Protein AF-A0A8J2ND81-F1 (afdb_monomer)

pLDDT: mean 79.15, std 20.25, range [25.58, 98.62]

Solvent-accessible surface area (backbone atoms only — not comparable to full-atom values): 27223 Å² total; per-residue (Å²): 136,88,83,72,86,88,85,91,83,78,92,78,91,80,98,69,77,60,74,57,56,55,51,51,52,51,52,51,49,53,51,50,50,53,52,51,50,51,52,52,53,52,50,54,52,50,53,51,52,53,53,53,50,52,52,52,52,53,51,50,52,53,52,51,56,53,50,53,54,50,49,54,52,50,54,54,50,52,53,50,51,54,54,50,54,52,50,52,53,53,52,52,52,52,52,51,53,52,52,53,53,49,54,53,50,53,53,51,51,53,52,52,51,52,54,52,51,54,53,52,54,61,58,59,74,72,63,78,88,80,86,90,86,84,80,89,86,88,83,90,83,84,91,81,87,86,82,86,83,89,86,91,79,92,82,87,84,87,82,85,85,79,86,71,85,73,81,79,77,71,94,50,93,52,47,36,48,83,42,62,36,66,53,52,47,52,48,75,46,44,60,80,52,73,55,91,90,68,51,78,44,65,68,47,71,69,48,50,50,49,54,51,54,51,53,43,48,34,34,51,36,36,47,77,70,43,75,35,93,40,46,57,80,87,51,52,79,38,52,50,27,36,56,41,55,57,57,31,54,65,72,74,54,75,78,92,43,46,67,62,51,45,52,53,50,52,52,49,44,50,51,52,56,76,47,42,90,78,45,52,77,66,32,32,44,24,37,42,54,32,45,50,49,50,52,44,35,38,70,70,73,33,58,86,85,42,54,73,57,49,54,56,50,49,52,52,47,25,44,43,46,19,60,42,32,67,69,25,57,46,51,54,40,73,77,41,95,88,53,78,77,58,65,71,58,47,52,50,32,53,26,50,48,40,40,52,56,50,49,53,52,52,51,40,52,54,30,49,76,71,73,34,69,31,63,60,69,66,64,52,44,73,38,67,42,76,65,37,37,65,52,76,69,40,51,90,88,48,28,65,57,43,48,48,54,51,43,65,75,41,57,89,56,74,64,39,43,53,77,55,52,80,74,65,93,85,60,56,69,69,58,56,53,52,49,52,53,49,51,56,58,49,65,72,45,36,33,76,65,43,49,50,53,50,53,49,37,50,68,45,56,76,119

Mean predicted aligned error: 17.68 Å

Radius of gyration: 41.84 Å; Cα contacts (8 Å, |Δi|>4): 327; chains: 1; bounding box: 57×142×145 Å

Nearest PDB structures (foldseek):
  7vg4-assembly3_F  TM=2.311E-01  e=5.107E+00  Methylorubrum extorquens AM1

Structure (mmCIF, N/CA/C/O backbone):
data_AF-A0A8J2ND81-F1
#
_entry.id   AF-A0A8J2ND81-F1
#
loop_
_atom_site.group_PDB
_atom_site.id
_atom_site.type_symbol
_atom_site.label_atom_id
_atom_site.label_alt_id
_atom_site.label_comp_id
_atom_site.label_asym_id
_atom_site.label_entity_id
_atom_site.label_seq_id
_atom_site.pdbx_PDB_ins_code
_atom_site.Cartn_x
_atom_site.Cartn_y
_atom_site.Cartn_z
_atom_site.occupancy
_atom_site.B_iso_or_equiv
_atom_site.auth_seq_id
_atom_site.auth_comp_id
_atom_site.auth_asym_id
_atom_site.auth_atom_id
_atom_site.pdbx_PDB_model_num
ATOM 1 N N . MET A 1 1 ? 0.158 72.694 -58.079 1.00 39.50 1 MET A N 1
ATOM 2 C CA . MET A 1 1 ? 0.324 73.882 -58.942 1.00 39.50 1 MET A CA 1
ATOM 3 C C . MET A 1 1 ? 0.794 73.431 -60.311 1.00 39.50 1 MET A C 1
ATOM 5 O O . MET A 1 1 ? 1.695 72.613 -60.386 1.00 39.50 1 MET A O 1
ATOM 9 N N . GLN A 1 2 ? 0.182 73.998 -61.349 1.00 37.56 2 GLN A N 1
ATOM 10 C CA . GLN A 1 2 ? 0.753 74.171 -62.685 1.00 37.56 2 GLN A CA 1
ATOM 11 C C . GLN A 1 2 ? 1.096 72.930 -63.534 1.00 37.56 2 GLN A C 1
ATOM 13 O O . GLN A 1 2 ? 2.248 72.653 -63.838 1.00 37.56 2 GLN A O 1
ATOM 18 N N . ARG A 1 3 ? 0.059 72.309 -64.099 1.00 39.72 3 ARG A N 1
ATOM 19 C CA . ARG A 1 3 ? -0.130 72.330 -65.563 1.00 39.72 3 ARG A CA 1
ATOM 20 C C . ARG A 1 3 ? -1.615 72.179 -65.883 1.00 39.72 3 ARG A C 1
ATOM 22 O O . ARG A 1 3 ? -2.144 71.116 -66.172 1.00 39.72 3 ARG A O 1
ATOM 29 N N . LYS A 1 4 ? -2.278 73.32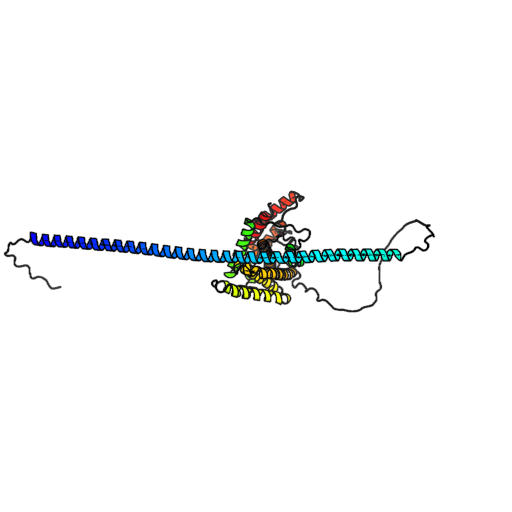4 -65.695 1.00 35.19 4 LYS A N 1
ATOM 30 C CA . LYS A 1 4 ? -3.416 73.790 -66.485 1.00 35.19 4 LYS A CA 1
ATOM 31 C C . LYS A 1 4 ? -3.268 73.376 -67.948 1.00 35.19 4 LYS A C 1
ATOM 33 O O . LYS A 1 4 ? -2.147 73.422 -68.436 1.00 35.19 4 LYS A O 1
ATOM 38 N N . ARG A 1 5 ? -4.438 73.156 -68.558 1.00 46.94 5 ARG A N 1
ATOM 39 C CA . ARG A 1 5 ? -4.888 73.700 -69.849 1.00 46.94 5 ARG A CA 1
ATOM 40 C C . ARG A 1 5 ? -3.868 73.616 -70.968 1.00 46.94 5 ARG A C 1
ATOM 42 O O . ARG A 1 5 ? -2.819 74.233 -70.890 1.00 46.94 5 ARG A O 1
ATOM 49 N N . ASP A 1 6 ? -4.244 72.885 -71.996 1.00 40.62 6 ASP A N 1
ATOM 50 C CA . ASP A 1 6 ? -4.331 73.397 -73.361 1.00 40.62 6 ASP A CA 1
ATOM 51 C C . ASP A 1 6 ? -4.568 72.159 -74.215 1.00 40.62 6 ASP A C 1
ATOM 53 O O . ASP A 1 6 ? -3.612 71.458 -74.520 1.00 40.62 6 ASP A O 1
ATOM 57 N N . LEU A 1 7 ? -5.839 71.826 -74.473 1.00 39.59 7 LEU A N 1
ATOM 58 C CA . LEU A 1 7 ? -6.294 71.191 -75.720 1.00 39.59 7 LEU A CA 1
ATOM 59 C C . LEU A 1 7 ? -7.822 70.977 -75.715 1.00 39.59 7 LEU A C 1
ATOM 61 O O . LEU A 1 7 ? -8.316 69.893 -75.997 1.00 39.59 7 LEU A O 1
ATOM 65 N N . ASP A 1 8 ? -8.570 72.032 -75.395 1.00 38.53 8 ASP A N 1
ATOM 66 C CA . ASP A 1 8 ? -9.927 72.203 -75.920 1.00 38.53 8 ASP A CA 1
ATOM 67 C C . ASP A 1 8 ? -9.818 73.305 -76.970 1.00 38.53 8 ASP A C 1
ATOM 69 O O . ASP A 1 8 ? -9.798 74.478 -76.617 1.00 38.53 8 ASP A O 1
ATOM 73 N N . ASP A 1 9 ? -9.607 72.915 -78.226 1.00 44.12 9 ASP A N 1
ATOM 74 C CA . ASP A 1 9 ? -10.042 73.658 -79.414 1.00 44.12 9 ASP A CA 1
ATOM 75 C C . ASP A 1 9 ? -9.657 72.856 -80.660 1.00 44.12 9 ASP A C 1
ATOM 77 O O . ASP A 1 9 ? -8.518 72.871 -81.117 1.00 44.12 9 ASP A O 1
ATOM 81 N N . HIS A 1 10 ? -10.616 72.068 -81.146 1.00 41.59 10 HIS A N 1
ATOM 82 C CA . HIS A 1 10 ? -11.055 72.033 -82.544 1.00 41.59 10 HIS A CA 1
ATOM 83 C C . HIS A 1 10 ? -11.959 70.814 -82.760 1.00 41.59 10 HIS A C 1
ATOM 85 O O . HIS A 1 10 ? -11.547 69.750 -83.215 1.00 41.59 10 HIS A O 1
ATOM 91 N N . LEU A 1 11 ? -13.244 71.011 -82.463 1.00 41.53 11 LEU A N 1
ATOM 92 C CA . LEU A 1 11 ? -14.315 70.370 -83.213 1.00 41.53 11 LEU A CA 1
ATOM 93 C C . LEU A 1 11 ? -14.317 70.997 -84.610 1.00 41.53 11 LEU A C 1
ATOM 95 O O . LEU A 1 11 ? -14.642 72.175 -84.745 1.00 41.53 11 LEU A O 1
ATOM 99 N N . ASN A 1 12 ? -13.951 70.226 -85.630 1.00 39.41 12 ASN A N 1
ATOM 100 C CA . ASN A 1 12 ? -14.746 70.185 -86.851 1.00 39.41 12 ASN A CA 1
ATOM 101 C C . ASN A 1 12 ? -14.374 68.998 -87.742 1.00 39.41 12 ASN A C 1
ATOM 103 O O . ASN A 1 12 ? -13.215 68.785 -88.080 1.00 39.41 12 ASN A O 1
ATOM 107 N N . ASP A 1 13 ? -15.442 68.333 -88.174 1.00 42.69 13 ASP A N 1
ATOM 108 C CA . ASP A 1 13 ? -15.569 67.590 -89.423 1.00 42.69 13 ASP A CA 1
ATOM 109 C C . ASP A 1 13 ? -14.967 66.177 -89.504 1.00 42.69 13 ASP A C 1
ATOM 111 O O . ASP A 1 13 ? -13.835 65.968 -89.927 1.00 42.69 13 ASP A O 1
ATOM 115 N N . ALA A 1 14 ? -15.794 65.180 -89.162 1.00 40.91 14 ALA A N 1
ATOM 116 C CA . ALA A 1 14 ? -16.027 63.998 -90.003 1.00 40.91 14 ALA A CA 1
ATOM 117 C C . ALA A 1 14 ? -17.093 63.087 -89.370 1.00 40.91 14 ALA A C 1
ATOM 119 O O . ALA A 1 14 ? -16.873 62.419 -88.361 1.00 40.91 14 ALA A O 1
ATOM 120 N N . SER A 1 15 ? -18.258 63.021 -90.005 1.00 51.94 15 SER A N 1
ATOM 121 C CA . SER A 1 15 ? -19.299 62.029 -89.750 1.00 51.94 15 SER A CA 1
ATOM 122 C C . SER A 1 15 ? -18.910 60.657 -90.321 1.00 51.94 15 SER A C 1
ATOM 124 O O . SER A 1 15 ? -19.048 60.459 -91.525 1.00 51.94 15 SER A O 1
ATOM 126 N N . VAL A 1 16 ? -18.480 59.694 -89.496 1.00 53.22 16 VAL A N 1
ATOM 127 C CA . VAL A 1 16 ? -18.350 58.252 -89.842 1.00 53.22 16 VAL A CA 1
ATOM 128 C C . VAL A 1 16 ? -18.535 57.427 -88.535 1.00 53.22 16 VAL A C 1
ATOM 130 O O . VAL A 1 16 ? -18.177 57.918 -87.467 1.00 53.22 16 VAL A O 1
ATOM 133 N N . PRO A 1 17 ? -19.186 56.240 -88.527 1.00 49.00 17 PRO A N 1
ATOM 134 C CA . PRO A 1 17 ? -20.120 55.845 -87.466 1.00 49.00 17 PRO A CA 1
ATOM 135 C C . PRO A 1 17 ? -19.444 55.292 -86.200 1.00 49.00 17 PRO A C 1
ATOM 137 O O . PRO A 1 17 ? -19.085 54.115 -86.112 1.00 49.00 17 PRO A O 1
ATOM 140 N N . GLN A 1 18 ? -19.351 56.139 -85.177 1.00 50.72 18 GLN A N 1
ATOM 141 C CA . GLN A 1 18 ? -18.754 55.820 -83.874 1.00 50.72 18 GLN A CA 1
ATOM 142 C C . GLN A 1 18 ? -19.597 54.828 -83.042 1.00 50.72 18 GLN A C 1
ATOM 144 O O . GLN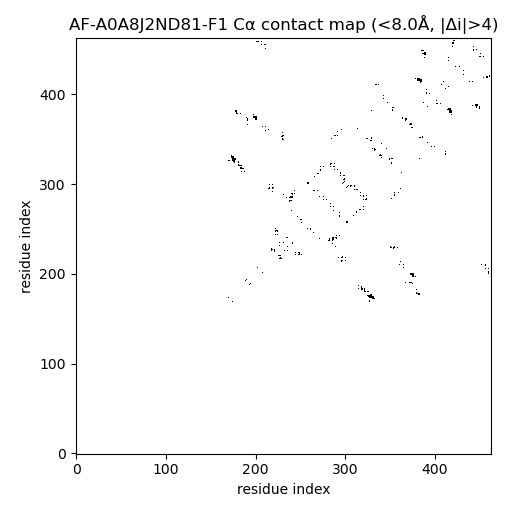 A 1 18 ? -19.062 54.067 -82.240 1.00 50.72 18 GLN A O 1
ATOM 149 N N . ASP A 1 19 ? -20.901 54.726 -83.318 1.00 53.88 19 ASP A N 1
ATOM 150 C CA . ASP A 1 19 ? -21.835 53.874 -82.564 1.00 53.88 19 ASP A CA 1
ATOM 151 C C . ASP A 1 19 ? -21.656 52.360 -82.837 1.00 53.88 19 ASP A C 1
ATOM 153 O O . ASP A 1 19 ? -22.028 51.517 -82.023 1.00 53.88 19 ASP A O 1
ATOM 157 N N . THR A 1 20 ? -21.033 51.975 -83.955 1.00 53.44 20 THR A N 1
ATOM 158 C CA . THR A 1 20 ? -20.734 50.563 -84.278 1.00 53.44 20 THR A CA 1
ATOM 159 C C . THR A 1 20 ? -19.382 50.093 -83.741 1.00 53.44 20 THR A C 1
ATOM 161 O O . THR A 1 20 ? -19.272 48.945 -83.303 1.00 53.44 20 THR A O 1
ATOM 164 N N . ALA A 1 21 ? -18.371 50.967 -83.723 1.00 52.22 21 ALA A N 1
ATOM 165 C CA . ALA A 1 21 ? -17.048 50.643 -83.192 1.00 52.22 21 ALA A CA 1
ATOM 166 C C . ALA A 1 21 ? -17.085 50.488 -81.662 1.00 52.22 21 ALA A C 1
ATOM 168 O O . ALA A 1 21 ? -16.586 49.483 -81.156 1.00 52.22 21 ALA A O 1
ATOM 169 N N . ASP A 1 22 ? -17.781 51.387 -80.953 1.00 56.53 22 ASP A N 1
ATOM 170 C CA . ASP A 1 22 ? -17.933 51.342 -79.490 1.00 56.53 22 ASP A CA 1
ATOM 171 C C . ASP A 1 22 ? -18.815 50.177 -79.009 1.00 56.53 22 ASP A C 1
ATOM 173 O O . ASP A 1 22 ? -18.567 49.567 -77.964 1.00 56.53 22 ASP A O 1
ATOM 177 N N . LYS A 1 23 ? -19.818 49.775 -79.803 1.00 59.34 23 LYS A N 1
ATOM 178 C CA . LYS A 1 23 ? -20.616 48.569 -79.519 1.00 59.34 23 LYS A CA 1
ATOM 179 C C . LYS A 1 23 ? -19.822 47.281 -79.752 1.00 59.34 23 LYS A C 1
ATOM 181 O O . LYS A 1 23 ? -19.988 46.329 -78.984 1.00 59.34 23 LYS A O 1
ATOM 186 N N . MET A 1 24 ? -18.942 47.233 -80.759 1.00 58.50 24 MET A N 1
ATOM 187 C CA . MET A 1 24 ? -18.070 46.075 -81.002 1.00 58.50 24 MET A CA 1
ATOM 188 C C . MET A 1 24 ? -16.989 45.921 -79.921 1.00 58.50 24 MET A C 1
ATOM 190 O O . MET A 1 24 ? -16.771 44.800 -79.453 1.00 58.50 24 MET A O 1
ATOM 194 N N . THR A 1 25 ? -16.370 47.009 -79.453 1.00 69.38 25 THR A N 1
ATOM 195 C CA . THR A 1 25 ? -15.416 46.978 -78.326 1.00 69.38 25 THR A CA 1
ATOM 196 C C . THR A 1 25 ? -16.099 46.637 -77.004 1.00 69.38 25 THR A C 1
ATOM 198 O O . THR A 1 25 ? -15.576 45.814 -76.251 1.00 69.38 25 THR A O 1
ATOM 201 N N . LEU A 1 26 ? -17.308 47.147 -76.739 1.00 71.75 26 LEU A N 1
ATOM 202 C CA . LEU A 1 26 ? -18.078 46.777 -75.545 1.00 71.75 26 LEU A CA 1
ATOM 203 C C . LEU A 1 26 ? -18.501 45.297 -75.553 1.00 71.75 26 LEU A C 1
ATOM 205 O O . LEU A 1 26 ? -18.442 44.624 -74.521 1.00 71.75 26 LEU A O 1
ATOM 209 N N . ALA A 1 27 ? -18.906 44.758 -76.707 1.00 73.88 27 ALA A N 1
ATOM 210 C CA . ALA A 1 27 ? -19.236 43.340 -76.845 1.00 73.88 27 ALA A CA 1
ATOM 211 C C . ALA A 1 27 ? -18.000 42.437 -76.669 1.00 73.88 27 ALA A C 1
ATOM 213 O O . ALA A 1 27 ? -18.094 41.389 -76.023 1.00 73.88 27 ALA A O 1
ATOM 214 N N . ALA A 1 28 ? -16.839 42.847 -77.191 1.00 73.44 28 ALA A N 1
ATOM 215 C CA . ALA A 1 28 ? -15.572 42.145 -76.995 1.00 73.44 28 ALA A CA 1
ATOM 216 C C . ALA A 1 28 ? -15.139 42.146 -75.517 1.00 73.44 28 ALA A C 1
ATOM 218 O O . ALA A 1 28 ? -14.824 41.085 -74.973 1.00 73.44 28 ALA A O 1
ATOM 219 N N . LEU A 1 29 ? -15.238 43.292 -74.834 1.00 70.81 29 LEU A N 1
ATOM 220 C CA . LEU A 1 29 ? -14.960 43.420 -73.399 1.00 70.81 29 LEU A CA 1
ATOM 221 C C . LEU A 1 29 ? -15.899 42.557 -72.547 1.00 70.81 29 LEU A C 1
ATOM 223 O O . LEU A 1 29 ? -15.439 41.855 -71.647 1.00 70.81 29 LEU A O 1
ATOM 227 N N . LYS A 1 30 ? -17.202 42.520 -72.859 1.00 78.50 30 LYS A N 1
ATOM 228 C CA . LYS A 1 30 ? -18.163 41.642 -72.164 1.00 78.50 30 LYS A CA 1
ATOM 229 C C . LYS A 1 30 ? -17.838 40.159 -72.353 1.00 78.50 30 LYS A C 1
ATOM 231 O O . LYS A 1 30 ? -17.928 39.388 -71.398 1.00 78.50 30 LYS A O 1
ATOM 236 N N . ARG A 1 31 ? -17.419 39.746 -73.555 1.00 78.31 31 ARG A N 1
ATOM 237 C CA . ARG A 1 31 ? -16.976 38.364 -73.817 1.00 78.31 31 ARG A CA 1
ATOM 238 C C . ARG A 1 31 ? -15.695 38.025 -73.056 1.00 78.31 31 ARG A C 1
ATOM 240 O O . ARG A 1 31 ? -15.607 36.939 -72.487 1.00 78.31 31 ARG A O 1
ATOM 247 N N . GLN A 1 32 ? -14.738 38.949 -72.996 1.00 76.75 32 GLN A N 1
ATOM 248 C CA . GLN A 1 32 ? -13.493 38.766 -72.251 1.00 76.75 32 GLN A CA 1
ATOM 249 C C . GLN A 1 32 ? -13.739 38.692 -70.737 1.00 76.75 32 GLN A C 1
ATOM 251 O O . GLN A 1 32 ? -13.189 37.813 -70.075 1.00 76.75 32 GLN A O 1
ATOM 256 N N . ALA A 1 33 ? -14.630 39.530 -70.201 1.00 72.12 33 ALA A N 1
ATOM 257 C CA . ALA A 1 33 ? -15.049 39.484 -68.802 1.00 72.12 33 ALA A CA 1
ATOM 258 C C . ALA A 1 33 ? -15.765 38.167 -68.457 1.00 72.12 33 ALA A C 1
ATOM 260 O O . ALA A 1 33 ? -15.432 37.531 -67.459 1.00 72.12 33 ALA A O 1
ATOM 261 N N . ALA A 1 34 ? -16.678 37.694 -69.313 1.00 77.88 34 ALA A N 1
ATOM 262 C CA . ALA A 1 34 ? -17.346 36.405 -69.123 1.00 77.88 34 ALA A CA 1
ATOM 263 C C . ALA A 1 34 ? -16.361 35.220 -69.192 1.00 77.88 34 ALA A C 1
ATOM 265 O O . ALA A 1 34 ? -16.468 34.271 -68.414 1.00 77.88 34 ALA A O 1
ATOM 266 N N . ALA A 1 35 ? -15.369 35.272 -70.088 1.00 77.31 35 ALA A N 1
ATOM 267 C CA . ALA A 1 35 ? -14.312 34.266 -70.165 1.00 77.31 35 ALA A CA 1
ATOM 268 C C . ALA A 1 35 ? -13.407 34.281 -68.918 1.00 77.31 35 ALA A C 1
ATOM 270 O O . ALA A 1 35 ? -13.068 33.217 -68.396 1.00 77.31 35 ALA A O 1
ATOM 271 N N . ALA A 1 36 ? -13.063 35.464 -68.401 1.00 70.75 36 ALA A N 1
ATOM 272 C CA . ALA A 1 36 ? -12.305 35.615 -67.161 1.00 70.75 36 ALA A CA 1
ATOM 273 C C . ALA A 1 36 ? -13.090 35.088 -65.947 1.00 70.75 36 ALA A C 1
ATOM 275 O O . ALA A 1 36 ? -12.547 34.315 -65.161 1.00 70.75 36 ALA A O 1
ATOM 276 N N . GLN A 1 37 ? -14.384 35.403 -65.840 1.00 73.69 37 GLN A N 1
ATOM 277 C CA . GLN A 1 37 ? -15.256 34.877 -64.785 1.00 73.69 37 GLN A CA 1
ATOM 278 C C . GLN A 1 37 ? -15.358 33.348 -64.824 1.00 73.69 37 GLN A C 1
ATOM 280 O O . GLN A 1 37 ? -15.275 32.706 -63.779 1.00 73.69 37 GLN A O 1
ATOM 285 N N . ARG A 1 38 ? -15.459 32.738 -66.014 1.00 80.38 38 ARG A N 1
ATOM 286 C CA . ARG A 1 38 ? -15.438 31.270 -66.151 1.00 80.38 38 ARG A CA 1
ATOM 287 C C . ARG A 1 38 ? -14.115 30.663 -65.684 1.00 80.38 38 ARG A C 1
ATOM 289 O O . ARG A 1 38 ? -14.142 29.638 -65.011 1.00 80.38 38 ARG A O 1
ATOM 296 N N . ARG A 1 39 ? -12.976 31.300 -65.987 1.00 79.00 39 ARG A N 1
ATOM 297 C CA . ARG A 1 39 ? -11.650 30.853 -65.517 1.00 79.00 39 ARG A CA 1
ATOM 298 C C . ARG A 1 39 ? -11.529 30.932 -63.995 1.00 79.00 39 ARG A C 1
ATOM 300 O O . ARG A 1 39 ? -11.079 29.972 -63.373 1.00 79.00 39 ARG A O 1
ATOM 307 N N . VAL A 1 40 ? -11.992 32.027 -63.393 1.00 76.25 40 VAL A N 1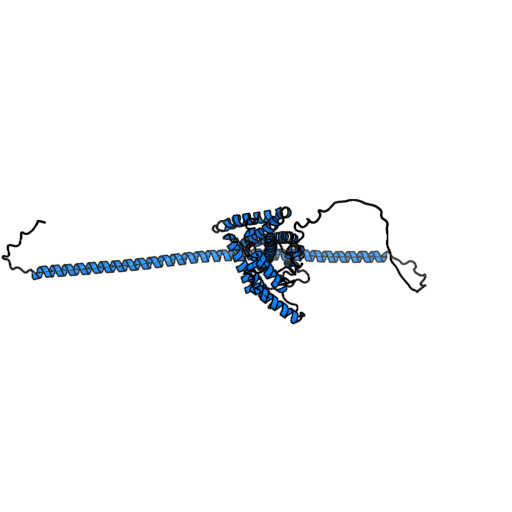
ATOM 308 C CA . VAL A 1 40 ? -12.018 32.184 -61.930 1.00 76.25 40 VAL A CA 1
ATOM 309 C C . VAL A 1 40 ? -12.928 31.131 -61.291 1.00 76.25 40 VAL A C 1
ATOM 311 O O . VAL A 1 40 ? -12.499 30.447 -60.367 1.00 76.25 40 VAL A O 1
ATOM 314 N N . ALA A 1 41 ? -14.131 30.909 -61.828 1.00 77.12 41 ALA A N 1
ATOM 315 C CA . ALA A 1 41 ? -15.043 29.877 -61.332 1.00 77.12 41 ALA A CA 1
ATOM 316 C C . ALA A 1 41 ? -14.448 28.460 -61.442 1.00 77.12 41 ALA A C 1
ATOM 318 O O . ALA A 1 41 ? -14.563 27.670 -60.505 1.00 77.12 41 ALA A O 1
ATOM 319 N N . SER A 1 42 ? -13.756 28.141 -62.545 1.00 81.38 42 SER A N 1
ATOM 320 C CA . SER A 1 42 ? -13.058 26.857 -62.685 1.00 81.38 42 SER A CA 1
ATOM 321 C C . SER A 1 42 ? -11.902 26.703 -61.699 1.00 81.38 42 SER A C 1
ATOM 323 O O . SER A 1 42 ? -11.728 25.622 -61.144 1.00 81.38 42 SER A O 1
ATOM 325 N N . HIS A 1 43 ? -11.155 27.778 -61.426 1.00 83.00 43 HIS A N 1
ATOM 326 C CA . HIS A 1 43 ? -10.060 27.751 -60.460 1.00 83.00 43 HIS A CA 1
ATOM 327 C C . HIS A 1 43 ? -10.587 27.539 -59.037 1.00 83.00 43 HIS A C 1
ATOM 329 O O . HIS A 1 43 ? -10.076 26.683 -58.326 1.00 83.00 43 HIS A O 1
ATOM 335 N N . VAL A 1 44 ? -11.653 28.244 -58.642 1.00 83.81 44 VAL A N 1
ATOM 336 C CA . VAL A 1 44 ? -12.301 28.059 -57.331 1.00 83.81 44 VAL A CA 1
ATOM 337 C C . VAL A 1 44 ? -12.799 26.621 -57.161 1.00 83.81 44 VAL A C 1
ATOM 339 O O . VAL A 1 44 ? -12.564 26.011 -56.119 1.00 83.81 44 VAL A O 1
ATOM 342 N N . LYS A 1 45 ? -13.421 26.043 -58.199 1.00 85.44 45 LYS A N 1
ATOM 343 C CA . LYS A 1 45 ? -13.875 24.645 -58.174 1.00 85.44 45 LYS A CA 1
ATOM 344 C C . LYS A 1 45 ? -12.707 23.661 -58.046 1.00 85.44 45 LYS A C 1
ATOM 346 O O . LYS A 1 45 ? -12.806 22.710 -57.279 1.00 85.44 45 LYS A O 1
ATOM 351 N N . LEU A 1 46 ? -11.600 23.907 -58.750 1.00 82.38 46 LEU A N 1
ATOM 352 C CA . LEU A 1 46 ? -10.392 23.085 -58.655 1.00 82.38 46 LEU A CA 1
ATOM 353 C C . LEU A 1 46 ? -9.778 23.157 -57.250 1.00 82.38 46 LEU A C 1
ATOM 355 O O . LEU A 1 46 ? -9.437 22.129 -56.681 1.00 82.38 46 LEU A O 1
ATOM 359 N N . THR A 1 47 ? -9.696 24.351 -56.654 1.00 84.50 47 THR A N 1
ATOM 360 C CA . THR A 1 47 ? -9.179 24.527 -55.288 1.00 84.50 47 THR A CA 1
ATOM 361 C C . THR A 1 47 ? -10.047 23.812 -54.248 1.00 84.50 47 THR A C 1
ATOM 363 O O . THR A 1 47 ? -9.507 23.207 -53.322 1.00 84.50 47 THR A O 1
ATOM 366 N N . ALA A 1 48 ? -11.375 23.834 -54.408 1.00 83.81 48 ALA A N 1
ATOM 367 C CA . ALA A 1 48 ? -12.293 23.097 -53.539 1.00 83.81 48 ALA A CA 1
ATOM 368 C C . ALA A 1 48 ? -12.076 21.575 -53.637 1.00 83.81 48 ALA A C 1
ATOM 370 O O . ALA A 1 48 ? -11.893 20.922 -52.612 1.00 83.81 48 ALA A O 1
ATOM 371 N N . LEU A 1 49 ? -11.980 21.038 -54.859 1.00 83.56 49 LEU A N 1
ATOM 372 C CA . LEU A 1 49 ? -11.683 19.621 -55.110 1.00 83.56 49 LEU A CA 1
ATOM 373 C C . LEU A 1 49 ? -10.330 19.192 -54.525 1.00 83.56 49 LEU A C 1
ATOM 375 O O . LEU A 1 49 ? -10.241 18.143 -53.895 1.00 83.56 49 LEU A O 1
ATOM 379 N N . THR A 1 50 ? -9.284 20.011 -54.665 1.00 86.81 50 THR A N 1
ATOM 380 C CA . THR A 1 50 ? -7.970 19.725 -54.065 1.00 86.81 50 THR A CA 1
ATOM 381 C C . THR A 1 50 ? -8.041 19.681 -52.538 1.00 86.81 50 THR A C 1
ATOM 383 O O . THR A 1 50 ? -7.402 18.836 -51.912 1.00 86.81 50 THR A O 1
ATOM 386 N N . LYS A 1 51 ? -8.835 20.561 -51.914 1.00 86.69 51 LYS A N 1
ATOM 387 C CA . LYS A 1 51 ? -9.024 20.557 -50.458 1.00 86.69 51 LYS A CA 1
ATOM 388 C C . LYS A 1 51 ? -9.751 19.294 -49.991 1.00 86.69 51 LYS A C 1
ATOM 390 O O . LYS A 1 51 ? -9.309 18.680 -49.025 1.00 86.69 51 LYS A O 1
ATOM 395 N N . GLU A 1 52 ? -10.817 18.892 -50.680 1.00 85.44 52 GLU A N 1
ATOM 396 C CA . GLU A 1 52 ? -11.545 17.649 -50.384 1.00 85.44 52 GLU A CA 1
ATOM 397 C C . GLU A 1 52 ? -10.656 16.412 -50.564 1.00 85.44 52 GLU A C 1
ATOM 399 O O . GLU A 1 52 ? -10.628 15.544 -49.692 1.00 85.44 52 GLU A O 1
ATOM 404 N N . PHE A 1 53 ? -9.859 16.369 -51.635 1.00 85.50 53 PHE A N 1
ATOM 405 C CA . PHE A 1 53 ? -8.904 15.289 -51.880 1.00 85.50 53 PHE A CA 1
ATOM 406 C C . PHE A 1 53 ? -7.855 15.178 -50.764 1.00 85.50 53 PHE A C 1
ATOM 408 O O . PHE A 1 53 ? -7.584 14.082 -50.279 1.00 85.50 53 PHE A O 1
ATOM 415 N N . ASN A 1 54 ? -7.307 16.303 -50.298 1.00 84.56 54 ASN A N 1
ATOM 416 C CA . ASN A 1 54 ? -6.338 16.303 -49.199 1.00 84.56 54 ASN A CA 1
ATOM 417 C C . ASN A 1 54 ? -6.952 15.802 -47.883 1.00 84.56 54 ASN A C 1
ATOM 419 O O . ASN A 1 54 ? -6.312 15.037 -47.167 1.00 84.56 54 ASN A O 1
ATOM 423 N N . VAL A 1 55 ? -8.200 16.176 -47.579 1.00 86.06 55 VAL A N 1
ATOM 424 C CA . VAL A 1 55 ? -8.915 15.657 -46.399 1.00 86.06 55 VAL A CA 1
ATOM 425 C C . VAL A 1 55 ? -9.134 14.147 -46.517 1.00 86.06 55 VAL A C 1
ATOM 427 O O . VAL A 1 55 ? -8.878 13.418 -45.560 1.00 86.06 55 VAL A O 1
ATOM 430 N N . ALA A 1 56 ? -9.547 13.658 -47.689 1.00 77.12 56 ALA A N 1
ATOM 431 C CA . ALA A 1 56 ? -9.710 12.226 -47.931 1.00 77.12 56 ALA A CA 1
ATOM 432 C C . ALA A 1 56 ? -8.385 11.460 -47.764 1.00 77.12 56 ALA A C 1
ATOM 434 O O . ALA A 1 56 ? -8.360 10.407 -47.130 1.00 77.12 56 ALA A O 1
ATOM 435 N N . MET A 1 57 ? -7.272 12.010 -48.259 1.00 85.25 57 MET A N 1
ATOM 436 C CA . MET A 1 57 ? -5.942 11.416 -48.100 1.00 85.25 57 MET A CA 1
ATOM 437 C C . MET A 1 57 ? -5.508 11.316 -46.632 1.00 85.25 57 MET A C 1
ATOM 439 O O . MET A 1 57 ? -4.965 10.288 -46.230 1.00 85.25 57 MET A O 1
ATOM 443 N N . GLU A 1 58 ? -5.770 12.335 -45.811 1.00 87.19 58 GLU A N 1
ATOM 444 C CA . GLU A 1 58 ? -5.461 12.282 -44.374 1.00 87.19 58 GLU A CA 1
ATOM 445 C C . GLU A 1 58 ? -6.342 11.273 -43.621 1.00 87.19 58 GLU A C 1
ATOM 447 O O . GLU A 1 58 ? -5.853 10.550 -42.749 1.00 87.19 58 GLU A O 1
ATOM 452 N N . LEU A 1 59 ? -7.617 11.134 -44.002 1.00 78.56 59 LEU A N 1
ATOM 453 C CA . LEU A 1 59 ? -8.495 10.098 -43.448 1.00 78.56 59 LEU A CA 1
ATOM 454 C C . LEU A 1 59 ? -8.002 8.686 -43.790 1.00 78.56 59 LEU A C 1
ATOM 456 O O . LEU A 1 59 ? -7.989 7.819 -42.916 1.00 78.56 59 LEU A O 1
ATOM 460 N N . VAL A 1 60 ? -7.541 8.460 -45.025 1.00 76.44 60 VAL A N 1
ATOM 461 C CA . VAL A 1 60 ? -6.961 7.174 -45.446 1.00 76.44 60 VAL A CA 1
ATOM 462 C C . VAL A 1 60 ? -5.682 6.867 -44.668 1.00 76.44 60 VAL A C 1
ATOM 464 O O . VAL A 1 60 ? -5.532 5.754 -44.166 1.00 76.44 60 VAL A O 1
ATOM 467 N N . LYS A 1 61 ? -4.786 7.847 -44.488 1.00 82.81 61 LYS A N 1
ATOM 468 C CA . LYS A 1 61 ? -3.576 7.672 -43.664 1.00 82.81 61 LYS A CA 1
ATOM 469 C C . LYS A 1 61 ? -3.919 7.316 -42.217 1.00 82.81 61 LYS A C 1
ATOM 471 O O . LYS A 1 61 ? -3.329 6.392 -41.661 1.00 82.81 61 LYS A O 1
ATOM 476 N N . SER A 1 62 ? -4.895 8.007 -41.622 1.00 83.00 62 SER A N 1
ATOM 477 C CA . SER A 1 62 ? -5.357 7.728 -40.258 1.00 83.00 62 SER A CA 1
ATOM 478 C C . SER A 1 62 ? -5.959 6.325 -40.126 1.00 83.00 62 SER A C 1
ATOM 480 O O . SER A 1 62 ? -5.669 5.618 -39.161 1.00 83.00 62 SER A O 1
ATOM 482 N N . ALA A 1 63 ? -6.763 5.894 -41.102 1.00 70.50 63 ALA A N 1
ATOM 483 C CA . ALA A 1 63 ? -7.336 4.551 -41.126 1.00 70.50 63 ALA A CA 1
ATOM 484 C C . ALA A 1 63 ? -6.252 3.469 -41.252 1.00 70.50 63 ALA A C 1
ATOM 486 O O . ALA A 1 63 ? -6.296 2.480 -40.523 1.00 70.50 63 ALA A O 1
ATOM 487 N N . ASN A 1 64 ? -5.247 3.687 -42.105 1.00 73.75 64 ASN A N 1
ATOM 488 C CA . ASN A 1 64 ? -4.138 2.751 -42.277 1.00 73.75 64 ASN A CA 1
ATOM 489 C C . ASN A 1 64 ? -3.295 2.615 -40.999 1.00 73.75 64 ASN A C 1
ATOM 491 O O . ASN A 1 64 ? -2.983 1.505 -40.583 1.00 73.75 64 ASN A O 1
ATOM 495 N N . ALA A 1 65 ? -3.002 3.727 -40.316 1.00 85.00 65 ALA A N 1
ATOM 496 C CA . ALA A 1 65 ? -2.290 3.699 -39.036 1.00 85.00 65 ALA A CA 1
ATOM 497 C C . ALA A 1 65 ? -3.059 2.918 -37.951 1.00 85.00 65 ALA A C 1
ATOM 499 O O . ALA A 1 65 ? -2.464 2.171 -37.178 1.00 85.00 65 ALA A O 1
ATOM 500 N N . LYS A 1 66 ? -4.394 3.047 -37.910 1.00 76.25 66 LYS A N 1
ATOM 501 C CA . LYS A 1 66 ? -5.241 2.267 -36.990 1.00 76.25 66 LYS A CA 1
ATOM 502 C C . LYS A 1 66 ? -5.252 0.774 -37.325 1.00 76.25 66 LYS A C 1
ATOM 504 O O . LYS A 1 66 ? -5.308 -0.037 -36.405 1.00 76.25 66 LYS A O 1
ATOM 509 N N . ALA A 1 67 ? -5.208 0.418 -38.609 1.00 72.38 67 ALA A N 1
ATOM 510 C CA . ALA A 1 67 ? -5.163 -0.973 -39.053 1.00 72.38 67 ALA A CA 1
ATOM 511 C C . ALA A 1 67 ? -3.838 -1.654 -38.673 1.00 72.38 67 ALA A C 1
ATOM 513 O O . ALA A 1 67 ? -3.868 -2.759 -38.137 1.00 72.38 67 ALA A O 1
ATOM 514 N N . GLU A 1 68 ? -2.700 -0.977 -38.856 1.00 83.81 68 GLU A N 1
ATOM 515 C CA . GLU A 1 68 ? -1.392 -1.503 -38.434 1.00 83.81 68 GLU A CA 1
ATOM 516 C C . GLU A 1 68 ? -1.312 -1.690 -36.911 1.00 83.81 68 GLU A C 1
ATOM 518 O O . GLU A 1 68 ? -0.906 -2.750 -36.442 1.00 83.81 68 GLU A O 1
ATOM 523 N N . LEU A 1 69 ? -1.821 -0.733 -36.123 1.00 83.44 69 LEU A N 1
ATOM 524 C CA . LEU A 1 69 ? -1.893 -0.877 -34.663 1.00 83.44 69 LEU A CA 1
ATOM 525 C C . LEU A 1 69 ? -2.777 -2.063 -34.231 1.00 83.44 69 LEU A C 1
ATOM 527 O O . LEU A 1 69 ? -2.493 -2.736 -33.240 1.00 83.44 69 LEU A O 1
ATOM 531 N N . ALA A 1 70 ? -3.880 -2.311 -34.942 1.00 67.56 70 ALA A N 1
ATOM 532 C CA . ALA A 1 70 ? -4.742 -3.457 -34.666 1.00 67.56 70 ALA A CA 1
ATOM 533 C C . ALA A 1 70 ? -4.041 -4.781 -35.000 1.00 67.56 70 ALA A C 1
ATOM 535 O O . ALA A 1 70 ? -4.146 -5.733 -34.228 1.00 67.56 70 ALA A O 1
ATOM 536 N N . LYS A 1 71 ? -3.290 -4.824 -36.106 1.00 79.94 71 LYS A N 1
ATOM 537 C CA . LYS A 1 71 ? -2.494 -5.986 -36.509 1.00 79.94 71 LYS A CA 1
ATOM 538 C C . LYS A 1 71 ? -1.425 -6.327 -35.467 1.00 79.94 71 LYS A C 1
ATOM 540 O O . LYS A 1 71 ? -1.365 -7.473 -35.033 1.00 79.94 71 LYS A O 1
ATOM 545 N N . GLU A 1 72 ? -0.669 -5.336 -34.998 1.00 85.56 72 GLU A N 1
ATOM 546 C CA . GLU A 1 72 ? 0.358 -5.516 -33.961 1.00 85.56 72 GLU A CA 1
ATOM 547 C C . GLU A 1 72 ? -0.242 -6.054 -32.647 1.00 85.56 72 GLU A C 1
ATOM 549 O O . GLU A 1 72 ? 0.291 -6.980 -32.032 1.00 85.56 72 GLU A O 1
ATOM 554 N N . LYS A 1 73 ? -1.420 -5.553 -32.246 1.00 77.25 73 LYS A N 1
ATOM 555 C CA . LYS A 1 73 ? -2.154 -6.081 -31.082 1.00 77.25 73 LYS A CA 1
ATOM 556 C C . LYS A 1 73 ? -2.610 -7.528 -31.270 1.00 77.25 73 LYS A C 1
ATOM 558 O O . LYS A 1 73 ? -2.555 -8.301 -30.317 1.00 77.25 73 LYS A O 1
ATOM 563 N N . CYS A 1 74 ? -3.067 -7.901 -32.465 1.00 64.94 74 CYS A N 1
ATOM 564 C CA . CYS A 1 74 ? -3.450 -9.281 -32.766 1.00 64.94 74 CYS A CA 1
ATOM 565 C C . CYS A 1 74 ? -2.246 -10.230 -32.723 1.00 64.94 74 CYS A C 1
ATOM 567 O O . CYS A 1 74 ? -2.359 -11.308 -32.148 1.00 64.94 74 CYS A O 1
ATOM 569 N N . GLU A 1 75 ? -1.095 -9.830 -33.267 1.00 80.50 75 GLU A N 1
ATOM 570 C CA . GLU A 1 75 ? 0.145 -10.616 -33.194 1.00 80.50 75 GLU A CA 1
ATOM 571 C C . GLU A 1 75 ? 0.626 -10.771 -31.740 1.00 80.50 75 GLU A C 1
ATOM 573 O O . GLU A 1 75 ? 0.971 -11.872 -31.314 1.00 80.50 75 GLU A O 1
ATOM 578 N N . SER A 1 76 ? 0.545 -9.705 -30.934 1.00 78.00 76 SER A N 1
ATOM 579 C CA . SER A 1 76 ? 0.845 -9.755 -29.496 1.00 78.00 76 SER A CA 1
ATOM 580 C C . SER A 1 76 ? -0.066 -10.730 -28.735 1.00 78.00 76 SER A C 1
ATOM 582 O O . SER A 1 76 ? 0.416 -11.520 -27.922 1.00 78.00 76 SER A O 1
ATOM 584 N N . LEU A 1 77 ? -1.372 -10.723 -29.031 1.00 70.44 77 LEU A N 1
ATOM 585 C CA . LEU A 1 77 ? -2.336 -11.655 -28.436 1.00 70.44 77 LEU A CA 1
ATOM 586 C C . LEU A 1 77 ? -2.068 -13.108 -28.847 1.00 70.44 77 LEU A C 1
ATOM 588 O O . LEU A 1 77 ? -2.133 -13.992 -27.997 1.00 70.44 77 LEU A O 1
ATOM 592 N N . MET A 1 78 ? -1.744 -13.357 -30.119 1.00 68.44 78 MET A N 1
ATOM 593 C CA . MET A 1 78 ? -1.417 -14.699 -30.615 1.00 68.44 78 MET A CA 1
ATOM 594 C C . MET A 1 78 ? -0.173 -15.272 -29.924 1.00 68.44 78 MET A C 1
ATOM 596 O O . MET A 1 78 ? -0.215 -16.404 -29.449 1.00 68.44 78 MET A O 1
ATOM 600 N N . ASN A 1 79 ? 0.881 -14.467 -29.766 1.00 73.06 79 ASN A N 1
ATOM 601 C CA . ASN A 1 79 ? 2.083 -14.876 -29.033 1.00 73.06 79 ASN A CA 1
ATOM 602 C C . ASN A 1 79 ? 1.778 -15.170 -27.552 1.00 73.06 79 ASN A C 1
ATOM 604 O O . ASN A 1 79 ? 2.287 -16.136 -26.991 1.00 73.06 79 ASN A O 1
ATOM 608 N N . GLY A 1 80 ? 0.894 -14.386 -26.921 1.00 68.62 80 GLY A N 1
ATOM 609 C CA . GLY A 1 80 ? 0.448 -14.644 -25.548 1.00 68.62 80 GLY A CA 1
ATOM 610 C C . GLY A 1 80 ? -0.313 -15.968 -25.389 1.00 68.62 80 GLY A C 1
ATOM 611 O O . GLY A 1 80 ? -0.184 -16.630 -24.360 1.00 68.62 80 GLY A O 1
ATOM 612 N N . ILE A 1 81 ? -1.076 -16.382 -26.406 1.00 69.62 81 ILE A N 1
ATOM 613 C CA . ILE A 1 81 ? -1.788 -17.670 -26.415 1.00 69.62 81 ILE A CA 1
ATOM 614 C C . ILE A 1 81 ? -0.802 -18.843 -26.538 1.00 69.62 81 ILE A C 1
ATOM 616 O O . ILE A 1 81 ? -0.972 -19.848 -25.846 1.00 69.62 81 ILE A O 1
ATOM 620 N N . GLU A 1 82 ? 0.239 -18.726 -27.368 1.00 69.19 82 GLU A N 1
ATOM 621 C CA . GLU A 1 82 ? 1.290 -19.751 -27.490 1.00 69.19 82 GLU A CA 1
ATOM 622 C C . GLU A 1 82 ? 2.129 -19.885 -26.206 1.00 69.19 82 GLU A C 1
ATOM 624 O O . GLU A 1 82 ? 2.398 -21.004 -25.751 1.00 69.19 82 GLU A O 1
ATOM 629 N N . ASP A 1 83 ? 2.457 -18.761 -25.559 1.00 69.38 83 ASP A N 1
ATOM 630 C CA . ASP A 1 83 ? 3.140 -18.735 -24.259 1.00 69.38 83 ASP A CA 1
ATOM 631 C C . ASP A 1 83 ? 2.271 -19.415 -23.172 1.00 69.38 83 ASP A C 1
ATOM 633 O O . ASP A 1 83 ? 2.765 -20.229 -22.384 1.00 69.38 83 ASP A O 1
ATOM 637 N N . TYR A 1 84 ? 0.953 -19.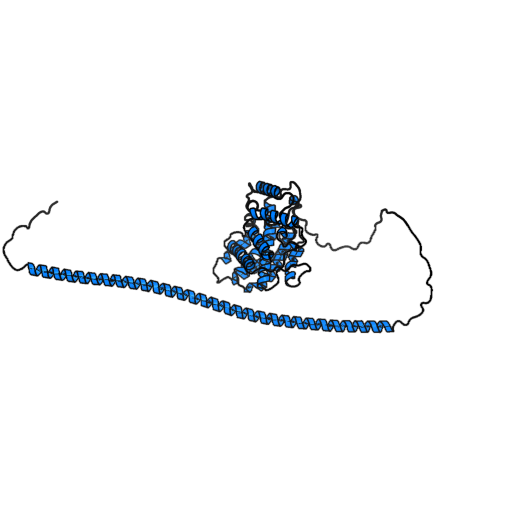172 -23.173 1.00 60.78 84 TYR A N 1
ATOM 638 C CA . TYR A 1 84 ? 0.010 -19.814 -22.247 1.00 60.78 84 TYR A CA 1
ATOM 639 C C . TYR A 1 84 ? -0.124 -21.327 -22.490 1.00 60.78 84 TYR A C 1
ATOM 641 O O . TYR A 1 84 ? -0.137 -22.117 -21.542 1.00 60.78 84 TYR A O 1
ATOM 649 N N . ALA A 1 85 ? -0.169 -21.759 -23.754 1.00 69.12 85 ALA A N 1
ATOM 650 C CA . ALA A 1 85 ? -0.201 -23.176 -24.117 1.00 69.12 85 ALA A CA 1
ATOM 651 C C . ALA A 1 85 ? 1.079 -23.913 -23.678 1.00 69.12 85 ALA A C 1
ATOM 653 O O . ALA A 1 85 ? 1.008 -25.039 -23.177 1.00 69.12 85 ALA A O 1
ATOM 654 N N . THR A 1 86 ? 2.236 -23.257 -23.797 1.00 77.06 86 THR A N 1
ATOM 655 C CA . THR A 1 86 ? 3.527 -23.784 -23.331 1.00 77.06 86 THR A CA 1
ATOM 656 C C . THR A 1 86 ? 3.563 -23.895 -21.804 1.00 77.06 86 THR A C 1
ATOM 658 O O . THR A 1 86 ? 3.977 -24.924 -21.264 1.00 77.06 86 THR A O 1
ATOM 661 N N . GLY A 1 87 ? 3.042 -22.889 -21.093 1.00 64.12 87 GLY A N 1
ATOM 662 C CA . GLY A 1 87 ? 2.894 -22.921 -19.636 1.00 64.12 87 GLY A CA 1
ATOM 663 C C . GLY A 1 87 ? 1.999 -24.065 -19.145 1.00 64.12 87 GLY A C 1
ATOM 664 O O . GLY A 1 87 ? 2.354 -24.761 -18.195 1.00 64.12 87 GLY A O 1
ATOM 665 N N . LEU A 1 88 ? 0.878 -24.324 -19.828 1.00 66.12 88 LEU A N 1
ATOM 666 C CA . LEU A 1 88 ? -0.015 -25.447 -19.513 1.00 66.12 88 LEU A CA 1
ATOM 667 C C . LEU A 1 88 ? 0.642 -26.818 -19.733 1.00 66.12 88 LEU A C 1
ATOM 669 O O . LEU A 1 88 ? 0.384 -27.746 -18.963 1.00 66.12 88 LEU A O 1
ATOM 673 N N . ALA A 1 89 ? 1.486 -26.961 -20.759 1.00 75.19 89 ALA A N 1
ATOM 674 C CA . ALA A 1 89 ? 2.236 -28.193 -20.997 1.00 75.19 89 ALA A CA 1
ATOM 675 C C . ALA A 1 89 ? 3.237 -28.469 -19.862 1.00 75.19 89 ALA A C 1
ATOM 677 O O . ALA A 1 89 ? 3.256 -29.577 -19.323 1.00 75.19 89 ALA A O 1
ATOM 678 N N . TYR A 1 90 ? 3.979 -27.443 -19.432 1.00 74.44 90 TYR A N 1
ATOM 679 C CA . TYR A 1 90 ? 4.895 -27.530 -18.291 1.00 74.44 90 TYR A CA 1
ATOM 680 C C . TYR A 1 90 ? 4.164 -27.893 -16.989 1.00 74.44 90 TYR A C 1
ATOM 682 O O . TYR A 1 90 ? 4.588 -28.783 -16.251 1.00 74.44 90 TYR A O 1
ATOM 690 N N . TRP A 1 91 ? 3.014 -27.262 -16.732 1.00 67.31 91 TRP A N 1
ATOM 691 C CA . TRP A 1 91 ? 2.201 -27.548 -15.548 1.00 67.31 91 TRP A CA 1
ATOM 692 C C . TRP A 1 91 ? 1.686 -28.991 -15.530 1.00 67.31 91 TRP A C 1
ATOM 694 O O . TRP A 1 91 ? 1.714 -29.653 -14.493 1.00 67.31 91 TRP A O 1
ATOM 704 N N . ARG A 1 92 ? 1.256 -29.511 -16.686 1.00 75.75 92 ARG A N 1
ATOM 705 C CA . ARG A 1 92 ? 0.817 -30.905 -16.823 1.00 75.75 92 ARG A CA 1
ATOM 706 C C . ARG A 1 92 ? 1.947 -31.884 -16.500 1.00 75.75 92 ARG A C 1
ATOM 708 O O . ARG A 1 92 ? 1.713 -32.868 -15.802 1.00 75.75 92 ARG A O 1
ATOM 715 N N . GLU A 1 93 ? 3.159 -31.614 -16.976 1.00 81.31 93 GLU A N 1
ATOM 716 C CA . GLU A 1 93 ? 4.330 -32.452 -16.704 1.00 81.31 93 GLU A CA 1
ATOM 717 C C . GLU A 1 93 ? 4.720 -32.424 -15.218 1.00 81.31 93 GLU A C 1
ATOM 719 O O . GLU A 1 93 ? 4.956 -33.473 -14.617 1.00 81.31 93 GLU A O 1
ATOM 724 N N . MET A 1 94 ? 4.655 -31.252 -14.581 1.00 73.44 94 MET A N 1
ATOM 725 C CA . MET A 1 94 ? 4.885 -31.105 -13.142 1.00 73.44 94 MET A CA 1
ATOM 726 C C . MET A 1 94 ? 3.849 -31.867 -12.296 1.00 73.44 94 MET A C 1
ATOM 728 O O . MET A 1 94 ? 4.213 -32.530 -11.325 1.00 73.44 94 MET A O 1
ATOM 732 N N . VAL A 1 95 ? 2.566 -31.836 -12.676 1.00 74.56 95 VAL A N 1
ATOM 733 C CA . VAL A 1 95 ? 1.505 -32.608 -12.001 1.00 74.56 95 VAL A CA 1
ATOM 734 C C . VAL A 1 95 ? 1.736 -34.113 -12.142 1.00 74.56 95 VAL A C 1
ATOM 736 O O . VAL A 1 95 ? 1.589 -34.848 -11.164 1.00 74.56 95 VAL A O 1
ATOM 739 N N . HIS A 1 96 ? 2.152 -34.585 -13.321 1.00 84.50 96 HIS A N 1
ATOM 740 C CA . HIS A 1 96 ? 2.519 -35.990 -13.510 1.00 84.50 96 HIS A CA 1
ATOM 741 C C . HIS A 1 96 ? 3.717 -36.401 -12.643 1.00 84.50 96 HIS A C 1
ATOM 743 O O . HIS A 1 96 ? 3.700 -37.481 -12.048 1.00 84.50 96 HIS A O 1
ATOM 749 N N . GLU A 1 97 ? 4.731 -35.542 -12.528 1.00 85.69 97 GLU A N 1
ATOM 750 C CA . GLU A 1 97 ? 5.906 -35.787 -11.689 1.00 85.69 97 GLU A CA 1
ATOM 751 C C . GLU A 1 97 ? 5.540 -35.902 -10.204 1.00 85.69 97 GLU A C 1
ATOM 753 O O . GLU A 1 97 ? 5.972 -36.835 -9.521 1.00 85.69 97 GLU A O 1
ATOM 758 N N . LEU A 1 98 ? 4.704 -34.986 -9.709 1.00 78.00 98 LEU A N 1
ATOM 759 C CA . LEU A 1 98 ? 4.199 -35.022 -8.336 1.00 78.00 98 LEU A CA 1
ATOM 760 C C . LEU A 1 98 ? 3.356 -36.275 -8.079 1.00 78.00 98 LEU A C 1
ATOM 762 O O . LEU A 1 98 ? 3.547 -36.930 -7.054 1.00 78.00 98 LEU A O 1
ATOM 766 N N . GLY A 1 99 ? 2.505 -36.666 -9.032 1.00 81.88 99 GLY A N 1
ATOM 767 C CA . GLY A 1 99 ? 1.733 -37.907 -8.961 1.00 81.88 99 GLY A CA 1
ATOM 768 C C . GLY A 1 99 ? 2.622 -39.144 -8.814 1.00 81.88 99 GLY A C 1
ATOM 769 O O . GLY A 1 99 ? 2.387 -39.967 -7.931 1.00 81.88 99 GLY A O 1
ATOM 770 N N . ARG A 1 100 ? 3.707 -39.253 -9.598 1.00 89.06 100 ARG A N 1
ATOM 771 C CA . ARG A 1 100 ? 4.655 -40.371 -9.444 1.00 89.06 100 ARG A CA 1
ATOM 772 C C . ARG A 1 100 ? 5.327 -40.385 -8.075 1.00 89.06 100 ARG A C 1
ATOM 774 O O . ARG A 1 100 ? 5.508 -41.459 -7.505 1.00 89.06 100 ARG A O 1
ATOM 781 N N . LYS A 1 101 ? 5.741 -39.220 -7.566 1.00 82.94 101 LYS A N 1
ATOM 782 C CA . LYS A 1 101 ? 6.393 -39.116 -6.251 1.00 82.94 101 LYS A CA 1
ATOM 783 C C . LYS A 1 101 ? 5.449 -39.527 -5.126 1.00 82.94 101 LYS A C 1
ATOM 785 O O . LYS A 1 101 ? 5.886 -40.213 -4.206 1.00 82.94 101 LYS A O 1
ATOM 790 N N . LEU A 1 102 ? 4.169 -39.171 -5.232 1.00 78.69 102 LEU A N 1
ATOM 791 C CA . LEU A 1 102 ? 3.146 -39.586 -4.277 1.00 78.69 102 LEU A CA 1
ATOM 792 C C . LEU A 1 102 ? 2.958 -41.109 -4.288 1.00 78.69 102 LEU A C 1
ATOM 794 O O . LEU A 1 102 ? 3.080 -41.735 -3.240 1.00 78.69 102 LEU A O 1
ATOM 798 N N . SER A 1 103 ? 2.803 -41.727 -5.464 1.00 84.31 103 SER A N 1
ATOM 799 C CA . SER A 1 103 ? 2.688 -43.191 -5.566 1.00 84.31 103 SER A CA 1
ATOM 800 C C . SER A 1 103 ? 3.929 -43.927 -5.040 1.00 84.31 103 SER A C 1
ATOM 802 O O . SER A 1 103 ? 3.818 -44.992 -4.438 1.00 84.31 103 SER A O 1
ATOM 804 N N . GLN A 1 104 ? 5.128 -43.362 -5.223 1.00 83.12 104 GLN A N 1
ATOM 805 C CA . GLN A 1 104 ? 6.358 -43.913 -4.641 1.00 83.12 104 GLN A CA 1
ATOM 806 C C . GLN A 1 104 ? 6.383 -43.809 -3.110 1.00 83.12 104 GLN A C 1
ATOM 808 O O . GLN A 1 104 ? 6.898 -44.709 -2.447 1.00 83.12 104 GLN A O 1
ATOM 813 N N . ALA A 1 105 ? 5.856 -42.722 -2.545 1.00 73.25 105 ALA A N 1
ATOM 814 C CA . ALA A 1 105 ? 5.758 -42.548 -1.100 1.00 73.25 105 ALA A CA 1
ATOM 815 C C . ALA A 1 105 ? 4.732 -43.513 -0.483 1.00 73.25 105 ALA A C 1
ATOM 817 O O . ALA A 1 105 ? 5.020 -44.127 0.543 1.00 73.25 105 ALA A O 1
ATOM 818 N N . GLU A 1 106 ? 3.587 -43.712 -1.139 1.00 82.94 106 GLU A N 1
ATOM 819 C CA . GLU A 1 106 ? 2.569 -44.685 -0.726 1.00 82.94 106 GLU A CA 1
ATOM 820 C C . GLU A 1 106 ? 3.121 -46.116 -0.741 1.00 82.94 106 GLU A C 1
ATOM 822 O O . GLU A 1 106 ? 2.979 -46.837 0.246 1.00 82.94 106 GLU A O 1
ATOM 827 N N . ALA A 1 107 ? 3.839 -46.507 -1.801 1.00 85.81 107 ALA A N 1
ATOM 828 C CA . ALA A 1 107 ? 4.481 -47.821 -1.882 1.00 85.81 107 ALA A CA 1
ATOM 829 C C . ALA A 1 107 ? 5.488 -48.047 -0.738 1.00 85.81 107 ALA A C 1
ATOM 831 O O . ALA A 1 107 ? 5.452 -49.082 -0.075 1.00 85.81 107 ALA A O 1
ATOM 832 N N . LYS A 1 108 ? 6.330 -47.046 -0.443 1.00 84.25 108 LYS A N 1
ATOM 833 C CA . LYS A 1 108 ? 7.275 -47.102 0.686 1.00 84.25 108 LYS A CA 1
ATOM 834 C C . LYS A 1 108 ? 6.577 -47.183 2.042 1.00 84.25 108 LYS A C 1
ATOM 836 O O . LYS A 1 108 ? 7.077 -47.846 2.945 1.00 84.25 108 LYS A O 1
ATOM 841 N N . SER A 1 109 ? 5.434 -46.517 2.198 1.00 78.81 109 SER A N 1
ATOM 842 C CA . SER A 1 109 ? 4.641 -46.598 3.426 1.00 78.81 109 SER A CA 1
ATOM 843 C C . SER A 1 109 ? 4.095 -48.009 3.648 1.00 78.81 109 SER A C 1
ATOM 845 O O . SER A 1 109 ? 4.126 -48.495 4.775 1.00 78.81 109 SER A O 1
ATOM 847 N N . VAL A 1 110 ? 3.627 -48.676 2.588 1.00 85.81 110 VAL A N 1
ATOM 848 C CA . VAL A 1 110 ? 3.137 -50.063 2.658 1.00 85.81 110 VAL A CA 1
ATOM 849 C C . VAL A 1 110 ? 4.268 -51.033 3.005 1.00 85.81 110 VAL A C 1
ATOM 851 O O . VAL A 1 110 ? 4.088 -51.886 3.870 1.00 85.81 110 VAL A O 1
ATOM 854 N N . GLU A 1 111 ? 5.449 -50.876 2.398 1.00 84.56 111 GLU A N 1
ATOM 855 C CA . GLU A 1 111 ? 6.634 -51.671 2.756 1.00 84.56 111 GLU A CA 1
ATOM 856 C C . GLU A 1 111 ? 7.029 -51.475 4.226 1.00 84.56 111 GLU A C 1
ATOM 858 O O . GLU A 1 111 ? 7.317 -52.442 4.928 1.00 84.56 111 GLU A O 1
ATOM 863 N N . MET A 1 112 ? 6.994 -50.236 4.726 1.00 78.38 112 MET A N 1
ATOM 864 C CA . MET A 1 112 ? 7.336 -49.939 6.118 1.00 78.38 112 MET A CA 1
ATOM 865 C C . MET A 1 112 ? 6.339 -50.554 7.112 1.00 78.38 112 MET A C 1
ATOM 867 O O . MET A 1 112 ? 6.750 -51.021 8.173 1.00 78.38 112 MET A O 1
ATOM 871 N N . GLU A 1 113 ? 5.046 -50.589 6.780 1.00 81.62 113 GLU A N 1
ATOM 872 C CA . GLU A 1 113 ? 4.037 -51.275 7.599 1.00 81.62 113 GLU A CA 1
ATOM 873 C C . GLU A 1 113 ? 4.198 -52.803 7.568 1.00 81.62 113 GLU A C 1
ATOM 875 O O . GLU A 1 113 ? 4.044 -53.449 8.605 1.00 81.62 113 GLU A O 1
ATOM 880 N N . ALA A 1 114 ? 4.599 -53.389 6.435 1.00 81.75 114 ALA A N 1
ATOM 881 C CA . ALA A 1 114 ? 4.925 -54.816 6.362 1.00 81.75 114 ALA A CA 1
ATOM 882 C C . ALA A 1 114 ? 6.129 -55.175 7.255 1.00 81.75 114 ALA A C 1
ATOM 884 O O . ALA A 1 114 ? 6.069 -56.143 8.012 1.00 81.75 114 ALA A O 1
ATOM 885 N N . VAL A 1 115 ? 7.180 -54.347 7.249 1.00 81.75 115 VAL A N 1
ATOM 886 C CA . VAL A 1 115 ? 8.351 -54.525 8.128 1.00 81.75 115 VAL A CA 1
ATOM 887 C C . VAL A 1 115 ? 7.966 -54.402 9.606 1.00 81.75 115 VAL A C 1
ATOM 889 O O . VAL A 1 115 ? 8.434 -55.180 10.435 1.00 81.75 115 VAL A O 1
ATOM 892 N N . LYS A 1 116 ? 7.085 -53.457 9.965 1.00 79.75 116 LYS A N 1
ATOM 893 C CA . LYS A 1 116 ? 6.572 -53.346 11.342 1.00 79.75 116 LYS A CA 1
ATOM 894 C C . LYS A 1 116 ? 5.791 -54.590 11.773 1.00 79.75 116 LYS A C 1
ATOM 896 O O . LYS A 1 116 ? 5.925 -55.007 12.923 1.00 79.75 116 LYS A O 1
ATOM 901 N N . ALA A 1 117 ? 4.993 -55.174 10.879 1.00 78.06 117 ALA A N 1
ATOM 902 C CA . ALA A 1 117 ? 4.245 -56.395 11.166 1.00 78.06 117 ALA A CA 1
ATOM 903 C C . ALA A 1 117 ? 5.182 -57.587 11.433 1.00 78.06 117 ALA A C 1
ATOM 905 O O . ALA A 1 117 ? 5.001 -58.288 12.426 1.00 78.06 117 ALA A O 1
ATOM 906 N N . GLU A 1 118 ? 6.234 -57.747 10.627 1.00 78.38 118 GLU A N 1
ATOM 907 C CA . GLU A 1 118 ? 7.231 -58.817 10.782 1.00 78.38 118 GLU A CA 1
ATOM 908 C C . GLU A 1 118 ? 8.071 -58.660 12.066 1.00 78.38 118 GLU A C 1
ATOM 910 O O . GLU A 1 118 ? 8.387 -59.639 12.746 1.00 78.38 118 GLU A O 1
ATOM 915 N N . ILE A 1 119 ? 8.392 -57.422 12.464 1.00 75.62 119 ILE A N 1
ATOM 916 C CA . ILE A 1 119 ? 9.052 -57.150 13.753 1.00 75.62 119 ILE A CA 1
ATOM 917 C C . ILE A 1 119 ? 8.140 -57.545 14.921 1.00 75.62 119 ILE A C 1
ATOM 919 O O . ILE A 1 119 ? 8.606 -58.178 15.870 1.00 75.62 119 ILE A O 1
ATOM 923 N N . ASN A 1 120 ? 6.849 -57.212 14.864 1.00 71.56 120 ASN A N 1
ATOM 924 C CA . ASN A 1 120 ? 5.900 -57.576 15.918 1.00 71.56 120 ASN A CA 1
ATOM 925 C C . ASN A 1 120 ? 5.705 -59.096 16.038 1.00 71.56 120 ASN A C 1
ATOM 927 O O . ASN A 1 120 ? 5.614 -59.599 17.157 1.00 71.56 120 ASN A O 1
ATOM 931 N N . GLU A 1 121 ? 5.691 -59.828 14.923 1.00 72.00 121 GLU A N 1
ATOM 932 C CA . GLU A 1 121 ? 5.562 -61.292 14.908 1.00 72.00 121 GLU A CA 1
ATOM 933 C C . GLU A 1 121 ? 6.799 -61.977 15.516 1.00 72.00 121 GLU A C 1
ATOM 935 O O . GLU A 1 121 ? 6.673 -62.802 16.421 1.00 72.00 121 GLU A O 1
ATOM 940 N N . ASN A 1 122 ? 8.005 -61.520 15.161 1.00 65.44 122 ASN A N 1
ATOM 941 C CA . ASN A 1 122 ? 9.256 -62.017 15.751 1.00 65.44 122 ASN A CA 1
ATOM 942 C C . ASN A 1 122 ? 9.415 -61.661 17.244 1.00 65.44 122 ASN A C 1
ATOM 944 O O . ASN A 1 122 ? 10.060 -62.386 18.008 1.00 65.44 122 ASN A O 1
ATOM 948 N N . THR A 1 123 ? 8.815 -60.553 17.690 1.00 56.47 123 THR A N 1
ATOM 949 C CA . THR A 1 123 ? 8.825 -60.157 19.110 1.00 56.47 123 THR A CA 1
ATOM 950 C C . THR A 1 123 ? 7.850 -61.006 19.938 1.00 56.47 123 THR A C 1
ATOM 952 O O . THR A 1 123 ? 8.112 -61.269 21.113 1.00 56.47 123 THR A O 1
ATOM 955 N N . ALA A 1 124 ? 6.762 -61.496 19.332 1.00 54.94 124 ALA A N 1
ATOM 956 C CA . ALA A 1 124 ? 5.790 -62.372 19.985 1.00 54.94 124 ALA A CA 1
ATOM 957 C C . ALA A 1 124 ? 6.307 -63.812 20.185 1.00 54.94 124 ALA A C 1
ATOM 959 O O . ALA A 1 124 ? 5.948 -64.448 21.174 1.00 54.94 124 ALA A O 1
ATOM 960 N N . GLU A 1 125 ? 7.200 -64.314 19.324 1.00 54.00 125 GLU A N 1
ATOM 961 C CA . GLU A 1 125 ? 7.775 -65.665 19.470 1.00 54.00 125 GLU A CA 1
ATOM 962 C C . GLU A 1 125 ? 8.892 -65.771 20.529 1.00 54.00 125 GLU A C 1
ATOM 964 O O . GLU A 1 125 ? 9.253 -66.874 20.939 1.00 54.00 125 GLU A O 1
ATOM 969 N N . THR A 1 126 ? 9.419 -64.648 21.037 1.00 50.88 126 THR A N 1
ATOM 970 C CA . THR A 1 126 ? 10.530 -64.649 22.016 1.00 50.88 126 THR A CA 1
ATOM 971 C C . THR A 1 126 ? 10.065 -64.622 23.485 1.00 50.88 126 THR A C 1
ATOM 973 O O . THR A 1 126 ? 10.879 -64.763 24.398 1.00 50.88 126 THR A O 1
ATOM 976 N N . LEU A 1 127 ? 8.762 -64.502 23.759 1.00 45.44 127 LEU A N 1
ATOM 977 C CA . LEU A 1 127 ? 8.214 -64.473 25.123 1.00 45.44 127 LEU A CA 1
ATOM 978 C C . LEU A 1 127 ? 7.317 -65.689 25.390 1.00 45.44 127 LEU A C 1
ATOM 980 O O . LEU A 1 127 ? 6.092 -65.618 25.321 1.00 45.44 127 LEU A O 1
ATOM 984 N N . MET A 1 128 ? 7.946 -66.812 25.749 1.00 40.41 128 MET A N 1
ATOM 985 C CA . MET A 1 128 ? 7.272 -67.866 26.515 1.00 40.41 128 MET A CA 1
ATOM 986 C C . MET A 1 128 ? 7.073 -67.401 27.973 1.00 40.41 128 MET A C 1
ATOM 988 O O . MET A 1 128 ? 7.958 -66.736 28.517 1.00 40.41 128 MET A O 1
ATOM 992 N N . PRO A 1 129 ? 5.946 -67.743 28.623 1.00 45.66 129 PRO A N 1
ATOM 993 C CA . PRO A 1 129 ? 5.591 -67.231 29.939 1.00 45.66 129 PRO A CA 1
ATOM 994 C C . PRO A 1 129 ? 6.150 -68.123 31.051 1.00 45.66 129 PRO A C 1
ATOM 996 O O . PRO A 1 129 ? 5.874 -69.322 31.084 1.00 45.66 129 PRO A O 1
ATOM 999 N N . THR A 1 130 ? 6.872 -67.526 31.997 1.00 39.75 130 THR A N 1
ATOM 1000 C CA . THR A 1 130 ? 7.148 -68.149 33.295 1.00 39.75 130 THR A CA 1
ATOM 1001 C C . THR A 1 130 ? 6.435 -67.346 34.377 1.00 39.75 130 THR A C 1
ATOM 1003 O O . THR A 1 130 ? 6.766 -66.189 34.622 1.00 39.75 130 THR A O 1
ATOM 1006 N N . ASP A 1 131 ? 5.433 -68.000 34.959 1.00 36.66 131 ASP A N 1
ATOM 1007 C CA . ASP A 1 131 ? 4.910 -67.874 36.319 1.00 36.66 131 ASP A CA 1
ATOM 1008 C C . ASP A 1 131 ? 4.507 -66.480 36.826 1.00 36.66 131 ASP A C 1
ATOM 1010 O O . ASP A 1 131 ? 5.306 -65.705 37.349 1.00 36.66 131 ASP A O 1
ATOM 1014 N N . LEU A 1 132 ? 3.194 -66.222 36.778 1.00 33.44 132 LEU A N 1
ATOM 1015 C CA . LEU A 1 132 ? 2.532 -65.192 37.576 1.00 33.44 132 LEU A CA 1
ATOM 1016 C C . LEU A 1 132 ? 1.317 -65.792 38.308 1.00 33.44 132 LEU A C 1
ATOM 1018 O O . LEU A 1 132 ? 0.165 -65.547 37.962 1.00 33.44 132 LEU A O 1
ATOM 1022 N N . GLU A 1 133 ? 1.592 -66.580 39.342 1.00 39.56 133 GLU A N 1
ATOM 1023 C CA . GLU A 1 133 ? 0.694 -66.745 40.485 1.00 39.56 133 GLU A CA 1
ATOM 1024 C C . GLU A 1 133 ? 1.451 -66.255 41.717 1.00 39.56 133 GLU A C 1
ATOM 1026 O O . GLU A 1 133 ? 2.286 -66.977 42.242 1.00 39.56 133 GLU A O 1
ATOM 1031 N N . GLU A 1 134 ? 1.185 -65.024 42.159 1.00 35.31 134 GLU A N 1
ATOM 1032 C CA . GLU A 1 134 ? 1.005 -64.730 43.584 1.00 35.31 134 GLU A CA 1
ATOM 1033 C C . GLU A 1 134 ? 0.541 -63.279 43.811 1.00 35.31 134 GLU A C 1
ATOM 1035 O O . GLU A 1 134 ? 1.200 -62.308 43.449 1.00 35.31 134 GLU A O 1
ATOM 1040 N N . LEU A 1 135 ? -0.597 -63.189 44.508 1.00 33.97 135 LEU A N 1
ATOM 1041 C CA . LEU A 1 135 ? -0.972 -62.137 45.458 1.00 33.97 135 LEU A CA 1
ATOM 1042 C C . LEU A 1 135 ? -1.593 -60.839 44.912 1.00 33.97 135 LEU A C 1
ATOM 1044 O O . LEU A 1 135 ? -1.022 -59.752 44.921 1.00 33.97 135 LEU A O 1
ATOM 1048 N N . GLN A 1 136 ? -2.898 -60.950 44.642 1.00 34.97 136 GLN A N 1
ATOM 1049 C CA . GLN A 1 136 ? -3.866 -59.979 45.159 1.00 34.97 136 GLN A CA 1
ATOM 1050 C C . GLN A 1 136 ? -3.873 -59.995 46.697 1.00 34.97 136 GLN A C 1
ATOM 1052 O O . GLN A 1 136 ? -3.848 -61.075 47.281 1.00 34.97 136 GLN A O 1
ATOM 1057 N N . MET A 1 137 ? -4.006 -58.806 47.302 1.00 32.09 137 MET A N 1
ATOM 1058 C CA . MET A 1 137 ? -4.562 -58.459 48.631 1.00 32.09 137 MET A CA 1
ATOM 1059 C C . MET A 1 137 ? -3.711 -57.338 49.232 1.00 32.09 137 MET A C 1
ATOM 1061 O O . MET A 1 137 ? -2.572 -57.557 49.611 1.00 32.09 137 MET A O 1
ATOM 1065 N N . GLN A 1 138 ? -4.153 -56.082 49.197 1.00 31.41 138 GLN A N 1
ATOM 1066 C CA . GLN A 1 138 ? -4.795 -55.325 50.298 1.00 31.41 138 GLN A CA 1
ATOM 1067 C C . GLN A 1 138 ? -4.196 -53.906 50.158 1.00 31.41 138 GLN A C 1
ATOM 1069 O O . GLN A 1 138 ? -3.059 -53.780 49.729 1.00 31.41 138 GLN A O 1
ATOM 1074 N N . ASN A 1 139 ? -4.797 -52.763 50.450 1.00 29.47 139 ASN A N 1
ATOM 1075 C CA . ASN A 1 139 ? -6.012 -52.378 51.134 1.00 29.47 139 ASN A CA 1
ATOM 1076 C C . ASN A 1 139 ? -6.318 -50.937 50.689 1.00 29.47 139 ASN A C 1
ATOM 1078 O O . ASN A 1 139 ? -5.420 -50.137 50.437 1.00 29.47 139 ASN A O 1
ATOM 1082 N N . SER A 1 140 ? -7.603 -50.617 50.663 1.00 29.45 140 SER A N 1
ATOM 1083 C CA . SER A 1 140 ? -8.152 -49.263 50.694 1.00 29.45 140 SER A CA 1
ATOM 1084 C C . SER A 1 140 ? -7.964 -48.664 52.093 1.00 29.45 140 SER A C 1
ATOM 1086 O O . SER A 1 140 ? -8.221 -49.400 53.041 1.00 29.45 140 SER A O 1
ATOM 1088 N N . THR A 1 141 ? -7.571 -47.389 52.246 1.00 31.86 141 THR A N 1
ATOM 1089 C CA . THR A 1 141 ? -8.326 -46.312 52.955 1.00 31.86 141 THR A CA 1
ATOM 1090 C C . THR A 1 141 ? -7.508 -45.027 53.218 1.00 31.86 141 THR A C 1
ATOM 1092 O O . THR A 1 141 ? -6.366 -45.078 53.655 1.00 31.86 141 THR A O 1
ATOM 1095 N N . ASP A 1 142 ? -8.204 -43.904 52.984 1.00 29.88 142 ASP A N 1
ATOM 1096 C CA . ASP A 1 142 ? -8.291 -42.650 53.759 1.00 29.88 142 ASP A CA 1
ATOM 1097 C C . ASP A 1 142 ? -7.223 -41.524 53.736 1.00 29.88 142 ASP A C 1
ATOM 1099 O O . ASP A 1 142 ? -6.066 -41.701 54.090 1.00 29.88 142 ASP A O 1
ATOM 1103 N N . HIS A 1 143 ? -7.736 -40.336 53.331 1.00 30.00 143 HIS A N 1
ATOM 1104 C CA . HIS A 1 143 ? -7.695 -38.978 53.942 1.00 30.00 143 HIS A CA 1
ATOM 1105 C C . HIS A 1 143 ? -6.419 -38.531 54.710 1.00 30.00 143 HIS A C 1
ATOM 1107 O O . HIS A 1 143 ? -5.896 -39.274 55.519 1.00 30.00 143 HIS A O 1
ATOM 1113 N N . GLN A 1 144 ? -5.891 -37.296 54.665 1.00 29.41 144 GLN A N 1
ATOM 1114 C CA . GLN A 1 144 ? -6.441 -35.944 54.466 1.00 29.41 144 GLN A CA 1
ATOM 1115 C C . GLN A 1 144 ? -5.278 -34.905 54.613 1.00 29.41 144 GLN A C 1
ATOM 1117 O O . GLN A 1 144 ? -4.307 -35.188 55.305 1.00 29.41 144 GLN A O 1
ATOM 1122 N N . ILE A 1 145 ? -5.480 -33.675 54.106 1.00 29.38 145 ILE A N 1
ATOM 1123 C CA . ILE A 1 145 ? -5.084 -32.365 54.704 1.00 29.38 145 ILE A CA 1
ATOM 1124 C C . ILE A 1 145 ? -3.639 -31.787 54.555 1.00 29.38 145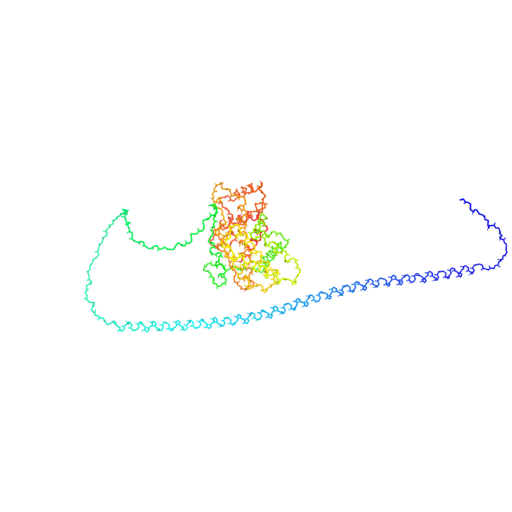 ILE A C 1
ATOM 1126 O O . ILE A 1 145 ? -2.665 -32.287 55.099 1.00 29.38 145 ILE A O 1
ATOM 1130 N N . ASN A 1 146 ? -3.642 -30.601 53.917 1.00 26.61 146 ASN A N 1
ATOM 1131 C CA . ASN A 1 146 ? -2.908 -29.325 54.089 1.00 26.61 146 ASN A CA 1
ATOM 1132 C C . ASN A 1 146 ? -1.395 -29.087 53.878 1.00 26.61 146 ASN A C 1
ATOM 1134 O O . ASN A 1 146 ? -0.521 -29.740 54.426 1.00 26.61 146 ASN A O 1
ATOM 1138 N N . GLU A 1 147 ? -1.213 -27.907 53.256 1.00 27.52 147 GLU A N 1
ATOM 1139 C CA . GLU A 1 147 ? -0.284 -26.802 53.562 1.00 27.52 147 GLU A CA 1
ATOM 1140 C C . GLU A 1 147 ? 1.108 -26.737 52.898 1.00 27.52 147 GLU A C 1
ATOM 1142 O O . GLU A 1 147 ? 2.029 -27.500 53.158 1.00 27.52 147 GLU A O 1
ATOM 1147 N N . HIS A 1 148 ? 1.246 -25.700 52.059 1.00 32.62 148 HIS A N 1
ATOM 1148 C CA . HIS A 1 148 ? 2.477 -24.950 51.750 1.00 32.62 148 HIS A CA 1
ATOM 1149 C C . HIS A 1 148 ? 3.098 -24.379 53.050 1.00 32.62 148 HIS A C 1
ATOM 1151 O O . HIS A 1 148 ? 2.305 -24.098 53.949 1.00 32.62 148 HIS A O 1
ATOM 1157 N N . PRO A 1 149 ? 4.420 -24.070 53.167 1.00 38.50 149 PRO A N 1
ATOM 1158 C CA . PRO A 1 149 ? 5.142 -23.208 52.210 1.00 38.50 149 PRO A CA 1
ATOM 1159 C C . PRO A 1 149 ? 6.683 -23.409 52.049 1.00 38.50 149 PRO A C 1
ATOM 1161 O O . PRO A 1 149 ? 7.356 -24.000 52.879 1.00 38.50 149 PRO A O 1
ATOM 1164 N N . GLN A 1 150 ? 7.218 -22.796 50.980 1.00 29.78 150 GLN A N 1
ATOM 1165 C CA . GLN A 1 150 ? 8.532 -22.126 50.819 1.00 29.78 150 GLN A CA 1
ATOM 1166 C C . GLN A 1 150 ? 9.886 -22.800 51.183 1.00 29.78 150 GLN A C 1
ATOM 1168 O O . GLN A 1 150 ? 10.138 -23.201 52.310 1.00 29.78 150 GLN A O 1
ATOM 1173 N N . SER A 1 151 ? 10.836 -22.603 50.245 1.00 27.23 151 SER A N 1
ATOM 1174 C CA . SER A 1 151 ? 12.212 -22.081 50.451 1.00 27.23 151 SER A CA 1
ATOM 1175 C C . SER A 1 151 ? 13.432 -23.026 50.335 1.00 27.23 151 SER A C 1
ATOM 1177 O O . SER A 1 151 ? 13.719 -23.814 51.224 1.00 27.23 151 SER A O 1
ATOM 1179 N N . MET A 1 152 ? 14.244 -22.708 49.311 1.00 25.58 152 MET A N 1
ATOM 1180 C CA . MET A 1 152 ? 15.723 -22.686 49.242 1.00 25.58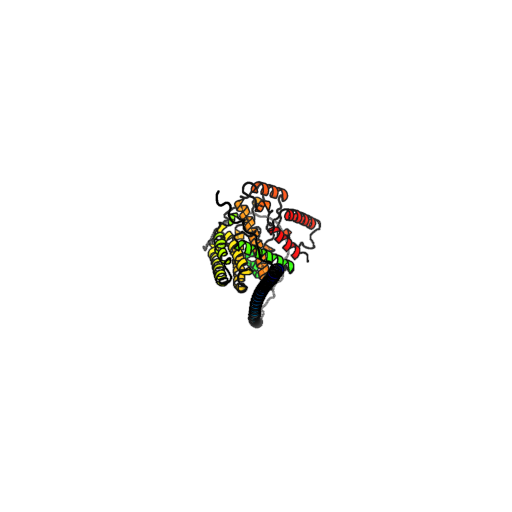 152 MET A CA 1
ATOM 1181 C C . MET A 1 152 ? 16.549 -23.985 49.209 1.00 25.58 152 MET A C 1
ATOM 1183 O O . MET A 1 152 ? 16.686 -24.679 50.207 1.00 25.58 152 MET A O 1
ATOM 1187 N N . ALA A 1 153 ? 17.221 -24.192 48.065 1.00 28.53 153 ALA A N 1
ATOM 1188 C CA . ALA A 1 153 ? 18.689 -24.279 47.883 1.00 28.53 153 ALA A CA 1
ATOM 1189 C C . ALA A 1 153 ? 18.951 -24.811 46.451 1.00 28.53 153 ALA A C 1
ATOM 1191 O O . ALA A 1 153 ? 18.549 -25.919 46.117 1.00 28.53 153 ALA A O 1
ATOM 1192 N N . GLU A 1 154 ? 19.374 -24.002 45.475 1.00 26.14 154 GLU A N 1
ATOM 1193 C CA . GLU A 1 154 ? 20.785 -23.690 45.170 1.00 26.14 154 GLU A CA 1
ATOM 1194 C C . GLU A 1 154 ? 21.736 -24.902 45.275 1.00 26.14 154 GLU A C 1
ATOM 1196 O O . GLU A 1 154 ? 22.127 -25.295 46.370 1.00 26.14 154 GLU A O 1
ATOM 1201 N N . THR A 1 155 ? 22.224 -25.434 44.143 1.00 26.34 155 THR A N 1
ATOM 1202 C CA . THR A 1 155 ? 23.576 -25.134 43.597 1.00 26.34 155 THR A CA 1
ATOM 1203 C C . THR A 1 155 ? 24.050 -26.204 42.593 1.00 26.34 155 THR A C 1
ATOM 1205 O O . THR A 1 155 ? 24.141 -27.375 42.937 1.00 26.34 155 THR A O 1
ATOM 1208 N N . ALA A 1 156 ? 24.462 -25.724 41.407 1.00 27.25 156 ALA A N 1
ATOM 1209 C CA . ALA A 1 156 ? 25.422 -26.282 40.434 1.00 27.25 156 ALA A CA 1
ATOM 1210 C C . ALA A 1 156 ? 25.109 -27.647 39.775 1.00 27.25 156 ALA A C 1
ATOM 1212 O O . ALA A 1 156 ? 24.879 -28.647 40.432 1.00 27.25 156 ALA A O 1
ATOM 1213 N N . THR A 1 157 ? 25.170 -27.775 38.449 1.00 30.88 157 THR A N 1
ATOM 1214 C CA . THR A 1 157 ? 26.360 -27.471 37.641 1.00 30.88 157 THR A CA 1
ATOM 1215 C C . THR A 1 157 ? 26.040 -26.919 36.252 1.00 30.88 157 THR A C 1
ATOM 1217 O O . THR A 1 157 ? 25.157 -27.376 35.534 1.00 30.88 157 THR A O 1
ATOM 1220 N N . ALA A 1 158 ? 26.833 -25.916 35.885 1.00 26.70 158 ALA A N 1
ATOM 1221 C CA . ALA A 1 158 ? 26.872 -25.271 34.589 1.00 26.70 158 ALA A CA 1
ATOM 1222 C C . ALA A 1 158 ? 27.558 -26.139 33.520 1.00 26.70 158 ALA A C 1
ATOM 1224 O O . ALA A 1 158 ? 28.600 -26.746 33.769 1.00 26.70 158 ALA A O 1
ATOM 1225 N N . SER A 1 159 ? 27.061 -26.051 32.287 1.00 31.12 159 SER A N 1
ATOM 1226 C CA . SER A 1 159 ? 27.931 -25.875 31.125 1.00 31.12 159 SER A CA 1
ATOM 1227 C C . SER A 1 159 ? 27.286 -24.884 30.159 1.00 31.12 159 SER A C 1
ATOM 1229 O O . SER A 1 159 ? 26.231 -25.128 29.582 1.00 31.12 159 SER A O 1
ATOM 1231 N N . ALA A 1 160 ? 27.943 -23.730 30.097 1.00 28.73 160 ALA A N 1
ATOM 1232 C CA . ALA A 1 160 ? 27.843 -22.638 29.139 1.00 28.73 160 ALA A CA 1
ATOM 1233 C C . ALA A 1 160 ? 27.986 -23.123 27.683 1.00 28.73 160 ALA A C 1
ATOM 1235 O O . ALA A 1 160 ? 28.544 -24.188 27.449 1.00 28.73 160 ALA A O 1
ATOM 1236 N N . SER A 1 161 ? 27.680 -22.387 26.620 1.00 30.30 161 SER A N 1
ATOM 1237 C CA . SER A 1 161 ? 26.909 -21.175 26.328 1.00 30.30 161 SER A CA 1
ATOM 1238 C C . SER A 1 161 ? 27.118 -20.972 24.825 1.00 30.30 161 SER A C 1
ATOM 1240 O O . SER A 1 161 ? 28.255 -21.025 24.359 1.00 30.30 161 SER A O 1
ATOM 1242 N N . ALA A 1 162 ? 26.070 -20.645 24.083 1.00 27.33 162 ALA A N 1
ATOM 1243 C CA . ALA A 1 162 ? 26.192 -19.770 22.923 1.00 27.33 162 ALA A CA 1
ATOM 1244 C C . ALA A 1 162 ? 24.995 -18.810 22.990 1.00 27.33 162 ALA A C 1
ATOM 1246 O O . ALA A 1 162 ? 23.857 -19.280 22.922 1.00 27.33 162 ALA A O 1
ATOM 1247 N N . PRO A 1 163 ? 25.202 -17.500 23.215 1.00 33.88 163 PRO A N 1
ATOM 1248 C CA . PRO A 1 163 ? 24.107 -16.548 23.263 1.00 33.88 163 PRO A CA 1
ATOM 1249 C C . PRO A 1 163 ? 23.622 -16.306 21.835 1.00 33.88 163 PRO A C 1
ATOM 1251 O O . PRO A 1 163 ? 24.353 -15.756 21.011 1.00 33.88 163 PRO A O 1
ATOM 1254 N N . GLY A 1 164 ? 22.390 -16.722 21.548 1.00 31.47 164 GLY A N 1
ATOM 1255 C CA . GLY A 1 164 ? 21.657 -16.197 20.402 1.00 31.47 164 GLY A CA 1
ATOM 1256 C C . GLY A 1 164 ? 21.492 -14.678 20.555 1.00 31.47 164 GLY A C 1
ATOM 1257 O O . GLY A 1 164 ? 21.401 -14.191 21.688 1.00 31.47 164 GLY A O 1
ATOM 1258 N N . PRO A 1 165 ? 21.495 -13.912 19.454 1.00 31.78 165 PRO A N 1
ATOM 1259 C CA . PRO A 1 165 ? 21.324 -12.470 19.522 1.00 31.78 165 PRO A CA 1
ATOM 1260 C C . PRO A 1 165 ? 19.956 -12.155 20.135 1.00 31.78 165 PRO A C 1
ATOM 1262 O O . PRO A 1 165 ? 18.932 -12.704 19.728 1.00 31.78 165 PRO A O 1
ATOM 1265 N N . ALA A 1 166 ? 19.961 -11.295 21.152 1.00 31.86 166 ALA A N 1
ATOM 1266 C CA . ALA A 1 166 ? 18.754 -10.793 21.789 1.00 31.86 166 ALA A CA 1
ATOM 1267 C C . ALA A 1 166 ? 17.844 -10.106 20.748 1.00 31.86 166 ALA A C 1
ATOM 1269 O O . ALA A 1 166 ? 18.362 -9.439 19.848 1.00 31.86 166 ALA A O 1
ATOM 1270 N N . PRO A 1 167 ? 16.509 -10.235 20.862 1.00 39.06 167 PRO A N 1
ATOM 1271 C CA . PRO A 1 167 ? 15.585 -9.496 20.013 1.00 39.06 167 PRO A CA 1
ATOM 1272 C C . PRO A 1 167 ? 15.820 -7.997 20.221 1.00 39.06 167 PRO A C 1
ATOM 1274 O O . PRO A 1 167 ? 15.851 -7.519 21.357 1.00 39.06 167 PRO A O 1
ATOM 1277 N N . GLY A 1 168 ? 16.056 -7.289 19.115 1.00 35.50 168 GLY A N 1
ATOM 1278 C CA . GLY A 1 168 ? 16.362 -5.863 19.094 1.00 35.50 168 GLY A CA 1
ATOM 1279 C C . GLY A 1 168 ? 15.358 -5.072 19.924 1.00 35.50 168 GLY A C 1
ATOM 1280 O O . GLY A 1 168 ? 14.150 -5.177 19.730 1.00 35.50 168 GLY A O 1
ATOM 1281 N N . ALA A 1 169 ? 15.883 -4.317 20.883 1.00 36.75 169 ALA A N 1
ATOM 1282 C CA . ALA A 1 169 ? 15.116 -3.418 21.720 1.00 36.75 169 ALA A CA 1
ATOM 1283 C C . ALA A 1 169 ? 14.402 -2.373 20.850 1.00 36.75 169 ALA A C 1
ATOM 1285 O O . ALA A 1 169 ? 15.038 -1.690 20.050 1.00 36.75 169 ALA A O 1
ATOM 1286 N N . ASN A 1 170 ? 13.088 -2.258 21.031 1.00 46.72 170 ASN A N 1
ATOM 1287 C CA . ASN A 1 170 ? 12.238 -1.245 20.417 1.00 46.72 170 ASN A CA 1
ATOM 1288 C C . ASN A 1 170 ? 12.839 0.157 20.621 1.00 46.72 170 ASN A C 1
ATOM 1290 O O . ASN A 1 170 ? 13.016 0.597 21.758 1.00 46.72 170 ASN A O 1
ATOM 1294 N N . SER A 1 171 ? 13.111 0.877 19.533 1.00 55.94 171 SER A N 1
ATOM 1295 C CA . SER A 1 171 ? 13.703 2.224 19.579 1.00 55.94 171 SER A CA 1
ATOM 1296 C C . SER A 1 171 ? 12.717 3.317 20.031 1.00 55.94 171 SER A C 1
ATOM 1298 O O . SER A 1 171 ? 13.117 4.462 20.222 1.00 55.94 171 SER A O 1
ATOM 1300 N N . ASN A 1 172 ? 11.438 2.989 20.249 1.00 66.69 172 ASN A N 1
ATOM 1301 C CA . ASN A 1 172 ? 10.456 3.877 20.868 1.00 66.69 172 ASN A CA 1
ATOM 1302 C C . ASN A 1 172 ? 9.568 3.070 21.838 1.00 66.69 172 ASN A C 1
ATOM 1304 O O . ASN A 1 172 ? 8.868 2.161 21.384 1.00 66.69 172 ASN A O 1
ATOM 1308 N N . PRO A 1 173 ? 9.581 3.367 23.153 1.00 66.94 173 PRO A N 1
ATOM 1309 C CA . PRO A 1 173 ? 8.825 2.605 24.149 1.00 66.94 173 PRO A CA 1
ATOM 1310 C C . PRO A 1 173 ? 7.301 2.704 23.977 1.00 66.94 173 PRO A C 1
ATOM 1312 O O . PRO A 1 173 ? 6.590 1.861 24.516 1.00 66.94 173 PRO A O 1
ATOM 1315 N N . ASP A 1 174 ? 6.804 3.684 23.216 1.00 84.19 174 ASP A N 1
ATOM 1316 C CA . ASP A 1 174 ? 5.369 3.928 23.039 1.00 84.19 174 ASP A CA 1
ATOM 1317 C C . ASP A 1 174 ? 4.749 3.178 21.847 1.00 84.19 174 ASP A C 1
ATOM 1319 O O . ASP A 1 174 ? 3.535 3.259 21.646 1.00 84.19 174 ASP A O 1
ATOM 1323 N N . LEU A 1 175 ? 5.542 2.457 21.046 1.00 89.31 175 LEU A N 1
ATOM 1324 C CA . LEU A 1 175 ? 5.067 1.732 19.864 1.00 89.31 175 LEU A CA 1
ATOM 1325 C C . LEU A 1 175 ? 4.829 0.247 20.151 1.00 89.31 175 LEU A C 1
ATOM 1327 O O . LEU A 1 175 ? 5.644 -0.423 20.782 1.00 89.31 175 LEU A O 1
ATOM 1331 N N . ILE A 1 176 ? 3.721 -0.282 19.628 1.00 91.44 176 ILE A N 1
ATOM 1332 C CA . ILE A 1 176 ? 3.349 -1.699 19.728 1.00 91.44 176 ILE A CA 1
ATOM 1333 C C . ILE A 1 176 ? 2.907 -2.262 18.378 1.00 91.44 176 ILE A C 1
ATOM 1335 O O . ILE A 1 176 ? 2.372 -1.549 17.527 1.00 91.44 176 ILE A O 1
ATOM 1339 N N . CYS A 1 177 ? 3.087 -3.568 18.194 1.00 92.62 177 CYS A N 1
ATOM 1340 C CA . CYS A 1 177 ? 2.464 -4.334 17.118 1.00 92.62 177 CYS A CA 1
ATOM 1341 C C . CYS A 1 177 ? 1.246 -5.074 17.705 1.00 92.62 177 CYS A C 1
ATOM 1343 O O . CYS A 1 177 ? 1.451 -6.003 18.483 1.00 92.62 177 CYS A O 1
ATOM 1345 N N . PRO A 1 178 ? -0.009 -4.677 17.398 1.00 90.81 178 PRO A N 1
ATOM 1346 C CA . PRO A 1 178 ? -1.206 -5.311 17.977 1.00 90.81 178 PRO A CA 1
ATOM 1347 C C . PRO A 1 178 ? -1.465 -6.728 17.455 1.00 90.81 178 PRO A C 1
ATOM 1349 O O . PRO A 1 178 ? -2.325 -7.433 17.974 1.00 90.81 178 PRO A O 1
ATOM 1352 N N . ILE A 1 179 ? -0.758 -7.105 16.394 1.00 92.88 179 ILE A N 1
ATOM 1353 C CA . ILE A 1 179 ? -0.912 -8.360 15.666 1.00 92.88 179 ILE A CA 1
ATOM 1354 C C . ILE A 1 179 ? 0.375 -9.168 15.747 1.00 92.88 179 ILE A C 1
ATOM 1356 O O . ILE A 1 179 ? 1.437 -8.615 16.039 1.00 92.88 179 ILE A O 1
ATOM 1360 N N . ASN A 1 180 ? 0.295 -10.460 15.436 1.00 92.88 180 ASN A N 1
ATOM 1361 C CA . ASN A 1 180 ? 1.483 -11.275 15.238 1.00 92.88 180 ASN A CA 1
ATOM 1362 C C . ASN A 1 180 ? 2.092 -10.970 13.853 1.00 92.88 180 ASN A C 1
ATOM 1364 O O . ASN A 1 180 ? 1.500 -11.332 12.835 1.00 92.88 180 ASN A O 1
ATOM 1368 N N . PRO A 1 181 ? 3.261 -10.310 13.772 1.00 92.81 181 PRO A N 1
ATOM 1369 C CA . PRO A 1 181 ? 3.850 -9.950 12.487 1.00 92.81 181 PRO A CA 1
ATOM 1370 C C . PRO A 1 181 ? 4.335 -11.175 11.700 1.00 92.81 181 PRO A C 1
ATOM 1372 O O . PRO A 1 181 ? 4.451 -11.093 10.479 1.00 92.81 181 PRO A O 1
ATOM 1375 N N . ASP A 1 182 ? 4.593 -12.310 12.356 1.00 92.94 182 ASP A N 1
ATOM 1376 C CA . ASP A 1 182 ? 5.045 -13.544 11.695 1.00 92.94 182 ASP A CA 1
ATOM 1377 C C . ASP A 1 182 ? 3.955 -14.132 10.785 1.00 92.94 182 ASP A C 1
ATOM 1379 O O . ASP A 1 182 ? 4.254 -14.753 9.763 1.00 92.94 182 ASP A O 1
ATOM 1383 N N . ASP A 1 183 ? 2.684 -13.872 11.096 1.00 91.50 183 ASP A N 1
ATOM 1384 C CA . ASP A 1 183 ? 1.557 -14.306 10.269 1.00 91.50 183 ASP A CA 1
ATOM 1385 C C . ASP A 1 183 ? 1.533 -13.559 8.921 1.00 91.50 183 ASP A C 1
ATOM 1387 O O . ASP A 1 183 ? 1.124 -14.127 7.910 1.00 91.50 183 ASP A O 1
ATOM 1391 N N . ILE A 1 184 ? 2.064 -12.326 8.867 1.00 92.12 184 ILE A N 1
ATOM 1392 C CA . ILE A 1 184 ? 2.233 -11.563 7.617 1.00 92.12 184 ILE A CA 1
ATOM 1393 C C . ILE A 1 184 ? 3.259 -12.249 6.710 1.00 92.12 184 ILE A C 1
ATOM 1395 O O . ILE A 1 184 ? 3.025 -12.380 5.510 1.00 92.12 184 ILE A O 1
ATOM 1399 N N . GLN A 1 185 ? 4.389 -12.687 7.276 1.00 90.06 185 GLN A N 1
ATOM 1400 C CA . GLN A 1 185 ? 5.471 -13.337 6.527 1.00 90.06 185 GLN A CA 1
ATOM 1401 C C . GLN A 1 185 ? 5.029 -14.677 5.931 1.00 90.06 185 GLN A C 1
ATOM 1403 O O . GLN A 1 185 ? 5.475 -15.057 4.852 1.00 90.06 185 GLN A O 1
ATOM 1408 N N . ASN A 1 186 ? 4.150 -15.394 6.628 1.00 86.75 186 ASN A N 1
ATOM 1409 C CA . ASN A 1 186 ? 3.676 -16.711 6.215 1.00 86.75 186 ASN A CA 1
ATOM 1410 C C . ASN A 1 186 ? 2.434 -16.655 5.314 1.00 86.75 186 ASN A C 1
ATOM 1412 O O . ASN A 1 186 ? 1.956 -17.700 4.873 1.00 86.75 186 ASN A O 1
ATOM 1416 N N . ARG A 1 187 ? 1.909 -15.464 4.999 1.00 86.50 187 ARG A N 1
ATOM 1417 C CA . ARG A 1 187 ? 0.649 -15.305 4.259 1.00 86.50 187 ARG A CA 1
ATOM 1418 C C . ARG A 1 187 ? 0.666 -15.984 2.892 1.00 86.50 187 ARG A C 1
ATOM 1420 O O . ARG A 1 187 ? -0.329 -16.604 2.517 1.00 86.50 187 ARG A O 1
ATOM 1427 N N . TRP A 1 188 ? 1.772 -15.895 2.154 1.00 84.12 188 TRP A N 1
ATOM 1428 C CA . TRP A 1 188 ? 1.906 -16.525 0.836 1.00 84.12 188 TRP A CA 1
ATOM 1429 C C . TRP A 1 188 ? 1.647 -18.042 0.859 1.00 84.12 188 TRP A C 1
ATOM 1431 O O . TRP A 1 188 ? 1.212 -18.599 -0.151 1.00 84.12 188 TRP A O 1
ATOM 1441 N N . LEU A 1 189 ? 1.857 -18.715 2.002 1.00 83.38 189 LEU A N 1
ATOM 1442 C CA . LEU A 1 189 ? 1.573 -20.143 2.152 1.00 83.38 189 LEU A CA 1
ATOM 1443 C C . LEU A 1 189 ? 0.083 -20.451 2.018 1.00 83.38 189 LEU A C 1
ATOM 1445 O O . LEU A 1 189 ? -0.244 -21.518 1.510 1.00 83.38 189 LEU A O 1
ATOM 1449 N N . ASN A 1 190 ? -0.816 -19.531 2.385 1.00 80.81 190 ASN A N 1
ATOM 1450 C CA . ASN A 1 190 ? -2.265 -19.764 2.345 1.00 80.81 190 ASN A CA 1
ATOM 1451 C C . ASN A 1 190 ? -2.771 -20.116 0.939 1.00 80.81 190 ASN A C 1
ATOM 1453 O O . ASN A 1 190 ? -3.734 -20.868 0.790 1.00 80.81 190 ASN A O 1
ATOM 1457 N N . ALA A 1 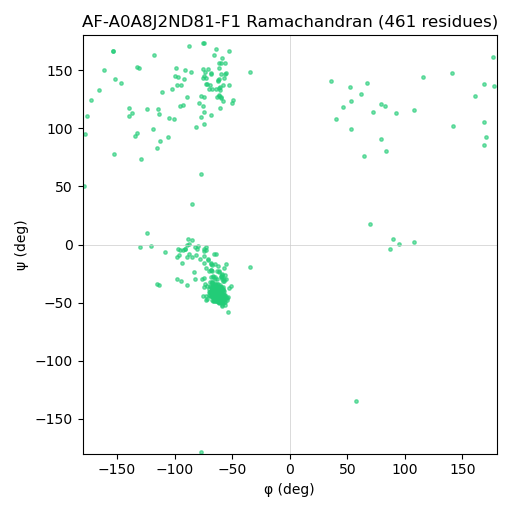191 ? -2.104 -19.611 -0.103 1.00 76.06 191 ALA A N 1
ATOM 1458 C CA . ALA A 1 191 ? -2.440 -19.926 -1.488 1.00 76.06 191 ALA A CA 1
ATOM 1459 C C . ALA A 1 191 ? -2.154 -21.396 -1.864 1.00 76.06 191 ALA A C 1
ATOM 1461 O O . ALA A 1 191 ? -2.757 -21.910 -2.804 1.00 76.06 191 ALA A O 1
ATOM 1462 N N . TYR A 1 192 ? -1.262 -22.073 -1.133 1.00 76.00 192 TYR A N 1
ATOM 1463 C CA . TYR A 1 192 ? -0.817 -23.447 -1.406 1.00 76.00 192 TYR A CA 1
ATOM 1464 C C . TYR A 1 192 ? -1.259 -24.447 -0.331 1.00 76.00 192 TYR A C 1
ATOM 1466 O O . TYR A 1 192 ? -1.551 -25.601 -0.637 1.00 76.00 192 TYR A O 1
ATOM 1474 N N . VAL A 1 193 ? -1.307 -24.006 0.925 1.00 79.88 193 VAL A N 1
ATOM 1475 C CA . VAL A 1 193 ? -1.686 -24.780 2.107 1.00 79.88 193 VAL A CA 1
ATOM 1476 C C . VAL A 1 193 ? -2.657 -23.919 2.919 1.00 79.88 193 VAL A C 1
ATOM 1478 O O . VAL A 1 193 ? -2.215 -23.093 3.719 1.00 79.88 193 VAL A O 1
ATOM 1481 N N . PRO A 1 194 ? -3.979 -24.065 2.710 1.00 70.06 194 PRO A N 1
ATOM 1482 C CA . PRO A 1 194 ? -4.965 -23.291 3.452 1.00 70.06 194 PRO A CA 1
ATOM 1483 C C . PRO A 1 194 ? -4.832 -23.576 4.952 1.00 70.06 194 PRO A C 1
ATOM 1485 O O . PRO A 1 194 ? -5.009 -24.715 5.392 1.00 70.06 194 PRO A O 1
ATOM 1488 N N . LEU A 1 195 ? -4.500 -22.554 5.741 1.00 70.06 195 LEU A N 1
ATOM 1489 C CA . LEU A 1 195 ? -4.454 -22.680 7.195 1.00 70.06 195 LEU A CA 1
ATOM 1490 C C . LEU A 1 195 ? -5.871 -22.862 7.761 1.00 70.06 195 LEU A C 1
ATOM 1492 O O . LEU A 1 195 ? -6.854 -22.334 7.237 1.00 70.06 195 LEU A O 1
ATOM 1496 N N . VAL A 1 196 ? -5.981 -23.617 8.856 1.00 68.38 196 VAL A N 1
ATOM 1497 C CA . VAL A 1 196 ? -7.262 -23.868 9.530 1.00 68.38 196 VAL A CA 1
ATOM 1498 C C . VAL A 1 196 ? -7.860 -22.542 10.014 1.00 68.38 196 VAL A C 1
ATOM 1500 O O . VAL A 1 196 ? -7.193 -21.782 10.710 1.00 68.38 196 VAL A O 1
ATOM 1503 N N . GLY A 1 197 ? -9.121 -22.275 9.660 1.00 69.50 197 GLY A N 1
ATOM 1504 C CA . GLY A 1 197 ? -9.830 -21.042 10.029 1.00 69.50 197 GLY A CA 1
ATOM 1505 C C . GLY A 1 197 ? -9.684 -19.883 9.037 1.00 69.50 197 GLY A C 1
ATOM 1506 O O . GLY A 1 197 ? -10.181 -18.797 9.314 1.00 69.50 197 GLY A O 1
ATOM 1507 N N . GLN A 1 198 ? -9.030 -20.091 7.889 1.00 73.31 198 GLN A N 1
ATOM 1508 C CA . GLN A 1 198 ? -9.006 -19.108 6.805 1.00 73.31 198 GLN A CA 1
ATOM 1509 C C . GLN A 1 198 ? -10.323 -19.110 6.025 1.00 73.31 198 GLN A C 1
ATOM 1511 O O . GLN A 1 198 ? -10.769 -20.143 5.522 1.00 73.31 198 GLN A O 1
ATOM 1516 N N . GLU A 1 199 ? -10.920 -17.931 5.879 1.00 79.94 199 GLU A N 1
ATOM 1517 C CA . GLU A 1 199 ? -12.109 -17.733 5.058 1.00 79.94 199 GLU A CA 1
ATOM 1518 C C . GLU A 1 199 ? -11.704 -17.321 3.642 1.00 79.94 199 GLU A C 1
ATOM 1520 O O . GLU A 1 199 ? -11.040 -16.299 3.422 1.00 79.94 199 GLU A O 1
ATOM 1525 N N . ALA A 1 200 ? -12.101 -18.141 2.665 1.00 81.19 200 ALA A N 1
ATOM 1526 C CA . ALA A 1 200 ? -11.889 -17.840 1.260 1.00 81.19 200 ALA A CA 1
ATOM 1527 C C . ALA A 1 200 ? -12.658 -16.570 0.882 1.00 81.19 200 ALA A C 1
ATOM 1529 O O . ALA A 1 200 ? -13.867 -16.448 1.080 1.00 81.19 200 ALA A O 1
ATOM 1530 N N . LYS A 1 201 ? -11.932 -15.626 0.302 1.00 82.56 201 LYS A N 1
ATOM 1531 C CA . LYS A 1 201 ? -12.439 -14.365 -0.207 1.00 82.56 201 LYS A CA 1
ATOM 1532 C C . LYS A 1 201 ? -12.705 -14.523 -1.700 1.00 82.56 201 LYS A C 1
ATOM 1534 O O . LYS A 1 201 ? -11.781 -14.780 -2.465 1.00 82.56 201 LYS A O 1
ATOM 1539 N N . ASN A 1 202 ? -13.954 -14.352 -2.124 1.00 78.94 202 ASN A N 1
ATOM 1540 C CA . ASN A 1 202 ? -14.314 -14.334 -3.540 1.00 78.94 202 ASN A CA 1
ATOM 1541 C C . ASN A 1 202 ? -14.592 -12.895 -3.956 1.00 78.94 202 ASN A C 1
ATOM 1543 O O . ASN A 1 202 ? -15.597 -12.320 -3.551 1.00 78.94 202 ASN A O 1
ATOM 1547 N N . TYR A 1 203 ? -13.711 -12.300 -4.757 1.00 81.25 203 TYR A N 1
ATOM 1548 C CA . TYR A 1 203 ? -13.971 -10.976 -5.309 1.00 81.25 203 TYR A CA 1
ATOM 1549 C C . TYR A 1 203 ? -14.938 -11.073 -6.494 1.00 81.25 203 TYR A C 1
ATOM 1551 O O . TYR A 1 203 ? -14.604 -11.713 -7.497 1.00 81.25 203 TYR A O 1
ATOM 1559 N N . PRO A 1 204 ? -16.100 -10.394 -6.455 1.00 86.31 204 PRO A N 1
ATOM 1560 C CA . PRO A 1 204 ? -16.878 -10.173 -7.665 1.00 86.31 204 PRO A CA 1
ATOM 1561 C C . PRO A 1 204 ? -16.019 -9.461 -8.716 1.00 86.31 204 PRO A C 1
ATOM 1563 O O . PRO A 1 204 ? -15.205 -8.600 -8.377 1.00 86.31 204 PRO A O 1
ATOM 1566 N N . THR A 1 205 ? -16.235 -9.742 -10.005 1.00 87.38 205 THR A N 1
ATOM 1567 C CA . THR A 1 205 ? -15.436 -9.161 -11.103 1.00 87.38 205 THR A CA 1
ATOM 1568 C C . THR A 1 205 ? -15.360 -7.632 -11.043 1.00 87.38 205 THR A C 1
ATOM 1570 O O . THR A 1 205 ? -14.309 -7.050 -11.305 1.00 87.38 205 THR A O 1
ATOM 1573 N N . GLY A 1 206 ? -16.456 -6.969 -10.655 1.00 90.19 206 GLY A N 1
ATOM 1574 C CA . GLY A 1 206 ? -16.485 -5.516 -10.472 1.00 90.19 206 GLY A CA 1
ATOM 1575 C C . GLY A 1 206 ? -15.528 -5.023 -9.381 1.00 90.19 206 GLY A C 1
ATOM 1576 O O . GLY A 1 206 ? -14.863 -4.008 -9.572 1.00 90.19 206 GLY A O 1
ATOM 1577 N N . VAL A 1 207 ? -15.400 -5.766 -8.278 1.00 91.25 207 VAL A N 1
ATOM 1578 C CA . VAL A 1 207 ? -14.496 -5.434 -7.168 1.00 91.25 207 VAL A CA 1
ATOM 1579 C C . VAL A 1 207 ? -13.043 -5.674 -7.564 1.00 91.25 207 VAL A C 1
ATOM 1581 O O . VAL A 1 207 ? -12.215 -4.794 -7.349 1.00 91.25 207 VAL A O 1
ATOM 1584 N N . SER A 1 208 ? -12.725 -6.799 -8.214 1.00 91.75 208 SER A N 1
ATOM 1585 C CA . SER A 1 208 ? -11.370 -7.046 -8.735 1.00 91.75 208 SER A CA 1
ATOM 1586 C C . SER A 1 208 ? -10.933 -5.947 -9.704 1.00 91.75 208 SER A C 1
ATOM 1588 O O . SER A 1 208 ? -9.819 -5.439 -9.602 1.00 91.75 208 SER A O 1
ATOM 1590 N N . ASN A 1 209 ? -11.830 -5.524 -10.601 1.00 94.06 209 ASN A N 1
ATOM 1591 C CA . ASN A 1 209 ? -11.568 -4.424 -11.527 1.00 94.06 209 ASN A CA 1
ATOM 1592 C C . ASN A 1 209 ? -11.380 -3.086 -10.803 1.00 94.06 209 ASN A C 1
ATOM 1594 O O . ASN A 1 209 ? -10.500 -2.321 -11.191 1.00 94.06 209 ASN A O 1
ATOM 1598 N N . LEU A 1 210 ? -12.163 -2.802 -9.756 1.00 95.25 210 LEU A N 1
ATOM 1599 C CA . LEU A 1 210 ? -11.971 -1.612 -8.925 1.00 95.25 210 LEU A CA 1
ATOM 1600 C C . LEU A 1 210 ? -10.569 -1.607 -8.305 1.00 95.25 210 LEU A C 1
ATOM 1602 O O . LEU A 1 210 ? -9.833 -0.642 -8.491 1.00 95.25 210 LEU A O 1
ATOM 1606 N N . ILE A 1 211 ? -10.170 -2.699 -7.642 1.00 95.50 211 ILE A N 1
ATOM 1607 C CA . ILE A 1 211 ? -8.840 -2.815 -7.024 1.00 95.50 211 ILE A CA 1
ATOM 1608 C C . ILE A 1 211 ? -7.749 -2.643 -8.086 1.00 95.50 211 ILE A C 1
ATOM 1610 O O . ILE A 1 211 ? -6.828 -1.850 -7.895 1.00 95.50 211 ILE A O 1
ATOM 1614 N N . PHE A 1 212 ? -7.878 -3.335 -9.223 1.00 96.12 212 PHE A N 1
ATOM 1615 C CA . PHE A 1 212 ? -6.931 -3.257 -10.333 1.00 96.12 212 PHE A CA 1
ATOM 1616 C C . PHE A 1 212 ? -6.751 -1.821 -10.829 1.00 96.12 212 PHE A C 1
ATOM 1618 O O . PHE A 1 212 ? -5.624 -1.338 -10.912 1.00 96.12 212 PHE A O 1
ATOM 1625 N N . GLN A 1 213 ? -7.844 -1.118 -11.137 1.00 97.00 213 GLN A N 1
ATOM 1626 C CA . GLN A 1 213 ? -7.771 0.244 -11.670 1.00 97.00 213 GLN A CA 1
ATOM 1627 C C . GLN A 1 213 ? -7.231 1.234 -10.636 1.00 97.00 213 GLN A C 1
ATOM 1629 O O . GLN A 1 213 ? -6.441 2.109 -10.989 1.00 97.00 213 GLN A O 1
ATOM 1634 N N . THR A 1 214 ? -7.599 1.089 -9.361 1.00 97.75 214 THR A N 1
ATOM 1635 C CA . THR A 1 214 ? -7.093 1.970 -8.306 1.00 97.75 214 THR A CA 1
ATOM 1636 C C . THR A 1 214 ? -5.594 1.785 -8.084 1.00 97.75 214 THR A C 1
ATOM 1638 O O . THR A 1 214 ? -4.853 2.768 -8.088 1.00 97.75 214 THR A O 1
ATOM 1641 N N . LEU A 1 215 ? -5.121 0.541 -7.956 1.00 97.75 215 LEU A N 1
ATOM 1642 C CA . LEU A 1 215 ? -3.695 0.261 -7.781 1.00 97.75 215 LEU A CA 1
ATOM 1643 C C . LEU A 1 215 ? -2.879 0.633 -9.026 1.00 97.75 215 LEU A C 1
ATOM 1645 O O . LEU A 1 215 ? -1.798 1.209 -8.900 1.00 97.75 215 LEU A O 1
ATOM 1649 N N . LYS A 1 216 ? -3.416 0.409 -10.229 1.00 97.06 216 LYS A N 1
ATOM 1650 C CA . LYS A 1 216 ? -2.810 0.920 -11.461 1.00 97.06 216 LYS A CA 1
ATOM 1651 C C . LYS A 1 216 ? -2.686 2.445 -11.437 1.00 97.06 216 LYS A C 1
ATOM 1653 O O . LYS A 1 216 ? -1.627 2.983 -11.748 1.00 97.06 216 LYS A O 1
ATOM 1658 N N . GLY A 1 217 ? -3.735 3.148 -11.012 1.00 97.38 217 GLY A N 1
ATOM 1659 C CA . GLY A 1 217 ? -3.707 4.600 -10.842 1.00 97.38 217 GLY A CA 1
ATOM 1660 C C . GLY A 1 217 ? -2.621 5.063 -9.868 1.00 97.38 217 GLY A C 1
ATOM 1661 O O . GLY A 1 217 ? -1.936 6.046 -10.134 1.00 97.38 217 GLY A O 1
ATOM 1662 N N . TYR A 1 218 ? -2.403 4.337 -8.770 1.00 98.06 218 TYR A N 1
ATOM 1663 C CA . TYR A 1 218 ? -1.315 4.629 -7.830 1.00 98.06 218 TYR A CA 1
ATOM 1664 C C . TYR A 1 218 ? 0.068 4.456 -8.470 1.00 98.06 218 TYR A C 1
ATOM 1666 O O . TYR A 1 218 ? 0.926 5.316 -8.280 1.00 98.06 218 TYR A O 1
ATOM 1674 N N . ALA A 1 219 ? 0.281 3.398 -9.258 1.00 96.75 219 ALA A N 1
ATOM 1675 C CA . ALA A 1 219 ? 1.535 3.196 -9.987 1.00 96.75 219 ALA A CA 1
ATOM 1676 C C . ALA A 1 219 ? 1.808 4.341 -10.978 1.00 96.75 219 ALA A C 1
ATOM 1678 O O . ALA A 1 219 ? 2.912 4.884 -11.010 1.00 96.75 219 ALA A O 1
ATOM 1679 N N . LEU A 1 220 ? 0.785 4.761 -11.731 1.00 96.25 220 LEU A N 1
ATOM 1680 C CA . LEU A 1 220 ? 0.883 5.876 -12.677 1.00 96.25 220 LEU A CA 1
ATOM 1681 C C . LEU A 1 220 ? 1.211 7.203 -11.978 1.00 96.25 220 LEU A C 1
ATOM 1683 O O . LEU A 1 220 ? 2.138 7.892 -12.399 1.00 96.25 220 LEU A O 1
ATOM 1687 N N . LYS A 1 221 ? 0.534 7.521 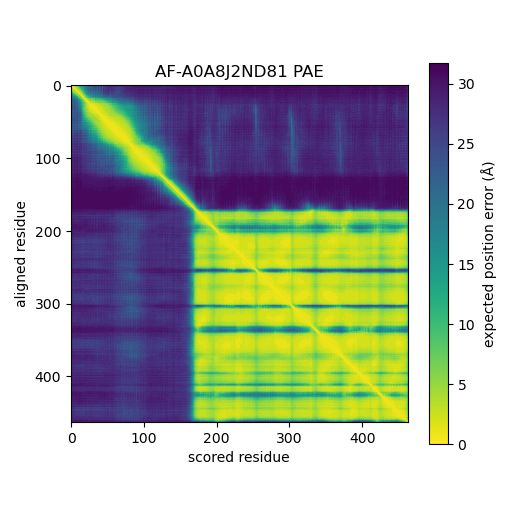-10.866 1.00 95.75 221 LYS A N 1
ATOM 1688 C CA . LYS A 1 221 ? 0.859 8.708 -10.054 1.00 95.75 221 LYS A CA 1
ATOM 1689 C C . LYS A 1 221 ? 2.317 8.702 -9.589 1.00 95.75 221 LYS A C 1
ATOM 1691 O O . LYS A 1 221 ? 3.006 9.712 -9.711 1.00 95.75 221 LYS A O 1
ATOM 1696 N N . ALA A 1 222 ? 2.815 7.553 -9.127 1.00 96.81 222 ALA A N 1
ATOM 1697 C CA . ALA A 1 222 ? 4.205 7.428 -8.698 1.00 96.81 222 ALA A CA 1
ATOM 1698 C C . ALA A 1 222 ? 5.196 7.707 -9.849 1.00 96.81 222 ALA A C 1
ATOM 1700 O O . ALA A 1 222 ? 6.191 8.402 -9.646 1.00 96.81 222 ALA A O 1
ATOM 1701 N N . ILE A 1 223 ? 4.906 7.239 -11.071 1.00 95.75 223 ILE A N 1
ATOM 1702 C CA . ILE A 1 223 ? 5.710 7.528 -12.277 1.00 95.75 223 ILE A CA 1
ATOM 1703 C C . ILE A 1 223 ? 5.698 9.027 -12.625 1.00 95.75 223 ILE A C 1
ATOM 1705 O O . ILE A 1 223 ? 6.715 9.591 -13.055 1.00 95.75 223 ILE A O 1
ATOM 1709 N N . GLU A 1 224 ? 4.564 9.697 -12.425 1.00 94.62 224 GLU A N 1
ATOM 1710 C CA . GLU A 1 224 ? 4.430 11.144 -12.622 1.00 94.62 224 GLU A CA 1
ATOM 1711 C C . GLU A 1 224 ? 5.227 11.956 -11.589 1.00 94.62 224 GLU A C 1
ATOM 1713 O O . GLU A 1 224 ? 5.666 13.070 -11.899 1.00 94.62 224 GLU A O 1
ATOM 1718 N N . GLY A 1 225 ? 5.535 11.348 -10.441 1.00 94.06 225 GLY A N 1
ATOM 1719 C CA . GLY A 1 225 ? 6.289 11.934 -9.335 1.00 94.06 225 GLY A CA 1
ATOM 1720 C C . GLY A 1 225 ? 5.433 12.246 -8.109 1.00 94.06 225 GLY A C 1
ATOM 1721 O O . GLY A 1 225 ? 5.965 12.755 -7.124 1.00 94.06 225 GLY A O 1
ATOM 1722 N N . ASP A 1 226 ? 4.140 11.923 -8.152 1.00 95.50 226 ASP A N 1
ATOM 1723 C CA . ASP A 1 226 ? 3.198 12.183 -7.072 1.00 95.50 226 ASP A CA 1
ATOM 1724 C C . ASP A 1 226 ? 3.065 10.961 -6.147 1.00 95.50 226 ASP A C 1
ATOM 1726 O O . ASP A 1 226 ? 2.948 9.827 -6.625 1.00 95.50 226 ASP A O 1
ATOM 1730 N N . PRO A 1 227 ? 3.033 11.148 -4.815 1.00 95.94 227 PRO A N 1
ATOM 1731 C CA . PRO A 1 227 ? 2.893 10.037 -3.885 1.00 95.94 227 PRO A CA 1
ATOM 1732 C C . PRO A 1 227 ? 1.507 9.370 -3.997 1.00 95.94 227 PRO A C 1
ATOM 1734 O O . PRO A 1 227 ? 0.473 10.053 -3.988 1.00 95.94 227 PRO A O 1
ATOM 1737 N N . PRO A 1 228 ? 1.450 8.026 -4.051 1.00 97.19 228 PRO A N 1
ATOM 1738 C CA . PRO A 1 228 ? 0.240 7.266 -3.749 1.00 97.19 228 PRO A CA 1
ATOM 1739 C C . PRO A 1 228 ? -0.265 7.527 -2.317 1.00 97.19 228 PRO A C 1
ATOM 1741 O O . PRO A 1 228 ? 0.522 7.907 -1.454 1.00 97.19 228 PRO A O 1
ATOM 1744 N N . PRO A 1 229 ? -1.542 7.249 -1.999 1.00 96.50 229 PRO A N 1
ATOM 1745 C CA . PRO A 1 229 ? -2.139 7.611 -0.706 1.00 96.50 229 PRO A CA 1
ATOM 1746 C C . PRO A 1 229 ? -1.660 6.773 0.493 1.00 96.50 229 PRO A C 1
ATOM 1748 O O . PRO A 1 229 ? -2.062 7.038 1.627 1.00 96.50 229 PRO A O 1
ATOM 1751 N N . PHE A 1 230 ? -0.800 5.775 0.264 1.00 97.56 230 PHE A N 1
ATOM 1752 C CA . PHE A 1 230 ? -0.077 5.064 1.321 1.00 97.56 230 PHE A CA 1
ATOM 1753 C C . PHE A 1 230 ? 1.287 5.693 1.651 1.00 97.56 230 PHE A C 1
ATOM 1755 O O . PHE A 1 230 ? 1.950 5.252 2.587 1.00 97.56 230 PHE A O 1
ATOM 1762 N N . ILE A 1 231 ? 1.699 6.734 0.916 1.00 97.62 231 ILE A N 1
ATOM 1763 C CA . ILE A 1 231 ? 2.934 7.488 1.132 1.00 97.62 231 ILE A CA 1
ATOM 1764 C C . ILE A 1 231 ? 2.576 8.907 1.548 1.00 97.62 231 ILE A C 1
ATOM 1766 O O . ILE A 1 231 ? 1.994 9.669 0.780 1.00 97.62 231 ILE A O 1
ATOM 1770 N N . HIS A 1 232 ? 2.952 9.279 2.768 1.00 96.19 232 HIS A N 1
ATOM 1771 C CA . HIS A 1 232 ? 2.804 10.658 3.206 1.00 96.19 232 HIS A CA 1
ATOM 1772 C C . HIS A 1 232 ? 3.844 11.550 2.497 1.00 96.19 232 HIS A C 1
ATOM 1774 O O . HIS A 1 232 ? 5.008 11.146 2.402 1.00 96.19 232 HIS A O 1
ATOM 1780 N N . PRO A 1 233 ? 3.499 12.767 2.032 1.00 93.69 233 PRO A N 1
ATOM 1781 C CA . PRO A 1 233 ? 4.439 13.639 1.320 1.00 93.69 233 PRO A CA 1
ATOM 1782 C C . PRO A 1 233 ? 5.740 13.942 2.077 1.00 93.69 233 PRO A C 1
ATOM 1784 O O . PRO A 1 233 ? 6.787 14.114 1.456 1.00 93.69 233 PRO A O 1
ATOM 1787 N N . THR A 1 234 ? 5.713 13.959 3.414 1.00 92.62 234 THR A N 1
ATOM 1788 C CA . THR A 1 234 ? 6.921 14.178 4.236 1.00 92.62 234 THR A CA 1
ATOM 1789 C C . THR A 1 234 ? 7.924 13.027 4.159 1.00 92.62 234 THR A C 1
ATOM 1791 O O . THR A 1 234 ? 9.078 13.215 4.527 1.00 92.62 234 THR A O 1
ATOM 1794 N N . HIS A 1 235 ? 7.518 11.849 3.677 1.00 94.00 235 HIS A N 1
ATOM 1795 C CA . HIS A 1 235 ? 8.377 10.668 3.581 1.00 94.00 235 HIS A CA 1
ATOM 1796 C C . HIS A 1 235 ? 9.145 10.598 2.253 1.00 94.00 235 HIS A C 1
ATOM 1798 O O . HIS A 1 235 ? 10.069 9.802 2.124 1.00 94.00 235 HIS A O 1
ATOM 1804 N N . LEU A 1 236 ? 8.814 11.436 1.263 1.00 94.19 236 LEU A N 1
ATOM 1805 C CA . LEU A 1 236 ? 9.397 11.365 -0.085 1.00 94.19 236 LEU A CA 1
ATOM 1806 C C . LEU A 1 236 ? 10.916 11.574 -0.131 1.00 94.19 236 LEU A C 1
ATOM 1808 O O . LEU A 1 236 ? 11.563 11.135 -1.079 1.00 94.19 236 LEU A O 1
ATOM 1812 N N . SER A 1 237 ? 11.490 12.249 0.866 1.00 94.69 237 SER A N 1
ATOM 1813 C CA . SER A 1 237 ? 12.935 12.467 0.983 1.00 94.69 237 SER A CA 1
ATOM 1814 C C . SER A 1 237 ? 13.676 11.314 1.663 1.00 94.69 237 SER A C 1
ATOM 1816 O O . SER A 1 237 ? 14.907 11.291 1.629 1.00 94.69 237 SER A O 1
ATOM 1818 N N . LEU A 1 238 ? 12.965 10.357 2.266 1.00 95.75 238 LEU A N 1
ATOM 1819 C CA . LEU A 1 238 ? 13.579 9.235 2.968 1.00 95.75 238 LEU A CA 1
ATOM 1820 C C . LEU A 1 238 ? 14.274 8.294 1.980 1.00 95.75 238 LEU A C 1
ATOM 1822 O O . LEU A 1 238 ? 13.840 8.124 0.840 1.00 95.75 238 LEU A O 1
ATOM 1826 N N . GLN A 1 239 ? 15.374 7.682 2.404 1.00 95.75 239 GLN A N 1
ATOM 1827 C CA . GLN A 1 239 ? 16.011 6.599 1.658 1.00 95.75 239 GLN A CA 1
ATOM 1828 C C . GLN A 1 239 ? 15.456 5.258 2.148 1.00 95.75 239 GLN A C 1
ATOM 1830 O O . GLN A 1 239 ? 15.205 5.127 3.344 1.00 95.75 239 GLN A O 1
ATOM 1835 N N . PRO A 1 240 ? 15.241 4.273 1.258 1.00 96.94 240 PRO A N 1
ATOM 1836 C CA . PRO A 1 240 ? 15.506 4.279 -0.190 1.00 96.94 240 PRO A CA 1
ATOM 1837 C C . PRO A 1 240 ? 14.389 4.885 -1.069 1.00 96.94 240 PRO A C 1
ATOM 1839 O O . PRO A 1 240 ? 14.486 4.864 -2.297 1.00 96.94 240 PRO A O 1
ATOM 1842 N N . LEU A 1 241 ? 13.312 5.422 -0.490 1.00 97.69 241 LEU A N 1
ATOM 1843 C CA . LEU A 1 241 ? 12.134 5.864 -1.247 1.00 97.69 241 LEU A CA 1
ATOM 1844 C C . LEU A 1 241 ? 12.427 6.983 -2.266 1.00 97.69 241 LEU A C 1
ATOM 1846 O O . LEU A 1 241 ? 11.955 6.946 -3.400 1.00 97.69 241 LEU A O 1
ATOM 1850 N N . SER A 1 242 ? 13.254 7.958 -1.911 1.00 97.75 242 SER A N 1
ATOM 1851 C CA . SER A 1 242 ? 13.696 9.017 -2.831 1.00 97.75 242 SER A CA 1
ATOM 1852 C C . SER A 1 242 ? 14.501 8.472 -4.023 1.00 97.75 242 SER A C 1
ATOM 1854 O O . SER A 1 242 ? 14.377 8.977 -5.147 1.00 97.75 242 SER A O 1
ATOM 1856 N N . THR A 1 243 ? 15.281 7.403 -3.817 1.00 97.94 243 THR A N 1
ATOM 1857 C CA . THR A 1 243 ? 15.941 6.664 -4.905 1.00 97.94 243 THR A CA 1
ATOM 1858 C C . THR A 1 243 ? 14.906 5.986 -5.800 1.00 97.94 243 THR A C 1
ATOM 1860 O O . THR A 1 243 ? 15.002 6.108 -7.023 1.00 97.94 243 THR A O 1
ATOM 1863 N N . CYS A 1 244 ? 13.858 5.391 -5.219 1.00 98.25 244 CYS A N 1
ATOM 1864 C CA . CYS A 1 244 ? 12.730 4.841 -5.972 1.00 98.25 244 CYS A CA 1
ATOM 1865 C C . CYS A 1 244 ? 12.118 5.859 -6.926 1.00 98.25 244 CYS A C 1
ATOM 1867 O O . CYS A 1 244 ? 12.192 5.658 -8.138 1.00 98.25 244 CYS A O 1
ATOM 1869 N N . PHE A 1 245 ? 11.652 7.005 -6.428 1.00 97.44 245 PHE A N 1
ATOM 1870 C CA . PHE A 1 245 ? 11.083 8.059 -7.277 1.00 97.44 245 PHE A CA 1
ATOM 1871 C C . PHE A 1 245 ? 12.064 8.596 -8.332 1.00 97.44 245 PHE A C 1
ATOM 1873 O O . PHE A 1 245 ? 11.652 9.041 -9.406 1.00 97.44 245 PHE A O 1
ATOM 1880 N N . THR A 1 246 ? 13.372 8.534 -8.073 1.00 96.81 246 THR A N 1
ATOM 1881 C CA . THR A 1 246 ? 14.388 8.872 -9.079 1.00 96.81 246 THR A CA 1
ATOM 1882 C C . THR A 1 246 ? 14.436 7.838 -10.204 1.00 96.81 246 THR A C 1
ATOM 1884 O O . THR A 1 246 ? 14.449 8.230 -11.373 1.00 96.81 246 THR A O 1
ATOM 1887 N N . LEU A 1 247 ? 14.402 6.541 -9.883 1.00 96.44 247 LEU A N 1
ATOM 1888 C CA . LEU A 1 247 ? 14.370 5.464 -10.877 1.00 96.44 247 LEU A CA 1
ATOM 1889 C C . LEU A 1 247 ? 13.060 5.435 -11.671 1.00 96.44 247 LEU A C 1
ATOM 1891 O O . LEU A 1 247 ? 13.088 5.143 -12.866 1.00 96.44 247 LEU A O 1
ATOM 1895 N N . LEU A 1 248 ? 11.926 5.815 -11.072 1.00 95.12 248 LEU A N 1
ATOM 1896 C CA . LEU A 1 248 ? 10.637 5.835 -11.779 1.00 95.12 248 LEU A CA 1
ATOM 1897 C C . LEU A 1 248 ? 10.612 6.798 -12.969 1.00 95.12 248 LEU A C 1
ATOM 1899 O O . LEU A 1 248 ? 9.867 6.580 -13.924 1.00 95.12 248 LEU A O 1
ATOM 1903 N N . LYS A 1 249 ? 11.485 7.813 -12.984 1.00 92.75 249 LYS A N 1
ATOM 1904 C CA . LYS A 1 249 ? 11.647 8.713 -14.138 1.00 92.75 249 LYS A CA 1
ATOM 1905 C C . LYS A 1 249 ? 12.041 7.962 -15.411 1.00 92.75 249 LYS A C 1
ATOM 1907 O O . LYS A 1 249 ? 11.725 8.432 -16.500 1.00 92.75 249 LYS A O 1
ATOM 1912 N N . LEU A 1 250 ? 12.680 6.794 -15.291 1.00 91.25 250 LEU A N 1
ATOM 1913 C CA . LEU A 1 250 ? 13.016 5.931 -16.425 1.00 91.25 250 LEU A CA 1
ATOM 1914 C C . LEU A 1 250 ? 11.766 5.374 -17.124 1.00 91.25 250 LEU A C 1
ATOM 1916 O O . LEU A 1 250 ? 11.802 5.161 -18.333 1.00 91.25 250 LEU A O 1
ATOM 1920 N N . CYS A 1 251 ? 10.656 5.211 -16.398 1.00 89.12 251 CYS A N 1
ATOM 1921 C CA . CYS A 1 251 ? 9.387 4.707 -16.933 1.00 89.12 251 CYS A CA 1
ATOM 1922 C C . CYS A 1 251 ? 8.639 5.747 -17.787 1.00 89.12 251 CYS A C 1
ATOM 1924 O O . CYS A 1 251 ? 7.659 5.416 -18.443 1.00 89.12 251 CYS A O 1
ATOM 1926 N N . ARG A 1 252 ? 9.082 7.013 -17.794 1.00 85.62 252 ARG A N 1
ATOM 1927 C CA . ARG A 1 252 ? 8.449 8.099 -18.566 1.00 85.62 252 ARG A CA 1
ATOM 1928 C C . ARG A 1 252 ? 8.874 8.114 -20.037 1.00 85.62 252 ARG A C 1
ATOM 1930 O O . ARG A 1 252 ? 8.329 8.893 -20.817 1.00 85.62 252 ARG A O 1
ATOM 1937 N N . PHE A 1 253 ? 9.870 7.310 -20.409 1.00 77.81 253 PHE A N 1
ATOM 1938 C CA . PHE A 1 253 ? 10.396 7.251 -21.770 1.00 77.81 253 PHE A CA 1
ATOM 1939 C C . PHE A 1 253 ? 9.765 6.084 -22.552 1.00 77.81 253 PHE A C 1
ATOM 1941 O O . PHE A 1 253 ? 9.509 5.041 -21.956 1.00 77.81 253 PHE A O 1
ATOM 1948 N N . PRO A 1 254 ? 9.510 6.230 -23.869 1.00 63.06 254 PRO A N 1
ATOM 1949 C CA . PRO A 1 254 ? 8.755 5.245 -24.646 1.00 63.06 254 PRO A CA 1
ATOM 1950 C C . PRO A 1 254 ? 9.350 3.825 -24.680 1.00 63.06 254 PRO A C 1
ATOM 1952 O O . PRO A 1 254 ? 10.558 3.626 -24.562 1.00 63.06 254 PRO A O 1
ATOM 1955 N N . PHE A 1 255 ? 8.439 2.882 -24.944 1.00 56.47 255 PHE A N 1
ATOM 1956 C CA . PHE A 1 255 ? 8.456 1.409 -24.915 1.00 56.47 255 PHE A CA 1
ATOM 1957 C C . PHE A 1 255 ? 9.728 0.624 -25.295 1.00 56.47 255 PHE A C 1
ATOM 1959 O O . PHE A 1 255 ? 9.840 -0.532 -24.891 1.00 56.47 255 PHE A O 1
ATOM 1966 N N . GLU A 1 256 ? 10.706 1.193 -26.005 1.00 59.03 256 GLU A N 1
ATOM 1967 C CA . GLU A 1 256 ? 11.913 0.467 -26.457 1.00 59.03 256 GLU A CA 1
ATOM 1968 C C . GLU A 1 256 ? 12.826 0.001 -25.306 1.00 59.03 256 GLU A C 1
ATOM 1970 O O . GLU A 1 256 ? 13.794 -0.724 -25.526 1.00 59.03 256 GLU A O 1
ATOM 1975 N N . ARG A 1 257 ? 12.548 0.422 -24.064 1.00 68.31 257 ARG A N 1
ATOM 1976 C CA . ARG A 1 257 ? 13.379 0.132 -22.885 1.00 68.31 257 ARG A CA 1
ATOM 1977 C C . ARG A 1 257 ? 12.640 -0.562 -21.746 1.00 68.31 257 ARG A C 1
ATOM 1979 O O . ARG A 1 257 ? 13.221 -0.679 -20.672 1.00 68.31 257 ARG A O 1
ATOM 1986 N N . ASN A 1 258 ? 11.406 -1.031 -21.943 1.00 81.56 258 ASN A N 1
ATOM 1987 C CA . ASN A 1 258 ? 10.610 -1.600 -20.846 1.00 81.56 258 ASN A CA 1
ATOM 1988 C C . ASN A 1 258 ? 11.303 -2.788 -20.163 1.00 81.56 258 ASN A C 1
ATOM 1990 O O . ASN A 1 258 ? 11.274 -2.878 -18.940 1.00 81.56 258 ASN A O 1
ATOM 1994 N N . GLU A 1 259 ? 11.984 -3.647 -20.926 1.00 86.31 259 GLU A N 1
ATOM 1995 C CA . GLU A 1 259 ? 12.765 -4.761 -20.371 1.00 86.31 259 GLU A CA 1
ATOM 1996 C C . GLU A 1 259 ? 13.959 -4.262 -19.550 1.00 86.31 259 GLU A C 1
ATOM 1998 O O . GLU A 1 259 ? 14.124 -4.652 -18.400 1.00 86.31 259 GLU A O 1
ATOM 2003 N N . THR A 1 260 ? 14.748 -3.327 -20.087 1.00 88.75 260 THR A N 1
ATOM 2004 C CA . THR A 1 260 ? 15.882 -2.727 -19.368 1.00 88.75 260 THR A CA 1
ATOM 2005 C C . THR A 1 260 ? 15.441 -2.031 -18.083 1.00 88.75 260 THR A C 1
ATOM 2007 O O . THR A 1 260 ? 16.102 -2.155 -17.055 1.00 88.75 260 THR A O 1
ATOM 2010 N N . VAL A 1 261 ? 14.328 -1.293 -18.125 1.00 91.56 261 VAL A N 1
ATOM 2011 C CA . VAL A 1 261 ? 13.761 -0.638 -16.942 1.00 91.56 261 VAL A CA 1
ATOM 2012 C C . VAL A 1 261 ? 13.302 -1.689 -15.938 1.00 91.56 261 VAL A C 1
ATOM 2014 O O . VAL A 1 261 ? 13.667 -1.583 -14.771 1.00 91.56 261 VAL A O 1
ATOM 2017 N N . ALA A 1 262 ? 12.592 -2.732 -16.380 1.00 92.56 262 ALA A N 1
ATOM 2018 C CA . ALA A 1 262 ? 12.185 -3.830 -15.512 1.00 92.56 262 ALA A CA 1
ATOM 2019 C C . ALA A 1 262 ? 13.394 -4.473 -14.819 1.00 92.56 262 ALA A C 1
ATOM 2021 O O . ALA A 1 262 ? 13.374 -4.615 -13.604 1.00 92.56 262 ALA A O 1
ATOM 2022 N N . GLU A 1 263 ? 14.476 -4.777 -15.539 1.00 92.81 263 GLU A N 1
ATOM 2023 C CA . GLU A 1 263 ? 15.695 -5.346 -14.946 1.00 92.81 263 GLU A CA 1
ATOM 2024 C C . GLU A 1 263 ? 16.375 -4.403 -13.940 1.00 92.81 263 GLU A C 1
ATOM 2026 O O . GLU A 1 263 ? 16.858 -4.853 -12.900 1.00 92.81 263 GLU A O 1
ATOM 2031 N N . ILE A 1 264 ? 16.373 -3.088 -14.192 1.00 95.12 264 ILE A N 1
ATOM 2032 C CA . ILE A 1 264 ? 16.869 -2.097 -13.223 1.00 95.12 264 ILE A CA 1
ATOM 2033 C C . ILE A 1 264 ? 16.031 -2.131 -11.941 1.00 95.12 264 ILE A C 1
ATOM 2035 O O . ILE A 1 264 ? 16.607 -2.172 -10.853 1.00 95.12 264 ILE A O 1
ATOM 2039 N N . LEU A 1 265 ? 14.697 -2.133 -12.060 1.00 95.81 265 LEU A N 1
ATOM 2040 C CA . LEU A 1 265 ? 13.802 -2.168 -10.900 1.00 95.81 265 LEU A CA 1
ATOM 2041 C C . LEU A 1 265 ? 13.931 -3.489 -10.135 1.00 95.81 265 LEU A C 1
ATOM 2043 O O . LEU A 1 265 ? 14.056 -3.469 -8.916 1.00 95.81 265 LEU A O 1
ATOM 2047 N N . LYS A 1 266 ? 13.977 -4.627 -10.839 1.00 96.19 266 LYS A N 1
ATOM 2048 C CA . LYS A 1 266 ? 14.167 -5.956 -10.239 1.00 96.19 266 LYS A CA 1
ATOM 2049 C C . LYS A 1 266 ? 15.462 -6.031 -9.439 1.00 96.19 266 LYS A C 1
ATOM 2051 O O . LYS A 1 266 ? 15.441 -6.450 -8.287 1.00 96.19 266 LYS A O 1
ATOM 2056 N N . ARG A 1 267 ? 16.577 -5.575 -10.021 1.00 97.19 267 ARG A N 1
ATOM 2057 C CA . ARG A 1 267 ? 17.878 -5.553 -9.340 1.00 97.19 267 ARG A CA 1
ATOM 2058 C C . ARG A 1 267 ? 17.849 -4.677 -8.093 1.00 97.19 267 ARG A C 1
ATOM 2060 O O . ARG A 1 267 ? 18.422 -5.056 -7.077 1.00 97.19 267 ARG A O 1
ATOM 2067 N N . GLU A 1 268 ? 17.197 -3.521 -8.168 1.00 98.00 268 GLU A N 1
ATOM 2068 C CA . GLU A 1 268 ? 17.059 -2.642 -7.010 1.00 98.00 268 GLU A CA 1
ATOM 2069 C C . GLU A 1 268 ? 16.195 -3.281 -5.918 1.00 98.00 268 GLU A C 1
ATOM 2071 O O . GLU A 1 268 ? 16.577 -3.247 -4.756 1.00 98.00 268 GLU A O 1
ATOM 2076 N N . MET A 1 269 ? 15.086 -3.938 -6.267 1.00 98.19 269 MET A N 1
ATOM 2077 C CA . MET A 1 269 ? 14.271 -4.689 -5.305 1.00 98.19 269 MET A CA 1
ATOM 2078 C C . MET A 1 269 ? 15.061 -5.802 -4.614 1.00 98.19 269 MET A C 1
ATOM 2080 O O . MET A 1 269 ? 14.954 -5.954 -3.400 1.00 98.19 269 MET A O 1
ATOM 2084 N N . THR A 1 270 ? 15.867 -6.559 -5.367 1.00 97.88 270 THR A N 1
ATOM 2085 C CA . THR A 1 270 ? 16.756 -7.582 -4.800 1.00 97.88 270 THR A CA 1
ATOM 2086 C C . THR A 1 270 ? 17.760 -6.957 -3.839 1.00 97.88 270 THR A C 1
ATOM 2088 O O . THR A 1 270 ? 17.871 -7.419 -2.713 1.00 97.88 270 THR A O 1
ATOM 2091 N N . ARG A 1 271 ? 18.405 -5.848 -4.221 1.00 98.12 271 ARG A N 1
ATOM 2092 C CA . ARG A 1 271 ? 19.337 -5.120 -3.348 1.00 98.12 271 ARG A CA 1
ATOM 2093 C C . ARG A 1 271 ? 18.673 -4.655 -2.046 1.00 98.12 271 ARG A C 1
ATOM 2095 O O . ARG A 1 271 ? 19.232 -4.850 -0.973 1.00 98.12 271 ARG A O 1
ATOM 2102 N N . LEU A 1 272 ? 17.483 -4.054 -2.141 1.00 98.06 272 LEU A N 1
ATOM 2103 C CA . LEU A 1 272 ? 16.725 -3.579 -0.979 1.00 98.06 272 LEU A CA 1
ATOM 2104 C C . LEU A 1 272 ? 16.334 -4.715 -0.036 1.00 98.06 272 LEU A C 1
ATOM 2106 O O . LEU A 1 272 ? 16.328 -4.527 1.177 1.00 98.06 272 LEU A O 1
ATOM 2110 N N . HIS A 1 273 ? 15.998 -5.880 -0.588 1.00 97.88 273 HIS A N 1
ATOM 2111 C CA . HIS A 1 273 ? 15.724 -7.069 0.206 1.00 97.88 273 HIS A CA 1
ATOM 2112 C C . HIS A 1 273 ? 17.000 -7.647 0.820 1.00 97.88 273 HIS A C 1
ATOM 2114 O O . HIS A 1 273 ? 17.018 -7.860 2.022 1.00 97.88 273 HIS A O 1
ATOM 2120 N N . ASP A 1 274 ? 18.093 -7.813 0.081 1.00 97.62 274 ASP A N 1
ATOM 2121 C CA . ASP A 1 274 ? 19.335 -8.383 0.625 1.00 97.62 274 ASP A CA 1
ATOM 2122 C C . ASP A 1 274 ? 19.896 -7.551 1.798 1.00 97.62 274 ASP A C 1
ATOM 2124 O O . ASP A 1 274 ? 20.398 -8.089 2.786 1.00 97.62 274 ASP A O 1
ATOM 2128 N N . GLU A 1 275 ? 19.772 -6.225 1.720 1.00 96.56 275 GLU A N 1
ATOM 2129 C CA . GLU A 1 275 ? 20.282 -5.295 2.730 1.00 96.56 275 GLU A CA 1
ATOM 2130 C C . GLU A 1 275 ? 19.301 -5.011 3.884 1.00 96.56 275 GLU A C 1
ATOM 2132 O O . GLU A 1 275 ? 19.703 -4.378 4.863 1.00 96.56 275 GLU A O 1
ATOM 2137 N N . HIS A 1 276 ? 18.041 -5.466 3.819 1.00 96.50 276 HIS A N 1
ATOM 2138 C CA . HIS A 1 276 ? 16.969 -5.000 4.718 1.00 96.50 276 HIS A CA 1
ATOM 2139 C C . HIS A 1 276 ? 17.276 -5.193 6.211 1.00 96.50 276 HIS A C 1
ATOM 2141 O O . HIS A 1 276 ? 16.855 -4.396 7.045 1.00 96.50 276 HIS A O 1
ATOM 2147 N N . THR A 1 277 ? 18.033 -6.236 6.557 1.00 95.56 277 THR A N 1
ATOM 2148 C CA . THR A 1 277 ? 18.424 -6.543 7.945 1.00 95.56 277 THR A CA 1
ATOM 2149 C C . THR A 1 277 ? 19.398 -5.524 8.543 1.00 95.56 277 THR A C 1
ATOM 2151 O O . THR A 1 277 ? 19.570 -5.479 9.759 1.00 95.56 277 THR A O 1
ATOM 2154 N N . THR A 1 278 ? 20.032 -4.706 7.701 1.00 96.06 278 THR A N 1
ATOM 2155 C CA . THR A 1 278 ? 20.984 -3.659 8.099 1.00 96.06 278 THR A CA 1
ATOM 2156 C C . THR A 1 278 ? 20.347 -2.275 8.207 1.00 96.06 278 THR A C 1
ATOM 2158 O O . THR A 1 278 ? 20.991 -1.343 8.687 1.00 96.06 278 THR A O 1
ATOM 2161 N N . TYR A 1 279 ? 19.096 -2.133 7.765 1.00 97.00 279 TYR A N 1
ATOM 2162 C CA . TYR A 1 279 ? 18.394 -0.857 7.726 1.00 97.00 279 TYR A CA 1
ATOM 2163 C C . TYR A 1 279 ? 17.940 -0.407 9.112 1.00 97.00 279 TYR A C 1
ATOM 2165 O O . TYR A 1 279 ? 17.488 -1.202 9.937 1.00 97.00 279 TYR A O 1
ATOM 2173 N N . SER A 1 280 ? 18.013 0.904 9.346 1.00 95.81 280 SER A N 1
ATOM 2174 C CA . SER A 1 280 ? 17.305 1.538 10.458 1.00 95.81 280 SER A CA 1
ATOM 2175 C C . SER A 1 280 ? 15.785 1.418 10.292 1.00 95.81 280 SER A C 1
ATOM 2177 O O . SER A 1 280 ? 15.281 1.108 9.211 1.00 95.81 280 SER A O 1
ATOM 2179 N N . ASP A 1 281 ? 15.026 1.734 11.344 1.00 94.12 281 ASP A N 1
ATOM 2180 C CA . ASP A 1 281 ? 13.562 1.618 11.319 1.00 94.12 281 ASP A CA 1
ATOM 2181 C C . ASP A 1 281 ? 12.904 2.423 10.188 1.00 94.12 281 ASP A C 1
ATOM 2183 O O . ASP A 1 281 ? 11.992 1.949 9.504 1.00 94.12 281 ASP A O 1
ATOM 2187 N N . MET A 1 282 ? 13.411 3.631 9.943 1.00 95.50 282 MET A N 1
ATOM 2188 C CA . MET A 1 282 ? 12.906 4.506 8.887 1.00 95.50 282 MET A CA 1
ATOM 2189 C C . MET A 1 282 ? 13.333 4.050 7.490 1.00 95.50 282 MET A C 1
ATOM 2191 O O . MET A 1 282 ? 12.546 4.170 6.547 1.00 95.50 282 MET A O 1
ATOM 2195 N N . GLU A 1 283 ? 14.548 3.517 7.347 1.00 97.69 283 GLU A N 1
ATOM 2196 C CA . GLU A 1 283 ? 15.038 2.971 6.078 1.00 97.69 283 GLU A CA 1
ATOM 2197 C C . GLU A 1 283 ? 14.287 1.694 5.704 1.00 97.69 283 GLU A C 1
ATOM 2199 O O . GLU A 1 283 ? 13.874 1.549 4.556 1.00 97.69 283 GLU A O 1
ATOM 2204 N N . LEU A 1 284 ? 14.018 0.813 6.672 1.00 97.81 284 LEU A N 1
ATOM 2205 C CA . LEU A 1 284 ? 13.248 -0.409 6.460 1.00 97.81 284 LEU A CA 1
ATOM 2206 C C . LEU A 1 284 ? 11.817 -0.095 6.015 1.00 97.81 284 LEU A C 1
ATOM 2208 O O . LEU A 1 284 ? 11.338 -0.646 5.023 1.00 97.81 284 LEU A O 1
ATOM 2212 N N . PHE A 1 285 ? 11.153 0.843 6.693 1.00 97.88 285 PHE A N 1
ATOM 2213 C CA . PHE A 1 285 ? 9.828 1.301 6.284 1.00 97.88 285 PHE A CA 1
ATOM 2214 C C . PHE A 1 285 ? 9.840 1.944 4.886 1.00 97.88 285 PHE A C 1
ATOM 2216 O O . PHE A 1 285 ? 8.972 1.674 4.055 1.00 97.88 285 PHE A O 1
ATOM 2223 N N . SER A 1 286 ? 10.848 2.758 4.586 1.00 98.12 286 SER A N 1
ATOM 2224 C CA . SER A 1 286 ? 10.986 3.378 3.266 1.00 98.12 286 SER A CA 1
ATOM 2225 C C . SER A 1 286 ? 11.285 2.340 2.173 1.00 98.12 286 SER A C 1
ATOM 2227 O O . SER A 1 286 ? 10.810 2.482 1.045 1.00 98.12 286 SER A O 1
ATOM 2229 N N . ALA A 1 287 ? 12.015 1.268 2.501 1.00 98.44 287 ALA A N 1
ATOM 2230 C CA . ALA A 1 287 ? 12.251 0.123 1.626 1.00 98.44 287 ALA A CA 1
ATOM 2231 C C . ALA A 1 287 ? 10.960 -0.654 1.371 1.00 98.44 287 ALA A C 1
ATOM 2233 O O . ALA A 1 287 ? 10.689 -1.016 0.227 1.00 98.44 287 ALA A O 1
ATOM 2234 N N . PHE A 1 288 ? 10.118 -0.824 2.396 1.00 98.56 288 PHE A N 1
ATOM 2235 C CA . PHE A 1 288 ? 8.794 -1.423 2.248 1.00 98.56 288 PHE A CA 1
ATOM 2236 C C . PHE A 1 288 ? 7.946 -0.662 1.216 1.00 98.56 288 PHE A C 1
ATOM 2238 O O . PHE A 1 288 ? 7.419 -1.260 0.275 1.00 98.56 288 PHE A O 1
ATOM 2245 N N . GLN A 1 289 ? 7.876 0.668 1.335 1.00 98.62 289 GLN A N 1
ATOM 2246 C CA . GLN A 1 289 ? 7.137 1.512 0.391 1.00 98.62 289 GLN A CA 1
ATOM 2247 C C . GLN A 1 289 ? 7.728 1.459 -1.026 1.00 98.62 289 GLN A C 1
ATOM 2249 O O . GLN A 1 289 ? 6.981 1.320 -1.996 1.00 98.62 289 GLN A O 1
ATOM 2254 N N . ALA A 1 290 ? 9.057 1.530 -1.153 1.00 98.50 290 ALA A N 1
ATOM 2255 C CA . ALA A 1 290 ? 9.749 1.474 -2.439 1.00 98.50 290 ALA A CA 1
ATOM 2256 C C . ALA A 1 290 ? 9.515 0.140 -3.168 1.00 98.50 290 ALA A C 1
ATOM 2258 O O . ALA A 1 290 ? 9.122 0.135 -4.336 1.00 98.50 290 ALA A O 1
ATOM 2259 N N . CYS A 1 291 ? 9.696 -0.991 -2.479 1.00 98.31 291 CYS A N 1
ATOM 2260 C CA . CYS A 1 291 ? 9.477 -2.319 -3.050 1.00 98.31 291 CYS A CA 1
ATOM 2261 C C . CYS A 1 291 ? 8.014 -2.539 -3.455 1.00 98.31 291 CYS A C 1
ATOM 2263 O O . CYS A 1 291 ? 7.758 -3.141 -4.501 1.00 98.31 291 CYS A O 1
ATOM 2265 N N . LEU A 1 292 ? 7.051 -2.013 -2.689 1.00 98.62 292 LEU A N 1
ATOM 2266 C CA . LEU A 1 292 ? 5.641 -2.066 -3.072 1.00 98.62 292 LEU A CA 1
ATOM 2267 C C . LEU A 1 292 ? 5.378 -1.281 -4.367 1.00 98.62 292 LEU A C 1
ATOM 2269 O O . LEU A 1 292 ? 4.747 -1.814 -5.277 1.00 98.62 292 LEU A O 1
ATOM 2273 N N . ILE A 1 293 ? 5.912 -0.061 -4.500 1.00 98.31 293 ILE A N 1
ATOM 2274 C CA . ILE A 1 293 ? 5.774 0.726 -5.737 1.00 98.31 293 ILE A CA 1
ATOM 2275 C C . ILE A 1 293 ? 6.395 -0.003 -6.932 1.00 98.31 293 ILE A C 1
ATOM 2277 O O . ILE A 1 293 ? 5.753 -0.118 -7.978 1.00 98.31 293 ILE A O 1
ATOM 2281 N N . TYR A 1 294 ? 7.619 -0.520 -6.793 1.00 97.69 294 TYR A N 1
ATOM 2282 C CA . TYR A 1 294 ? 8.266 -1.261 -7.875 1.00 97.69 294 TYR A CA 1
ATOM 2283 C C . TYR A 1 294 ? 7.451 -2.488 -8.289 1.00 97.69 294 TYR A C 1
ATOM 2285 O O . TYR A 1 294 ? 7.278 -2.719 -9.484 1.00 97.69 294 TYR A O 1
ATOM 2293 N N . SER A 1 295 ? 6.888 -3.223 -7.324 1.00 97.06 295 SER A N 1
ATOM 2294 C CA . SER A 1 295 ? 6.014 -4.373 -7.587 1.00 97.06 295 SER A CA 1
ATOM 2295 C C . SER A 1 295 ? 4.775 -3.967 -8.386 1.00 97.06 295 SER A C 1
ATOM 2297 O O . SER A 1 295 ? 4.425 -4.623 -9.364 1.00 97.06 295 SER A O 1
ATOM 2299 N N . MET A 1 296 ? 4.137 -2.850 -8.023 1.00 96.62 296 MET A N 1
ATOM 2300 C CA . MET A 1 296 ? 2.979 -2.322 -8.750 1.00 96.62 296 MET A CA 1
ATOM 2301 C C . MET A 1 296 ? 3.351 -1.907 -10.179 1.00 96.62 296 MET A C 1
ATOM 2303 O O . MET A 1 296 ? 2.637 -2.243 -11.118 1.00 96.62 296 MET A O 1
ATOM 2307 N N . ILE A 1 297 ? 4.478 -1.224 -10.376 1.00 95.44 297 ILE A N 1
ATOM 2308 C CA . ILE A 1 297 ? 4.926 -0.791 -11.709 1.00 95.44 297 ILE A CA 1
ATOM 2309 C C . ILE A 1 297 ? 5.292 -1.991 -12.585 1.00 95.44 297 ILE A C 1
ATOM 2311 O O . ILE A 1 297 ? 4.894 -2.045 -13.748 1.00 95.44 297 ILE A O 1
ATOM 2315 N N . LEU A 1 298 ? 5.989 -2.982 -12.026 1.00 93.94 298 LEU A N 1
ATOM 2316 C CA . LEU A 1 298 ? 6.273 -4.240 -12.711 1.00 93.94 298 LEU A CA 1
ATOM 2317 C C . LEU A 1 298 ? 4.988 -4.974 -13.110 1.00 93.94 298 LEU A C 1
ATOM 2319 O O . LEU A 1 298 ? 4.912 -5.517 -14.204 1.00 93.94 298 LEU A O 1
ATOM 2323 N N . PHE A 1 299 ? 3.967 -4.968 -12.256 1.00 93.12 299 PHE A N 1
ATOM 2324 C CA . PHE A 1 299 ? 2.708 -5.650 -12.541 1.00 93.12 299 PHE A CA 1
ATOM 2325 C C . PHE A 1 299 ? 1.829 -4.915 -13.568 1.00 93.12 299 PHE A C 1
ATOM 2327 O O . PHE A 1 299 ? 1.282 -5.547 -14.470 1.00 93.12 299 PHE A O 1
ATOM 2334 N N . PHE A 1 300 ? 1.682 -3.590 -13.455 1.00 92.56 300 PHE A N 1
ATOM 2335 C CA . PHE A 1 300 ? 0.723 -2.823 -14.264 1.00 92.56 300 PHE A CA 1
ATOM 2336 C C . PHE A 1 300 ? 1.307 -2.205 -15.537 1.00 92.56 300 PHE A C 1
ATOM 2338 O O . PHE A 1 300 ? 0.574 -2.048 -16.517 1.00 92.56 300 PHE A O 1
ATOM 2345 N N . GLU A 1 301 ? 2.591 -1.839 -15.523 1.00 90.25 301 GLU A N 1
ATOM 2346 C CA . GLU A 1 301 ? 3.220 -1.042 -16.584 1.00 90.25 301 GLU A CA 1
ATOM 2347 C C . GLU A 1 301 ? 4.317 -1.814 -17.335 1.00 90.25 301 GLU A C 1
ATOM 2349 O O . GLU A 1 301 ? 4.479 -1.636 -18.544 1.00 90.25 301 GLU A O 1
ATOM 2354 N N . LEU A 1 302 ? 5.058 -2.703 -16.659 1.00 85.44 302 LEU A N 1
ATOM 2355 C CA . LEU A 1 302 ? 6.231 -3.371 -17.235 1.00 85.44 302 LEU A CA 1
ATOM 2356 C C . LEU A 1 302 ? 6.031 -4.883 -17.439 1.00 85.44 302 LEU A C 1
ATOM 2358 O O . LEU A 1 302 ? 6.442 -5.696 -16.623 1.00 85.44 302 LEU A O 1
ATOM 2362 N N . VAL A 1 303 ? 5.515 -5.233 -18.620 1.00 67.00 303 VAL A N 1
ATOM 2363 C CA . VAL A 1 303 ? 5.500 -6.565 -19.270 1.00 67.00 303 VAL A CA 1
ATOM 2364 C C . VAL A 1 303 ? 4.919 -7.733 -18.428 1.00 67.00 303 VAL A C 1
ATOM 2366 O O . VAL A 1 303 ? 5.499 -8.129 -17.417 1.00 67.00 303 VAL A O 1
ATOM 2369 N N . PRO A 1 304 ? 3.885 -8.452 -18.925 1.00 64.31 304 PRO A N 1
ATOM 2370 C CA . PRO A 1 304 ? 3.313 -9.644 -18.268 1.00 64.31 304 PRO A CA 1
ATOM 2371 C C . PRO A 1 304 ? 4.310 -10.776 -17.942 1.00 64.31 304 PRO A C 1
ATOM 2373 O O . PRO A 1 304 ? 4.025 -11.654 -17.135 1.00 64.31 304 PRO A O 1
ATOM 2376 N N . ARG A 1 305 ? 5.503 -10.768 -18.549 1.00 62.34 305 ARG A N 1
ATOM 2377 C CA . ARG A 1 305 ? 6.577 -11.753 -18.333 1.00 62.34 305 ARG A CA 1
ATOM 2378 C C . ARG A 1 305 ? 7.283 -11.615 -16.978 1.00 62.34 305 ARG A C 1
ATOM 2380 O O . ARG A 1 305 ? 8.107 -12.457 -16.636 1.00 62.34 305 ARG A O 1
ATOM 2387 N N . SER A 1 306 ? 6.954 -10.594 -16.187 1.00 74.31 306 SER A N 1
ATOM 2388 C CA . SER A 1 306 ? 7.523 -10.382 -14.850 1.00 74.31 306 SER A CA 1
ATOM 2389 C C . SER A 1 306 ? 6.875 -11.239 -13.749 1.00 74.31 306 SER A C 1
ATOM 2391 O O . SER A 1 306 ? 7.350 -11.205 -12.618 1.00 74.31 306 SER A O 1
ATOM 2393 N N . MET A 1 307 ? 5.833 -12.030 -14.046 1.00 80.12 307 MET A N 1
ATOM 2394 C CA . MET A 1 307 ? 5.054 -12.763 -13.031 1.00 80.12 307 MET A CA 1
ATOM 2395 C C . MET A 1 307 ? 5.873 -13.712 -12.130 1.00 80.12 307 MET A C 1
ATOM 2397 O O . MET A 1 307 ? 5.691 -13.643 -10.914 1.00 80.12 307 MET A O 1
ATOM 2401 N N . PRO A 1 308 ? 6.813 -14.544 -12.633 1.00 86.06 308 PRO A N 1
ATOM 2402 C CA . PRO A 1 308 ? 7.626 -15.392 -11.754 1.00 86.06 308 PRO A CA 1
ATOM 2403 C C . PRO A 1 308 ? 8.481 -14.584 -10.771 1.00 86.06 308 PRO A C 1
ATOM 2405 O O . PRO A 1 308 ? 8.564 -14.926 -9.594 1.00 86.06 308 PRO A O 1
ATOM 2408 N N . PHE A 1 309 ? 9.069 -13.477 -11.237 1.00 91.19 309 PHE A N 1
ATOM 2409 C CA . PHE A 1 309 ? 9.814 -12.563 -10.373 1.00 91.19 309 PHE A CA 1
ATOM 2410 C C . PHE A 1 309 ? 8.889 -11.895 -9.352 1.00 91.19 309 PHE A C 1
ATOM 2412 O O . PHE A 1 309 ? 9.234 -11.833 -8.178 1.00 91.19 309 PHE A O 1
ATOM 2419 N N . LEU A 1 310 ? 7.708 -11.430 -9.777 1.00 91.50 310 LEU A N 1
ATOM 2420 C CA . LEU A 1 310 ? 6.736 -10.774 -8.901 1.00 91.50 310 LEU A CA 1
ATOM 2421 C C . LEU A 1 310 ? 6.307 -11.672 -7.739 1.00 91.50 310 LEU A C 1
ATOM 2423 O O . LEU A 1 310 ? 6.159 -11.176 -6.629 1.00 91.50 310 LEU A O 1
ATOM 2427 N N . ARG A 1 311 ? 6.176 -12.986 -7.948 1.00 89.31 311 ARG A N 1
ATOM 2428 C CA . ARG A 1 311 ? 5.882 -13.927 -6.855 1.00 89.31 311 ARG A CA 1
ATOM 2429 C C . ARG A 1 311 ? 6.981 -13.938 -5.796 1.00 89.31 311 ARG A C 1
ATOM 2431 O O . ARG A 1 311 ? 6.684 -13.784 -4.616 1.00 89.31 311 ARG A O 1
ATOM 2438 N N . GLN A 1 312 ? 8.242 -14.062 -6.210 1.00 92.88 312 GLN A N 1
ATOM 2439 C CA . GLN A 1 312 ? 9.368 -13.999 -5.274 1.00 92.88 312 GLN A CA 1
ATOM 2440 C C . GLN A 1 312 ? 9.461 -12.621 -4.609 1.00 92.88 312 GLN A C 1
ATOM 2442 O O . GLN A 1 312 ? 9.672 -12.523 -3.405 1.00 92.88 312 GLN A O 1
ATOM 2447 N N . ALA A 1 313 ? 9.250 -11.555 -5.378 1.00 93.62 313 ALA A N 1
ATOM 2448 C CA . ALA A 1 313 ? 9.244 -10.196 -4.867 1.00 93.62 313 ALA A CA 1
ATOM 2449 C C . ALA A 1 313 ? 8.152 -9.975 -3.814 1.00 93.62 313 ALA A C 1
ATOM 2451 O O . ALA A 1 313 ? 8.408 -9.282 -2.837 1.00 93.62 313 ALA A O 1
ATOM 2452 N N . MET A 1 314 ? 6.971 -10.583 -3.965 1.00 94.50 314 MET A N 1
ATOM 2453 C CA . MET A 1 314 ? 5.912 -10.524 -2.956 1.00 94.50 314 MET A CA 1
ATOM 2454 C C . MET A 1 314 ? 6.282 -11.262 -1.670 1.00 94.50 314 MET A C 1
ATOM 2456 O O . MET A 1 314 ? 5.990 -10.748 -0.596 1.00 94.50 314 MET A O 1
ATOM 2460 N N . ILE A 1 315 ? 6.956 -12.415 -1.755 1.00 94.44 315 ILE A N 1
ATOM 2461 C CA . ILE A 1 315 ? 7.477 -13.120 -0.570 1.00 94.44 315 ILE A CA 1
ATOM 2462 C C . ILE A 1 315 ? 8.488 -12.223 0.155 1.00 94.44 315 ILE A C 1
ATOM 2464 O O . ILE A 1 315 ? 8.329 -11.934 1.338 1.00 94.44 315 ILE A O 1
ATOM 2468 N N . ASN A 1 316 ? 9.461 -11.680 -0.580 1.00 96.12 316 ASN A N 1
ATOM 2469 C CA . ASN A 1 316 ? 10.456 -10.746 -0.048 1.00 96.12 316 ASN A CA 1
ATOM 2470 C C . ASN A 1 316 ? 9.797 -9.490 0.561 1.00 96.12 316 ASN A C 1
ATOM 2472 O O . ASN A 1 316 ? 10.231 -8.978 1.592 1.00 96.12 316 ASN A O 1
ATOM 2476 N N . LEU A 1 317 ? 8.727 -8.988 -0.062 1.00 96.75 317 LEU A N 1
ATOM 2477 C CA . LEU A 1 317 ? 7.966 -7.839 0.420 1.00 96.75 317 LEU A CA 1
ATOM 2478 C C . LEU A 1 317 ? 7.214 -8.154 1.720 1.00 96.75 317 LEU A C 1
ATOM 2480 O O . LEU A 1 317 ? 7.184 -7.305 2.608 1.00 96.75 317 LEU A O 1
ATOM 2484 N N . GLN A 1 318 ? 6.652 -9.359 1.862 1.00 96.50 318 GLN A N 1
ATOM 2485 C CA . GLN A 1 318 ? 6.015 -9.824 3.100 1.00 96.50 318 GLN A CA 1
ATOM 2486 C C . GLN A 1 318 ? 7.030 -9.967 4.247 1.00 96.50 318 GLN A C 1
ATOM 2488 O O . GLN A 1 318 ? 6.705 -9.629 5.385 1.00 96.50 318 GLN A O 1
ATOM 2493 N N . GLU A 1 319 ? 8.271 -10.377 3.967 1.00 96.88 319 GLU A N 1
ATOM 2494 C CA . GLU A 1 319 ? 9.360 -10.393 4.960 1.00 96.88 319 GLU A CA 1
ATOM 2495 C C . GLU A 1 319 ? 9.715 -8.982 5.448 1.00 96.88 319 GLU A C 1
ATOM 2497 O O . GLU A 1 319 ? 9.768 -8.729 6.655 1.00 96.88 319 GLU A O 1
ATOM 2502 N N . ILE A 1 320 ? 9.880 -8.033 4.520 1.00 97.75 320 ILE A N 1
ATOM 2503 C CA . ILE A 1 320 ? 10.127 -6.623 4.856 1.00 97.75 320 ILE A CA 1
ATOM 2504 C C . ILE A 1 320 ? 8.934 -6.039 5.631 1.00 97.75 320 ILE A C 1
ATOM 2506 O O . ILE A 1 320 ? 9.127 -5.312 6.609 1.00 97.75 320 ILE A O 1
ATOM 2510 N N . ALA A 1 321 ? 7.700 -6.369 5.238 1.00 97.62 321 ALA A N 1
ATOM 2511 C CA . ALA A 1 321 ? 6.485 -5.937 5.925 1.00 97.62 321 ALA A CA 1
ATOM 2512 C C . ALA A 1 321 ? 6.416 -6.482 7.358 1.00 97.62 321 ALA A C 1
ATOM 2514 O O . ALA A 1 321 ? 6.084 -5.738 8.282 1.00 97.62 321 ALA A O 1
ATOM 2515 N N . CYS A 1 322 ? 6.772 -7.752 7.557 1.00 97.19 322 CYS A N 1
ATOM 2516 C CA . CYS A 1 322 ? 6.881 -8.385 8.867 1.00 97.19 322 CYS A CA 1
ATOM 2517 C C . CYS A 1 322 ? 7.900 -7.650 9.753 1.00 97.19 322 CYS A C 1
ATOM 2519 O O . CYS A 1 322 ? 7.558 -7.194 10.847 1.00 97.19 322 CYS A O 1
ATOM 2521 N N . ALA A 1 323 ? 9.123 -7.438 9.257 1.00 96.94 323 ALA A N 1
ATOM 2522 C CA . ALA A 1 323 ? 10.163 -6.715 9.987 1.00 96.94 323 ALA A CA 1
ATOM 2523 C C . ALA A 1 323 ? 9.757 -5.257 10.304 1.00 96.94 323 ALA A C 1
ATOM 2525 O O . ALA A 1 323 ? 9.925 -4.797 11.432 1.00 96.94 323 ALA A O 1
ATOM 2526 N N . THR A 1 324 ? 9.117 -4.563 9.357 1.00 96.94 324 THR A N 1
ATOM 2527 C CA . THR A 1 324 ? 8.575 -3.203 9.551 1.00 96.94 324 THR A CA 1
ATOM 2528 C C . THR A 1 324 ? 7.460 -3.164 10.600 1.00 96.94 324 THR A C 1
ATOM 2530 O O . THR A 1 324 ? 7.344 -2.193 11.354 1.00 96.94 324 THR A O 1
ATOM 2533 N N . SER A 1 325 ? 6.631 -4.211 10.651 1.00 96.50 325 SER A N 1
ATOM 2534 C CA . SER A 1 325 ? 5.511 -4.339 11.590 1.00 96.50 325 SER A CA 1
ATOM 2535 C C . SER A 1 325 ? 5.987 -4.630 13.011 1.00 96.50 325 SER A C 1
ATOM 2537 O O . SER A 1 325 ? 5.414 -4.094 13.957 1.00 96.50 325 SER A O 1
ATOM 2539 N N . ARG A 1 326 ? 7.083 -5.389 13.178 1.00 95.12 326 ARG A N 1
ATOM 2540 C CA . ARG A 1 326 ? 7.719 -5.629 14.491 1.00 95.12 326 ARG A CA 1
ATOM 2541 C C . ARG A 1 326 ? 8.136 -4.335 15.197 1.00 95.12 326 ARG A C 1
ATOM 2543 O O . ARG A 1 326 ? 8.083 -4.275 16.417 1.00 95.12 326 ARG A O 1
ATOM 2550 N N . GLN A 1 327 ? 8.470 -3.287 14.444 1.00 93.19 327 GLN A N 1
ATOM 2551 C CA . GLN A 1 327 ? 8.793 -1.955 14.983 1.00 93.19 327 GLN A CA 1
ATOM 2552 C C . GLN A 1 327 ? 7.561 -1.165 15.462 1.00 93.19 327 GLN A C 1
ATOM 2554 O O . GLN A 1 327 ? 7.702 -0.064 15.988 1.00 93.19 327 GLN A O 1
ATOM 2559 N N . GLY A 1 328 ? 6.353 -1.685 15.240 1.00 93.38 328 GLY A N 1
ATOM 2560 C CA . GLY A 1 328 ? 5.099 -1.105 15.702 1.00 93.38 328 GLY A CA 1
ATOM 2561 C C . GLY A 1 328 ? 4.163 -0.648 14.583 1.00 93.38 328 GLY A C 1
ATOM 2562 O O . GLY A 1 328 ? 4.584 -0.135 13.542 1.00 93.38 328 GLY A O 1
ATOM 2563 N N . LEU A 1 329 ? 2.866 -0.829 14.843 1.00 93.94 329 LEU A N 1
ATOM 2564 C CA . LEU A 1 329 ? 1.728 -0.476 13.984 1.00 93.94 329 LEU A CA 1
ATOM 2565 C C . LEU A 1 329 ? 0.640 0.324 14.730 1.00 93.94 329 LEU A C 1
ATOM 2567 O O . LEU A 1 329 ? -0.361 0.721 14.126 1.00 93.94 329 LEU A O 1
ATOM 2571 N N . ALA A 1 330 ? 0.815 0.560 16.030 1.00 90.56 330 ALA A N 1
ATOM 2572 C CA . ALA A 1 330 ? -0.063 1.372 16.866 1.00 90.56 330 ALA A CA 1
ATOM 2573 C C . ALA A 1 330 ? 0.713 1.967 18.049 1.00 90.56 330 ALA A C 1
ATOM 2575 O O . ALA A 1 330 ? 1.828 1.530 18.349 1.00 90.56 330 ALA A O 1
ATOM 2576 N N . PHE A 1 331 ? 0.108 2.937 18.733 1.00 86.88 331 PHE A N 1
ATOM 2577 C CA . PHE A 1 331 ? 0.679 3.511 19.949 1.00 86.88 331 PHE A CA 1
ATOM 2578 C C . PHE A 1 331 ? 0.047 2.912 21.208 1.00 86.88 331 PHE A C 1
ATOM 2580 O O . PHE A 1 331 ? -1.163 2.705 21.280 1.00 86.88 331 PHE A O 1
ATOM 2587 N N . ILE A 1 332 ? 0.842 2.744 22.265 1.00 80.38 332 ILE A N 1
ATOM 2588 C CA . ILE A 1 332 ? 0.331 2.486 23.622 1.00 80.38 332 ILE A CA 1
ATOM 2589 C C . ILE A 1 332 ? -0.493 3.684 24.104 1.00 80.38 332 ILE A C 1
ATOM 2591 O O . ILE A 1 332 ? -1.529 3.534 24.755 1.00 80.38 332 ILE A O 1
ATOM 2595 N N . SER A 1 333 ? -0.057 4.893 23.746 1.00 69.00 333 SER A N 1
ATOM 2596 C CA . SER A 1 333 ? -0.722 6.144 24.105 1.00 69.00 333 SER A CA 1
ATOM 2597 C C . SER A 1 333 ? -2.128 6.267 23.501 1.00 69.00 333 SER A C 1
ATOM 2599 O O . SER A 1 333 ? -2.980 6.927 24.089 1.00 69.00 333 SER A O 1
ATOM 2601 N N . GLU A 1 334 ? -2.434 5.559 22.405 1.00 68.44 334 GLU A N 1
ATOM 2602 C CA . GLU A 1 334 ? -3.797 5.460 21.861 1.00 68.44 334 GLU A CA 1
ATOM 2603 C C . GLU A 1 334 ? -4.751 4.676 22.783 1.00 68.44 334 GLU A C 1
ATOM 2605 O O . GLU A 1 334 ? -5.966 4.830 22.657 1.00 68.44 334 GLU A O 1
ATOM 2610 N N . GLN A 1 335 ? -4.221 3.885 23.725 1.00 64.75 335 GLN A N 1
ATOM 2611 C CA . GLN A 1 335 ? -4.982 3.130 24.730 1.00 64.75 335 GLN A CA 1
ATOM 2612 C C . GLN A 1 335 ? -5.058 3.842 26.090 1.00 64.75 335 GLN A C 1
ATOM 2614 O O . GLN A 1 335 ? -5.827 3.429 26.960 1.00 64.75 335 GLN A O 1
ATOM 2619 N N . THR A 1 336 ? -4.282 4.914 26.288 1.00 62.81 336 THR A N 1
ATOM 2620 C CA . THR A 1 336 ? -4.153 5.596 27.582 1.00 62.81 336 THR A CA 1
ATOM 2621 C C . THR A 1 336 ? -4.794 6.990 27.536 1.00 62.81 336 THR A C 1
ATOM 2623 O O . THR A 1 336 ? -4.506 7.767 26.623 1.00 62.81 336 THR A O 1
ATOM 2626 N N . PRO A 1 337 ? -5.639 7.371 28.515 1.00 61.44 337 PRO A N 1
ATOM 2627 C CA . PRO A 1 337 ? -6.206 8.717 28.575 1.00 61.44 337 PRO A CA 1
ATOM 2628 C C . PRO A 1 337 ? -5.110 9.796 28.647 1.00 61.44 337 PRO A C 1
ATOM 2630 O O . PRO A 1 337 ? -4.288 9.783 29.558 1.00 61.44 337 PRO A O 1
ATOM 2633 N N . GLY A 1 338 ? -5.118 10.747 27.706 1.00 63.12 338 GLY A N 1
ATOM 2634 C CA . GLY A 1 338 ? -4.211 11.907 27.698 1.00 63.12 338 GLY A CA 1
ATOM 2635 C C . GLY A 1 338 ? -2.931 11.759 26.867 1.00 63.12 338 GLY A C 1
ATOM 2636 O O . GLY A 1 338 ? -2.160 12.710 26.792 1.00 63.12 338 GLY A O 1
ATOM 2637 N N . GLY A 1 339 ? -2.715 10.618 26.208 1.00 69.56 339 GLY A N 1
ATOM 2638 C CA . GLY A 1 339 ? -1.585 10.426 25.301 1.00 69.56 339 GLY A CA 1
ATOM 2639 C C . GLY A 1 339 ? -1.696 11.243 24.006 1.00 69.56 339 GLY A C 1
ATOM 2640 O O . GLY A 1 339 ? -2.747 11.238 23.355 1.00 69.56 339 GLY A O 1
ATOM 2641 N N . PHE A 1 340 ? -0.607 11.910 23.617 1.00 75.12 340 PHE A N 1
ATOM 2642 C CA . PHE A 1 340 ? -0.432 12.541 22.306 1.00 75.12 340 PHE A CA 1
ATOM 2643 C C . PHE A 1 340 ? 0.838 11.987 21.662 1.00 75.12 340 PHE A C 1
ATOM 2645 O O . PHE A 1 340 ? 1.918 12.175 22.225 1.00 75.12 340 PHE A O 1
ATOM 2652 N N . PRO A 1 341 ? 0.739 11.282 20.526 1.00 85.44 341 PRO A N 1
ATOM 2653 C CA . PRO A 1 341 ? 1.924 10.904 19.784 1.00 85.44 341 PRO A CA 1
ATOM 2654 C C . PRO A 1 341 ? 2.534 12.139 19.117 1.00 85.44 341 PRO A C 1
ATOM 2656 O O . PRO A 1 341 ? 1.826 13.082 18.760 1.00 85.44 341 PRO A O 1
ATOM 2659 N N . GLU A 1 342 ? 3.849 12.115 18.917 1.00 87.62 342 GLU A N 1
ATOM 2660 C CA . GLU A 1 342 ? 4.506 13.074 18.033 1.00 87.62 342 GLU A CA 1
ATOM 2661 C C . GLU A 1 342 ? 3.938 12.919 16.617 1.00 87.62 342 GLU A C 1
ATOM 2663 O O . GLU A 1 342 ? 3.804 11.802 16.103 1.00 87.62 342 GLU A O 1
ATOM 2668 N N . ARG A 1 343 ? 3.595 14.045 15.987 1.00 90.19 343 ARG A N 1
ATOM 2669 C CA . ARG A 1 343 ? 2.939 14.101 14.677 1.00 90.19 343 ARG A CA 1
ATOM 2670 C C . ARG A 1 343 ? 3.698 13.306 13.620 1.00 90.19 343 ARG A C 1
ATOM 2672 O O . ARG A 1 343 ? 3.100 12.583 12.824 1.00 90.19 343 ARG A O 1
ATOM 2679 N N . GLU A 1 344 ? 5.012 13.464 13.571 1.00 90.50 344 GLU A N 1
ATOM 2680 C CA . GLU A 1 344 ? 5.888 12.835 12.587 1.00 90.50 344 GLU A CA 1
ATOM 2681 C C . GLU A 1 344 ? 5.852 11.311 12.739 1.00 90.50 344 GLU A C 1
ATOM 2683 O O . GLU A 1 344 ? 5.661 10.594 11.757 1.00 90.50 344 GLU A O 1
ATOM 2688 N N . ILE A 1 345 ? 5.918 10.815 13.977 1.00 91.00 345 ILE A N 1
ATOM 2689 C CA . ILE A 1 345 ? 5.819 9.384 14.280 1.00 91.00 345 ILE A CA 1
ATOM 2690 C C . ILE A 1 345 ? 4.412 8.873 13.957 1.00 91.00 345 ILE A C 1
ATOM 2692 O O . ILE A 1 345 ? 4.260 7.788 13.396 1.00 91.00 345 ILE A O 1
ATOM 2696 N N . TRP A 1 346 ? 3.370 9.657 14.246 1.00 93.25 346 TRP A N 1
ATOM 2697 C CA . TRP A 1 346 ? 1.997 9.275 13.926 1.00 93.25 346 TRP A CA 1
ATOM 2698 C C . TRP A 1 346 ? 1.787 9.077 12.421 1.00 93.25 346 TRP A C 1
ATOM 2700 O O . TRP A 1 346 ? 1.230 8.053 12.018 1.00 93.25 346 TRP A O 1
ATOM 2710 N N . HIS A 1 347 ? 2.304 9.985 11.584 1.00 94.25 347 HIS A N 1
ATOM 2711 C CA . HIS A 1 347 ? 2.253 9.824 10.127 1.00 94.25 347 HIS A CA 1
ATOM 2712 C C . HIS A 1 347 ? 2.988 8.567 9.664 1.00 94.25 347 HIS A C 1
ATOM 2714 O O . HIS A 1 347 ? 2.505 7.888 8.760 1.00 94.25 347 HIS A O 1
ATOM 2720 N N . VAL A 1 348 ? 4.122 8.220 10.282 1.00 95.44 348 VAL A N 1
ATOM 2721 C CA . VAL A 1 348 ? 4.849 6.978 9.975 1.00 95.44 348 VAL A CA 1
ATOM 2722 C C . VAL A 1 348 ? 3.992 5.754 10.281 1.00 95.44 348 VAL A C 1
ATOM 2724 O O . VAL A 1 348 ? 3.856 4.884 9.425 1.00 95.44 348 VAL A O 1
ATOM 2727 N N . ILE A 1 349 ? 3.369 5.689 11.457 1.00 95.25 349 ILE A N 1
ATOM 2728 C CA . ILE A 1 349 ? 2.535 4.546 11.853 1.00 95.25 349 ILE A CA 1
ATOM 2729 C C . ILE A 1 349 ? 1.284 4.421 10.973 1.00 95.25 349 ILE A C 1
ATOM 2731 O O . ILE A 1 349 ? 0.957 3.328 10.504 1.00 95.25 349 ILE A O 1
ATOM 2735 N N . GLU A 1 350 ? 0.611 5.532 10.684 1.00 96.25 350 GLU A N 1
ATOM 2736 C CA . GLU A 1 350 ? -0.528 5.556 9.765 1.00 96.25 350 GLU A CA 1
ATOM 2737 C C . GLU A 1 350 ? -0.113 5.124 8.346 1.00 96.25 350 GLU A C 1
ATOM 2739 O O . GLU A 1 350 ? -0.782 4.299 7.717 1.00 96.25 350 GLU A O 1
ATOM 2744 N N . ALA A 1 351 ? 1.039 5.595 7.860 1.00 97.81 351 ALA A N 1
ATOM 2745 C CA . ALA A 1 351 ? 1.581 5.209 6.563 1.00 97.81 351 ALA A CA 1
ATOM 2746 C C . ALA A 1 351 ? 1.998 3.727 6.513 1.00 97.81 351 ALA A C 1
ATOM 2748 O O . ALA A 1 351 ? 1.762 3.071 5.496 1.00 97.81 351 ALA A O 1
ATOM 2749 N N . LYS A 1 352 ? 2.553 3.163 7.598 1.00 97.88 352 LYS A N 1
ATOM 2750 C CA . LYS A 1 352 ? 2.840 1.720 7.723 1.00 97.88 352 LYS A CA 1
ATOM 2751 C C . LYS A 1 352 ? 1.572 0.894 7.524 1.00 97.88 352 LYS A C 1
ATOM 2753 O O . LYS A 1 352 ? 1.564 -0.004 6.682 1.00 97.88 352 LYS A O 1
ATOM 2758 N N . ARG A 1 353 ? 0.480 1.246 8.217 1.00 97.69 353 ARG A N 1
ATOM 2759 C CA . ARG A 1 353 ? -0.827 0.576 8.071 1.00 97.69 353 ARG A CA 1
ATOM 2760 C C . ARG A 1 353 ? -1.361 0.671 6.641 1.00 97.69 353 ARG A C 1
ATOM 2762 O O . ARG A 1 353 ? -1.693 -0.346 6.040 1.00 97.69 353 ARG A O 1
ATOM 2769 N N . ARG A 1 354 ? -1.375 1.870 6.049 1.00 98.25 354 ARG A N 1
ATOM 2770 C CA . ARG A 1 354 ? -1.831 2.081 4.660 1.00 98.25 354 ARG A CA 1
ATOM 2771 C C . ARG A 1 354 ? -0.991 1.302 3.640 1.00 98.25 354 ARG A C 1
ATOM 2773 O O . ARG A 1 354 ? -1.542 0.737 2.693 1.00 98.25 354 ARG A O 1
ATOM 2780 N N . THR A 1 355 ? 0.324 1.229 3.847 1.00 98.62 355 THR A N 1
ATOM 2781 C CA . THR A 1 355 ? 1.245 0.455 2.995 1.00 98.62 355 THR A CA 1
ATOM 2782 C C . THR A 1 355 ? 0.953 -1.041 3.117 1.00 98.62 355 THR A C 1
ATOM 2784 O O . THR A 1 355 ? 0.822 -1.723 2.102 1.00 98.62 355 THR A O 1
ATOM 2787 N N . LEU A 1 356 ? 0.738 -1.536 4.341 1.00 98.06 356 LEU A N 1
ATOM 2788 C CA . LEU A 1 356 ? 0.365 -2.926 4.607 1.00 98.06 356 LEU A CA 1
ATOM 2789 C C . LEU A 1 356 ? -0.957 -3.305 3.924 1.00 98.06 356 LEU A C 1
ATOM 2791 O O . LEU A 1 356 ? -1.019 -4.308 3.217 1.00 98.06 356 LEU A O 1
ATOM 2795 N N . TYR A 1 357 ? -1.995 -2.475 4.038 1.00 97.88 357 TYR A N 1
ATOM 2796 C CA . TYR A 1 357 ? -3.285 -2.735 3.384 1.00 97.88 357 TYR A CA 1
ATOM 2797 C C . TYR A 1 357 ? -3.169 -2.726 1.856 1.00 97.88 357 TYR A C 1
ATOM 2799 O O . TYR A 1 357 ? -3.763 -3.565 1.179 1.00 97.88 357 TYR A O 1
ATOM 2807 N N . THR A 1 358 ? -2.355 -1.822 1.306 1.00 98.38 358 THR A N 1
ATOM 2808 C CA . THR A 1 358 ? -2.093 -1.763 -0.139 1.00 98.38 358 THR A CA 1
ATOM 2809 C C . THR A 1 358 ? -1.359 -3.012 -0.629 1.00 98.38 358 THR A C 1
ATOM 2811 O O . THR A 1 358 ? -1.734 -3.572 -1.660 1.00 98.38 358 THR A O 1
ATOM 2814 N N . MET A 1 359 ? -0.368 -3.497 0.127 1.00 97.69 359 MET A N 1
ATOM 2815 C CA . MET A 1 359 ? 0.321 -4.755 -0.167 1.00 97.69 359 MET A CA 1
ATOM 2816 C C . MET A 1 359 ? -0.667 -5.925 -0.234 1.00 97.69 359 MET A C 1
ATOM 2818 O O . MET A 1 359 ? -0.603 -6.713 -1.172 1.00 97.69 359 MET A O 1
ATOM 2822 N N . TYR A 1 360 ? -1.621 -6.008 0.699 1.00 95.69 360 TYR A N 1
ATOM 2823 C CA . TYR A 1 360 ? -2.640 -7.067 0.705 1.00 95.69 360 TYR A CA 1
ATOM 2824 C C . TYR A 1 360 ? -3.578 -6.983 -0.502 1.00 95.69 360 TYR A C 1
ATOM 2826 O O . TYR A 1 360 ? -4.031 -8.009 -1.010 1.00 95.69 360 TYR A O 1
ATOM 2834 N N . PHE A 1 361 ? -3.893 -5.782 -0.991 1.00 95.50 361 PHE A N 1
ATOM 2835 C CA . PHE A 1 361 ? -4.650 -5.649 -2.235 1.00 95.50 361 PHE A CA 1
ATOM 2836 C C . PHE A 1 361 ? -3.860 -6.139 -3.448 1.00 95.50 361 PHE A C 1
ATOM 2838 O O . PHE A 1 361 ? -4.426 -6.844 -4.284 1.00 95.50 361 PHE A O 1
ATOM 2845 N N . LEU A 1 362 ? -2.568 -5.813 -3.532 1.00 95.31 362 LEU A N 1
ATOM 2846 C CA . LEU A 1 362 ? -1.711 -6.276 -4.623 1.00 95.31 362 LEU A CA 1
ATOM 2847 C C . LEU A 1 362 ? -1.522 -7.801 -4.592 1.00 95.31 362 LEU A C 1
ATOM 2849 O O . LEU A 1 362 ? -1.686 -8.450 -5.619 1.00 95.31 362 LEU A O 1
ATOM 2853 N N . ASP A 1 363 ? -1.253 -8.367 -3.415 1.00 93.38 363 ASP A N 1
ATOM 2854 C CA . ASP A 1 363 ? -1.134 -9.812 -3.170 1.00 93.38 363 ASP A CA 1
ATOM 2855 C C . ASP A 1 363 ? -2.378 -10.580 -3.641 1.00 93.38 363 ASP A C 1
ATOM 2857 O O . ASP A 1 363 ? -2.295 -11.569 -4.372 1.00 93.38 363 ASP A O 1
ATOM 2861 N N . ASN A 1 364 ? -3.557 -10.059 -3.295 1.00 91.69 364 ASN A N 1
ATOM 2862 C CA . ASN A 1 364 ? -4.828 -10.626 -3.722 1.00 91.69 364 ASN A CA 1
ATOM 2863 C C . ASN A 1 364 ? -5.031 -10.546 -5.245 1.00 91.69 364 ASN A C 1
ATOM 2865 O O . ASN A 1 364 ? -5.535 -11.498 -5.836 1.00 91.69 364 ASN A O 1
ATOM 2869 N N . LEU A 1 365 ? -4.646 -9.439 -5.895 1.00 91.50 365 LEU A N 1
ATOM 2870 C CA . LEU A 1 365 ? -4.722 -9.329 -7.357 1.00 91.50 365 LEU A CA 1
ATOM 2871 C C . LEU A 1 365 ? -3.771 -10.298 -8.060 1.00 91.50 365 LEU A C 1
ATOM 2873 O O . LEU A 1 365 ? -4.165 -10.901 -9.055 1.00 91.50 365 LEU A O 1
ATOM 2877 N N . LEU A 1 366 ? -2.545 -10.450 -7.555 1.00 90.12 366 LEU A N 1
ATOM 2878 C CA . LEU A 1 366 ? -1.563 -11.388 -8.101 1.00 90.12 366 LEU A CA 1
ATOM 2879 C C . LEU A 1 366 ? -2.059 -12.830 -7.970 1.00 90.12 366 LEU A C 1
ATOM 2881 O O . LEU A 1 366 ? -2.082 -13.560 -8.957 1.00 90.12 366 LEU A O 1
ATOM 2885 N N . SER A 1 367 ? -2.559 -13.198 -6.788 1.00 89.06 367 SER A N 1
ATOM 2886 C CA . SER A 1 367 ? -3.163 -14.513 -6.549 1.00 89.06 367 SER A CA 1
ATOM 2887 C C . SER A 1 367 ? -4.342 -14.771 -7.493 1.00 89.06 367 SER A C 1
ATOM 2889 O O . SER A 1 367 ? -4.393 -15.809 -8.148 1.00 89.06 367 SER A O 1
ATOM 2891 N N . ALA A 1 368 ? -5.249 -13.800 -7.646 1.00 88.00 368 ALA A N 1
ATOM 2892 C CA . ALA A 1 368 ? -6.388 -13.921 -8.552 1.00 88.00 368 ALA A CA 1
ATOM 2893 C C . ALA A 1 368 ? -5.969 -14.026 -10.032 1.00 88.00 368 ALA A C 1
ATOM 2895 O O . ALA A 1 368 ? -6.568 -14.799 -10.779 1.00 88.00 368 ALA A O 1
ATOM 2896 N N . ALA A 1 369 ? -4.936 -13.290 -10.460 1.00 85.75 369 ALA A N 1
ATOM 2897 C CA . ALA A 1 369 ? -4.385 -13.377 -11.815 1.00 85.75 369 ALA A CA 1
ATOM 2898 C C . ALA A 1 369 ? -3.797 -14.767 -12.118 1.00 85.75 369 ALA A C 1
ATOM 2900 O O . ALA A 1 369 ? -3.850 -15.226 -13.258 1.00 85.75 369 ALA A O 1
ATOM 2901 N N . ASP A 1 370 ? -3.299 -15.448 -11.088 1.00 85.00 370 ASP A N 1
ATOM 2902 C CA . ASP A 1 370 ? -2.772 -16.809 -11.149 1.00 85.00 370 ASP A CA 1
ATOM 2903 C C . ASP A 1 370 ? -3.846 -17.900 -10.950 1.00 85.00 370 ASP A C 1
ATOM 2905 O O . ASP A 1 370 ? -3.528 -19.090 -10.961 1.00 85.00 370 ASP A O 1
ATOM 2909 N N . GLY A 1 371 ? -5.115 -17.516 -10.765 1.00 85.00 371 GLY A N 1
ATOM 2910 C CA . GLY A 1 371 ? -6.212 -18.444 -10.474 1.00 85.00 371 GLY A CA 1
ATOM 2911 C C . GLY A 1 371 ? -6.134 -19.083 -9.083 1.00 85.00 371 GLY A C 1
ATOM 2912 O O . GLY A 1 371 ? -6.769 -20.111 -8.847 1.00 85.00 371 GLY A O 1
ATOM 2913 N N . LEU A 1 372 ? -5.350 -18.502 -8.172 1.00 86.25 372 LEU A N 1
ATOM 2914 C CA . LEU A 1 372 ? -5.207 -18.953 -6.792 1.00 86.25 372 LEU A CA 1
ATOM 2915 C C . LEU A 1 372 ? -6.312 -18.349 -5.909 1.00 86.25 372 LEU A C 1
ATOM 2917 O O . LEU A 1 372 ? -6.764 -17.226 -6.159 1.00 86.25 372 LEU A O 1
ATOM 2921 N N . PRO A 1 373 ? -6.754 -19.070 -4.862 1.00 85.38 373 PRO A N 1
ATOM 2922 C CA . PRO A 1 373 ? -7.727 -18.540 -3.918 1.00 85.38 373 PRO A CA 1
ATOM 2923 C C . PRO A 1 373 ? -7.165 -17.317 -3.185 1.00 85.38 373 PRO A C 1
ATOM 2925 O O . PRO A 1 373 ? -6.001 -17.292 -2.784 1.00 85.38 373 PRO A O 1
ATOM 2928 N N . THR A 1 374 ? -8.015 -16.312 -2.976 1.00 87.50 374 THR A N 1
ATOM 2929 C CA . THR A 1 374 ? -7.713 -15.181 -2.088 1.00 87.50 374 THR A CA 1
ATOM 2930 C C . THR A 1 374 ? -8.362 -15.404 -0.729 1.00 87.50 374 THR A C 1
ATOM 2932 O O . THR A 1 374 ? -9.393 -16.064 -0.648 1.00 87.50 374 THR A O 1
ATOM 2935 N N . TYR A 1 375 ? -7.789 -14.851 0.340 1.00 85.62 375 TYR A N 1
ATOM 2936 C CA . TYR A 1 375 ? -8.273 -15.054 1.711 1.00 85.62 375 TYR A CA 1
ATOM 2937 C C . TYR A 1 375 ? -8.427 -13.733 2.456 1.00 85.62 375 TYR A C 1
ATOM 2939 O O . TYR A 1 375 ? -7.714 -12.756 2.181 1.00 85.62 375 TYR A O 1
ATOM 2947 N N . ILE A 1 376 ? -9.352 -13.704 3.418 1.00 85.62 376 ILE A N 1
ATOM 2948 C CA . ILE A 1 376 ? -9.478 -12.582 4.351 1.00 85.62 376 ILE A CA 1
ATOM 2949 C C . ILE A 1 376 ? -8.173 -12.450 5.145 1.00 85.62 376 ILE A C 1
ATOM 2951 O O . ILE A 1 376 ? -7.597 -13.433 5.594 1.00 85.62 376 ILE A O 1
ATOM 2955 N N . GLY A 1 377 ? -7.682 -11.221 5.300 1.00 87.31 377 GLY A N 1
ATOM 2956 C CA . GLY A 1 377 ? -6.481 -10.935 6.086 1.00 87.31 377 GLY A CA 1
ATOM 2957 C C . GLY A 1 377 ? -6.743 -10.964 7.588 1.00 87.31 377 GLY A C 1
ATOM 2958 O O . GLY A 1 377 ? -6.608 -9.925 8.225 1.00 87.31 377 GLY A O 1
ATOM 2959 N N . HIS A 1 378 ? -7.174 -12.100 8.145 1.00 88.44 378 HIS A N 1
ATOM 2960 C CA . HIS A 1 378 ? -7.484 -12.234 9.574 1.00 88.44 378 HIS A CA 1
ATOM 2961 C C . HIS A 1 378 ? -6.300 -11.915 10.492 1.00 88.44 378 HIS A C 1
ATOM 2963 O O . HIS A 1 378 ? -6.508 -11.448 11.608 1.00 88.44 378 HIS A O 1
ATOM 2969 N N . GLU A 1 379 ? -5.072 -12.085 10.014 1.00 90.69 379 GLU A N 1
ATOM 2970 C CA . GLU A 1 379 ? -3.848 -11.673 10.696 1.00 90.69 379 GLU A CA 1
ATOM 2971 C C . GLU A 1 379 ? -3.758 -10.153 10.920 1.00 90.69 379 GLU A C 1
ATOM 2973 O O . GLU A 1 379 ? -3.021 -9.698 11.787 1.00 90.69 379 GLU A O 1
ATOM 2978 N N . LEU A 1 380 ? -4.539 -9.351 10.186 1.00 93.25 380 LEU A N 1
ATOM 2979 C CA . LEU A 1 380 ? -4.635 -7.899 10.368 1.00 93.25 380 LEU A CA 1
ATOM 2980 C C . LEU A 1 380 ? -5.703 -7.486 11.399 1.00 93.25 380 LEU A C 1
ATOM 2982 O O . LEU A 1 380 ? -5.976 -6.293 11.557 1.00 93.25 380 LEU A O 1
ATOM 2986 N N . ARG A 1 381 ? -6.348 -8.447 12.074 1.00 91.44 381 ARG A N 1
ATOM 2987 C CA . ARG A 1 381 ? -7.419 -8.183 13.047 1.00 91.44 381 ARG A CA 1
ATOM 2988 C C . ARG A 1 381 ? -6.888 -7.340 14.201 1.00 91.44 381 ARG A C 1
ATOM 2990 O O . ARG A 1 381 ? -5.837 -7.641 14.750 1.00 91.44 381 ARG A O 1
ATOM 2997 N N . GLY A 1 382 ? -7.634 -6.312 14.603 1.00 90.12 382 GLY A N 1
ATOM 2998 C CA . GLY A 1 382 ? -7.230 -5.417 15.689 1.00 90.12 382 GLY A CA 1
ATOM 2999 C C . GLY A 1 382 ? -6.346 -4.246 15.256 1.00 90.12 382 GLY A C 1
ATOM 3000 O O . GLY A 1 382 ? -6.055 -3.379 16.079 1.00 90.12 382 GLY A O 1
ATOM 3001 N N . LEU A 1 383 ? -5.951 -4.157 13.980 1.00 93.88 383 LEU A N 1
ATOM 3002 C CA . LEU A 1 383 ? -5.340 -2.937 13.455 1.00 93.88 383 LEU A CA 1
ATOM 3003 C C . LEU A 1 383 ? -6.380 -1.828 13.269 1.00 93.88 383 LEU A C 1
ATOM 3005 O O . LEU A 1 383 ? -7.536 -2.080 12.937 1.00 93.88 383 LEU A O 1
ATOM 3009 N N . HIS A 1 384 ? -5.955 -0.575 13.426 1.00 93.88 384 HIS A N 1
ATOM 3010 C CA . HIS A 1 384 ? -6.799 0.586 13.146 1.00 93.88 384 HIS A CA 1
ATOM 3011 C C . HIS A 1 384 ? -7.053 0.730 11.642 1.00 93.88 384 HIS A C 1
ATOM 3013 O O . HIS A 1 384 ? -6.135 0.597 10.827 1.00 93.88 384 HIS A O 1
ATOM 3019 N N . ALA A 1 385 ? -8.289 1.043 11.261 1.00 95.25 385 ALA A N 1
ATOM 3020 C CA . ALA A 1 385 ? -8.579 1.448 9.891 1.00 95.25 385 ALA A CA 1
ATOM 3021 C C . ALA A 1 385 ? -7.900 2.800 9.572 1.00 95.25 385 ALA A C 1
ATOM 3023 O O . ALA A 1 385 ? -7.527 3.526 10.498 1.00 95.25 385 ALA A O 1
ATOM 3024 N N . PRO A 1 386 ? -7.755 3.169 8.284 1.00 95.81 386 PRO A N 1
ATOM 3025 C CA . PRO A 1 386 ? -7.219 4.471 7.900 1.00 95.81 386 PRO A CA 1
ATOM 3026 C C . PRO A 1 386 ? -7.952 5.624 8.587 1.00 95.81 386 PRO A C 1
ATOM 3028 O O . PRO A 1 386 ? -9.180 5.626 8.685 1.00 95.81 386 PRO A O 1
ATOM 3031 N N . SER A 1 387 ? -7.189 6.601 9.055 1.00 94.38 387 SER A N 1
ATOM 3032 C CA . SER A 1 387 ? -7.707 7.773 9.760 1.00 94.38 387 SER A CA 1
ATOM 3033 C C . SER A 1 387 ? -8.391 8.762 8.806 1.00 94.38 387 SER A C 1
ATOM 3035 O O . SER A 1 387 ? -8.356 8.598 7.584 1.00 94.38 387 SER A O 1
ATOM 3037 N N . SER A 1 388 ? -9.025 9.800 9.361 1.00 94.44 388 SER A N 1
ATOM 3038 C CA . SER A 1 388 ? -9.713 10.820 8.564 1.00 94.44 388 SER A CA 1
ATOM 3039 C C . SER A 1 388 ? -8.761 11.563 7.625 1.00 94.44 388 SER A C 1
ATOM 3041 O O . SER A 1 388 ? -7.580 11.756 7.929 1.00 94.44 388 SER A O 1
ATOM 3043 N N . LYS A 1 389 ? -9.302 12.048 6.503 1.00 95.88 389 LYS A N 1
ATOM 3044 C CA . LYS A 1 389 ? -8.552 12.843 5.524 1.00 95.88 389 LYS A CA 1
ATOM 3045 C C . LYS A 1 389 ? -7.896 14.063 6.164 1.00 95.88 389 LYS A C 1
ATOM 3047 O O . LYS A 1 389 ? -6.720 14.321 5.944 1.00 95.88 389 LYS A O 1
ATOM 3052 N N . LYS A 1 390 ? -8.655 14.776 7.002 1.00 94.88 390 LYS A N 1
ATOM 3053 C CA . LYS A 1 390 ? -8.175 15.975 7.700 1.00 94.88 390 LYS A CA 1
ATOM 3054 C C . LYS A 1 390 ? -6.953 15.678 8.553 1.00 94.88 390 LYS A C 1
ATOM 3056 O O . LYS A 1 390 ? -5.985 16.417 8.481 1.00 94.88 390 LYS A O 1
ATOM 3061 N N . LEU A 1 391 ? -6.985 14.587 9.317 1.00 94.25 391 LEU A N 1
ATOM 3062 C CA . LEU A 1 391 ? -5.878 14.223 10.191 1.00 94.25 391 LEU A CA 1
ATOM 3063 C C . LEU A 1 391 ? -4.651 13.760 9.394 1.00 94.25 391 LEU A C 1
ATOM 3065 O O . LEU A 1 391 ? -3.530 14.107 9.749 1.00 94.25 391 LEU A O 1
ATOM 3069 N N . TRP A 1 392 ? -4.868 13.017 8.304 1.00 96.19 392 TRP A N 1
ATOM 3070 C CA . TRP A 1 392 ? -3.806 12.556 7.407 1.00 96.19 392 TRP A CA 1
ATOM 3071 C C . TRP A 1 392 ? -3.117 13.692 6.640 1.00 96.19 392 TRP A C 1
ATOM 3073 O O . TRP A 1 392 ? -1.916 13.630 6.412 1.00 96.19 392 TRP A O 1
ATOM 3083 N N . GLU A 1 393 ? -3.864 14.720 6.233 1.00 95.06 393 GLU A N 1
ATOM 3084 C CA . GLU A 1 393 ? -3.348 15.848 5.445 1.00 95.06 393 GLU A CA 1
ATOM 3085 C C . GLU A 1 393 ? -2.944 17.058 6.311 1.00 95.06 393 GLU A C 1
ATOM 3087 O O . GLU A 1 393 ? -2.418 18.044 5.787 1.00 95.06 393 GLU A O 1
ATOM 3092 N N . ALA A 1 394 ? -3.174 17.008 7.629 1.00 93.69 394 ALA A N 1
ATOM 3093 C CA . ALA A 1 394 ? -2.959 18.145 8.515 1.00 93.69 394 ALA A CA 1
ATOM 3094 C C . ALA A 1 394 ? -1.485 18.573 8.591 1.00 93.69 394 ALA A C 1
ATOM 3096 O O . ALA A 1 394 ? -0.550 17.789 8.818 1.00 93.69 394 ALA A O 1
ATOM 3097 N N . ASN A 1 395 ? -1.274 19.884 8.478 1.00 89.12 395 ASN A N 1
ATOM 3098 C CA . ASN A 1 395 ? 0.030 20.492 8.708 1.00 89.12 395 ASN A CA 1
ATOM 3099 C C . ASN A 1 395 ? 0.358 20.555 10.214 1.00 89.12 395 ASN A C 1
ATOM 3101 O O . ASN A 1 395 ? -0.471 20.247 11.067 1.00 89.12 395 ASN A O 1
ATOM 3105 N N . HIS A 1 396 ? 1.577 20.974 10.559 1.00 85.88 396 HIS A N 1
ATOM 3106 C CA . HIS A 1 396 ? 2.041 21.000 11.951 1.00 85.88 396 HIS A CA 1
ATOM 3107 C C . HIS A 1 396 ? 1.156 21.850 12.884 1.00 85.88 396 HIS A C 1
ATOM 3109 O O . HIS A 1 396 ? 1.043 21.541 14.064 1.00 85.88 396 HIS A O 1
ATOM 3115 N N . THR A 1 397 ? 0.522 22.914 12.382 1.00 88.12 397 THR A N 1
ATOM 3116 C CA . THR A 1 397 ? -0.308 23.810 13.211 1.00 88.12 397 THR A CA 1
ATOM 3117 C C . THR A 1 397 ? -1.733 23.308 13.420 1.00 88.12 397 THR A C 1
ATOM 3119 O O . THR A 1 397 ? -2.380 23.684 14.392 1.00 88.12 397 THR A O 1
ATOM 3122 N N . GLU A 1 398 ? -2.227 22.464 12.517 1.00 93.25 398 GLU A N 1
ATOM 3123 C CA . GLU A 1 398 ? -3.603 21.957 12.539 1.00 93.25 398 GLU A CA 1
ATOM 3124 C C . GLU A 1 398 ? -3.691 20.567 13.171 1.00 93.25 398 GLU A C 1
ATOM 3126 O O . GLU A 1 398 ? -4.702 20.231 13.786 1.00 93.25 398 GLU A O 1
ATOM 3131 N N . TRP A 1 399 ? -2.626 19.772 13.047 1.00 93.88 399 TRP A N 1
ATOM 3132 C CA . TRP A 1 399 ? -2.648 18.348 13.366 1.00 93.88 399 TRP A CA 1
ATOM 3133 C C . TRP A 1 399 ? -3.025 18.055 14.821 1.00 93.88 399 TRP A C 1
ATOM 3135 O O . TRP A 1 399 ? -3.845 17.177 15.056 1.00 93.88 399 TRP A O 1
ATOM 3145 N N . GLU A 1 400 ? -2.506 18.811 15.794 1.00 91.19 400 GLU A N 1
ATOM 3146 C CA . GLU A 1 400 ? -2.832 18.594 17.214 1.00 91.19 400 GLU A CA 1
ATOM 3147 C C . GLU A 1 400 ? -4.329 18.766 17.495 1.00 91.19 400 GLU A C 1
ATOM 3149 O O . GLU A 1 400 ? -4.929 17.971 18.219 1.00 91.19 400 GLU A O 1
ATOM 3154 N N . LYS A 1 401 ? -4.946 19.784 16.884 1.00 92.56 401 LYS A N 1
ATOM 3155 C CA . LYS A 1 401 ? -6.379 20.043 17.020 1.00 92.56 401 LYS A CA 1
ATOM 3156 C C . LYS A 1 401 ? -7.197 18.938 16.354 1.00 92.56 401 LYS A C 1
ATOM 3158 O O . LYS A 1 401 ? -8.121 18.419 16.969 1.00 92.56 401 LYS A O 1
ATOM 3163 N N . GLU A 1 402 ? -6.850 18.565 15.124 1.00 93.81 402 GLU A N 1
ATOM 3164 C CA . GLU A 1 402 ? -7.553 17.497 14.404 1.00 93.81 402 GLU A CA 1
ATOM 3165 C C . GLU A 1 402 ? -7.397 16.141 15.118 1.00 93.81 402 GLU A C 1
ATOM 3167 O O . GLU A 1 402 ? -8.335 15.344 15.148 1.00 93.81 402 GLU A O 1
ATOM 3172 N N . TYR A 1 403 ? -6.244 15.882 15.746 1.00 91.12 403 TYR A N 1
ATOM 3173 C CA . TYR A 1 403 ? -6.018 14.676 16.543 1.00 91.12 403 TYR A CA 1
ATOM 3174 C C . TYR A 1 403 ? -6.869 14.675 17.818 1.00 91.12 403 TYR A C 1
ATOM 3176 O O . TYR A 1 403 ? -7.426 13.634 18.180 1.00 91.12 403 TYR A O 1
ATOM 3184 N N . GLU A 1 404 ? -7.014 15.827 18.479 1.00 89.88 404 GLU A N 1
ATOM 3185 C CA . GLU A 1 404 ? -7.896 15.977 19.639 1.00 89.88 404 GLU A CA 1
ATOM 3186 C C . GLU A 1 404 ? -9.361 15.751 19.267 1.00 89.88 404 GLU A C 1
ATOM 3188 O O . GLU A 1 404 ? -10.038 14.947 19.908 1.00 89.88 404 GLU A O 1
ATOM 3193 N N . ASP A 1 405 ? -9.833 16.393 18.197 1.00 90.69 405 ASP A N 1
ATOM 3194 C CA . ASP A 1 405 ? -11.199 16.233 17.695 1.00 90.69 405 ASP A CA 1
ATOM 3195 C C . ASP A 1 405 ? -11.468 14.761 17.328 1.00 90.69 405 ASP A C 1
ATOM 3197 O O . ASP A 1 405 ? -12.483 14.183 17.732 1.00 90.69 405 ASP A O 1
ATOM 3201 N N . HIS A 1 406 ? -10.513 14.106 16.657 1.00 89.44 406 HIS A N 1
ATOM 3202 C CA . HIS A 1 406 ? -10.570 12.676 16.357 1.00 89.44 406 HIS A CA 1
ATOM 3203 C C . HIS A 1 406 ? -10.609 11.822 17.638 1.00 89.44 406 HIS A C 1
ATOM 3205 O O . HIS A 1 406 ? -11.381 10.868 17.743 1.00 89.44 406 HIS A O 1
ATOM 3211 N N . ARG A 1 407 ? -9.812 12.147 18.658 1.00 87.44 407 ARG A N 1
ATOM 3212 C CA . ARG A 1 407 ? -9.835 11.435 19.944 1.00 87.44 407 ARG A CA 1
ATOM 3213 C C . ARG A 1 407 ? -11.168 11.605 20.672 1.00 87.44 407 ARG A C 1
ATOM 3215 O O . ARG A 1 407 ? -11.665 10.632 21.234 1.00 87.44 407 ARG A O 1
ATOM 3222 N N . LEU A 1 408 ? -11.760 12.796 20.651 1.00 89.06 408 LEU A N 1
ATOM 3223 C CA . LEU A 1 408 ? -13.057 13.065 21.275 1.00 89.06 408 LEU A CA 1
ATOM 3224 C C . LEU A 1 408 ? -14.201 12.318 20.576 1.00 89.06 408 LEU A C 1
ATOM 3226 O O . LEU A 1 408 ? -15.091 11.808 21.255 1.00 89.06 408 LEU A O 1
ATOM 3230 N N . GLU A 1 409 ? -14.170 12.208 19.244 1.00 88.81 409 GLU A N 1
ATOM 3231 C CA . GLU A 1 409 ? -15.194 11.486 18.473 1.00 88.81 409 GLU A CA 1
ATOM 3232 C C . GLU A 1 409 ? -15.164 9.970 18.737 1.00 88.81 409 GLU A C 1
ATOM 3234 O O . GLU A 1 409 ? -16.215 9.345 18.909 1.00 88.81 409 GLU A O 1
ATOM 3239 N N . TRP A 1 410 ? -13.968 9.377 18.809 1.00 88.00 410 TRP A N 1
ATOM 3240 C CA . TRP A 1 410 ? -13.791 7.925 18.960 1.00 88.00 410 TRP A CA 1
ATOM 3241 C C . TRP A 1 410 ? -13.640 7.459 20.419 1.00 88.00 410 TRP A C 1
ATOM 3243 O O . TRP A 1 410 ? -13.825 6.275 20.722 1.00 88.00 410 TRP A O 1
ATOM 3253 N N . GLY A 1 411 ? -13.361 8.377 21.346 1.00 81.56 411 GLY A N 1
ATOM 3254 C CA . GLY A 1 411 ? -13.177 8.090 22.766 1.00 81.56 411 GLY A CA 1
ATOM 3255 C C . GLY A 1 411 ? -12.064 7.067 23.011 1.00 81.56 411 GLY A C 1
ATOM 3256 O O . GLY A 1 411 ? -10.988 7.138 22.423 1.00 81.56 411 GLY A O 1
ATOM 3257 N N . SER A 1 412 ? -12.334 6.084 23.873 1.00 70.25 412 SER A N 1
ATOM 3258 C CA . SER A 1 412 ? -11.399 4.994 24.189 1.00 70.25 412 SER A CA 1
ATOM 3259 C C . SER A 1 412 ? -11.358 3.869 23.145 1.00 70.25 412 SER A C 1
ATOM 3261 O O . SER A 1 412 ? -10.623 2.904 23.327 1.00 70.25 412 SER A O 1
ATOM 3263 N N . SER A 1 413 ? -12.157 3.941 22.072 1.00 80.31 413 SER A N 1
ATOM 3264 C CA . SER A 1 413 ? -12.293 2.859 21.092 1.00 80.31 413 SER A CA 1
ATOM 3265 C C . SER A 1 413 ? -12.187 3.389 19.664 1.00 80.31 413 SER A C 1
ATOM 326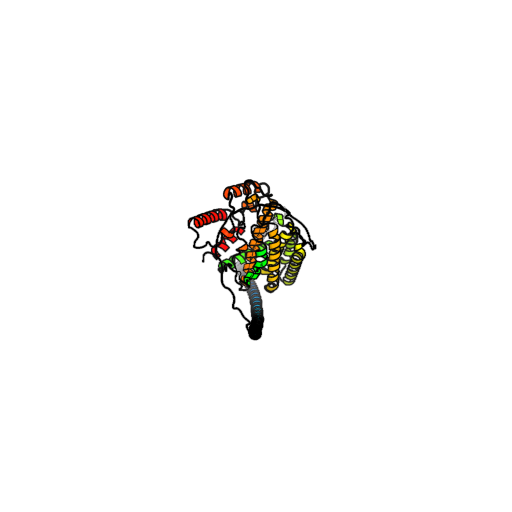7 O O . SER A 1 413 ? -13.178 3.813 19.055 1.00 80.31 413 SER A O 1
ATOM 3269 N N . ARG A 1 414 ? -10.969 3.302 19.119 1.00 85.75 414 ARG A N 1
ATOM 3270 C CA . ARG A 1 414 ? -10.652 3.594 17.713 1.00 85.75 414 ARG A CA 1
ATOM 3271 C C . ARG A 1 414 ? -11.409 2.667 16.769 1.00 85.75 414 ARG A C 1
ATOM 3273 O O . ARG A 1 414 ? -11.833 1.587 17.177 1.00 85.75 414 ARG A O 1
ATOM 3280 N N . PHE A 1 415 ? -11.611 3.113 15.532 1.00 92.44 415 PHE A N 1
ATOM 3281 C CA . PHE A 1 415 ? -12.249 2.299 14.501 1.00 92.44 415 PHE A CA 1
ATOM 3282 C C . PHE A 1 415 ? -11.270 1.239 13.992 1.00 92.44 415 PHE A C 1
ATOM 3284 O O . PHE A 1 415 ? -10.193 1.575 13.491 1.00 92.44 415 PHE A O 1
ATOM 3291 N N . LEU A 1 416 ? -11.623 -0.034 14.158 1.00 93.62 416 LEU A N 1
ATOM 3292 C CA . LEU A 1 416 ? -10.757 -1.147 13.773 1.00 93.62 416 LEU A CA 1
ATOM 3293 C C . LEU A 1 416 ? -11.039 -1.593 12.339 1.00 93.62 416 LEU A C 1
ATOM 3295 O O . LEU A 1 416 ? -12.164 -1.509 11.850 1.00 93.62 416 LEU A O 1
ATOM 3299 N N . LEU A 1 417 ? -10.016 -2.107 11.665 1.00 94.19 417 LEU A N 1
ATOM 3300 C CA . LEU A 1 417 ? -10.112 -2.627 10.306 1.00 94.19 417 LEU A CA 1
ATOM 3301 C C . LEU A 1 417 ? -11.096 -3.798 10.214 1.00 94.19 417 LEU A C 1
ATOM 3303 O O . LEU A 1 417 ? -11.867 -3.893 9.260 1.00 94.19 417 LEU A O 1
ATOM 3307 N N . ASP A 1 418 ? -11.083 -4.684 11.207 1.00 92.00 418 ASP A N 1
ATOM 3308 C CA . ASP A 1 418 ? -11.951 -5.856 11.265 1.00 92.00 418 ASP A CA 1
ATOM 3309 C C . ASP A 1 418 ? -13.418 -5.506 11.539 1.00 92.00 418 ASP A C 1
ATOM 3311 O O . ASP A 1 418 ? -14.304 -6.305 11.234 1.00 92.00 418 ASP A O 1
ATOM 3315 N N . GLU A 1 419 ? -13.719 -4.266 11.953 1.00 93.06 419 GLU A N 1
ATOM 3316 C CA . GLU A 1 419 ? -15.090 -3.753 11.912 1.00 93.06 419 GLU A CA 1
ATOM 3317 C C . GLU A 1 419 ? -15.626 -3.653 10.475 1.00 93.06 419 GLU A C 1
ATOM 3319 O O . GLU A 1 419 ? -16.815 -3.416 10.317 1.00 93.06 419 GLU A O 1
ATOM 3324 N N . LEU A 1 420 ? -14.833 -3.861 9.417 1.00 91.75 420 LEU A N 1
ATOM 3325 C CA . LEU A 1 420 ? -15.295 -3.913 8.020 1.00 91.75 420 LEU A CA 1
ATOM 3326 C C . LEU A 1 420 ? -15.540 -5.341 7.494 1.00 91.75 420 LEU A C 1
ATOM 3328 O O . LEU A 1 420 ? -16.002 -5.506 6.368 1.00 91.75 420 LEU A O 1
ATOM 3332 N N . TRP A 1 421 ? -15.254 -6.378 8.279 1.00 89.19 421 TRP A N 1
ATOM 3333 C CA . TRP A 1 421 ? -15.367 -7.782 7.856 1.00 89.19 421 TRP A CA 1
ATOM 3334 C C . TRP A 1 421 ? -16.775 -8.370 8.075 1.00 89.19 421 TRP A C 1
ATOM 3336 O O . TRP A 1 421 ? -17.622 -7.696 8.676 1.00 89.19 421 TRP A O 1
ATOM 3346 N N . PRO A 1 422 ? -17.076 -9.584 7.560 1.00 82.44 422 PRO A N 1
ATOM 3347 C CA . PRO A 1 422 ? -18.343 -10.252 7.834 1.00 82.44 422 PRO A CA 1
ATOM 3348 C C . PRO A 1 422 ? -18.581 -10.401 9.336 1.00 82.44 422 PRO A C 1
ATOM 3350 O O . PRO A 1 422 ? -17.649 -10.555 10.124 1.00 82.44 422 PRO A O 1
ATOM 3353 N N . VAL A 1 423 ? -19.851 -10.341 9.725 1.00 80.69 423 VAL A N 1
ATOM 3354 C CA . VAL A 1 423 ? -20.281 -10.552 11.106 1.00 80.69 423 VAL A CA 1
ATOM 3355 C C . VAL A 1 423 ? -20.850 -11.958 11.211 1.00 80.69 423 VAL A C 1
ATOM 3357 O O . VAL A 1 423 ? -21.681 -12.339 10.386 1.00 80.69 423 VAL A O 1
ATOM 3360 N N . ASP A 1 424 ? -20.459 -12.698 12.248 1.00 79.12 424 ASP A N 1
ATOM 3361 C CA . ASP A 1 424 ? -20.992 -14.037 12.483 1.00 79.12 424 ASP A CA 1
ATOM 3362 C C . ASP A 1 424 ? -22.524 -13.996 12.625 1.00 79.12 424 ASP A C 1
ATOM 3364 O O . ASP A 1 424 ? -23.037 -13.137 13.357 1.00 79.12 424 ASP A O 1
ATOM 3368 N N . PRO A 1 425 ? -23.276 -14.941 12.025 1.00 72.44 425 PRO A N 1
ATOM 3369 C CA . PRO A 1 425 ? -24.743 -14.971 12.086 1.00 72.44 425 PRO A CA 1
ATOM 3370 C C . PRO A 1 425 ? -25.323 -15.020 13.510 1.00 72.44 425 PRO A C 1
ATOM 3372 O O . PRO A 1 425 ? -26.484 -14.676 13.718 1.00 72.44 425 PRO A O 1
ATOM 3375 N N . GLY A 1 426 ? -24.526 -15.445 14.497 1.00 73.81 426 GLY A N 1
ATOM 3376 C CA . GLY A 1 426 ? -24.896 -15.472 15.916 1.00 73.81 426 GLY A CA 1
ATOM 3377 C C . GLY A 1 426 ? -24.725 -14.140 16.653 1.00 73.81 426 GLY A C 1
ATOM 3378 O O . GLY A 1 426 ? -25.034 -14.051 17.842 1.00 73.81 426 GLY A O 1
ATOM 3379 N N . THR A 1 427 ? -24.227 -13.103 15.985 1.00 80.69 427 THR A N 1
ATOM 3380 C CA . THR A 1 427 ? -23.965 -11.808 16.610 1.00 80.69 427 THR A CA 1
ATOM 3381 C C . THR A 1 427 ? -25.271 -11.059 16.868 1.00 80.69 427 THR A C 1
ATOM 3383 O O . THR A 1 427 ? -26.088 -10.858 15.971 1.00 80.69 427 THR A O 1
ATOM 3386 N N . GLY A 1 428 ? -25.480 -10.618 18.111 1.00 83.88 428 GLY A N 1
ATOM 3387 C CA . GLY A 1 428 ? -26.717 -9.948 18.512 1.00 83.88 428 GLY A CA 1
ATOM 3388 C C . GLY A 1 428 ? -26.983 -8.648 17.742 1.00 83.88 428 GLY A C 1
ATOM 3389 O O . GLY A 1 428 ? -26.078 -7.846 17.516 1.00 83.88 428 GLY A O 1
ATOM 3390 N N . GLU A 1 429 ? -28.255 -8.387 17.426 1.00 85.62 429 GLU A N 1
ATOM 3391 C CA . GLU A 1 429 ? -28.714 -7.232 16.631 1.00 85.62 429 GLU A CA 1
ATOM 3392 C C . GLU A 1 429 ? -28.171 -5.881 17.139 1.00 85.62 429 GLU A C 1
ATOM 3394 O O . GLU A 1 429 ? -27.845 -4.985 16.358 1.00 85.62 429 GLU A O 1
ATOM 3399 N N . HIS A 1 430 ? -28.030 -5.733 18.459 1.00 85.56 430 HIS A N 1
ATOM 3400 C CA . HIS A 1 430 ? -27.465 -4.534 19.077 1.00 85.56 430 HIS A CA 1
ATOM 3401 C C . HIS A 1 430 ? -26.007 -4.278 18.655 1.00 85.56 430 HIS A C 1
ATOM 3403 O O . HIS A 1 430 ? -25.635 -3.133 18.390 1.00 85.56 430 HIS A O 1
ATOM 3409 N N . PHE A 1 431 ? -25.183 -5.326 18.561 1.00 84.81 431 PHE A N 1
ATOM 3410 C CA . PHE A 1 431 ? -23.795 -5.207 18.113 1.00 84.81 431 PHE A CA 1
ATOM 3411 C C . PHE A 1 431 ? -23.739 -4.814 16.635 1.00 84.81 431 PHE A C 1
ATOM 3413 O O . PHE A 1 431 ? -23.033 -3.869 16.285 1.00 84.81 431 PHE A O 1
ATOM 3420 N N . THR A 1 432 ? -24.563 -5.443 15.794 1.00 86.56 432 THR A N 1
ATOM 3421 C CA . THR A 1 432 ? -24.668 -5.115 14.364 1.00 86.56 432 THR A CA 1
ATOM 3422 C C . THR A 1 432 ? -25.079 -3.657 14.145 1.00 86.56 432 THR A C 1
ATOM 3424 O O . THR A 1 432 ? -24.440 -2.942 13.374 1.00 86.56 432 THR A O 1
ATOM 3427 N N . LYS A 1 433 ? -26.080 -3.156 14.887 1.00 89.44 433 LYS A N 1
ATOM 3428 C CA . LYS A 1 433 ? -26.491 -1.739 14.830 1.00 89.44 433 LYS A CA 1
ATOM 3429 C C . LYS A 1 433 ? -25.390 -0.789 15.304 1.00 89.44 433 LYS A C 1
ATOM 3431 O O . LYS A 1 433 ? -25.172 0.253 14.683 1.00 89.44 433 LYS A O 1
ATOM 3436 N N . ARG A 1 434 ? -24.678 -1.130 16.386 1.00 90.94 434 ARG A N 1
ATOM 3437 C CA . ARG A 1 434 ? -23.551 -0.330 16.893 1.00 90.94 434 ARG A CA 1
ATOM 3438 C C . ARG A 1 434 ? -22.419 -0.250 15.868 1.00 90.94 434 ARG A C 1
ATOM 3440 O O . ARG A 1 434 ? -21.919 0.846 15.622 1.00 90.94 434 ARG A O 1
ATOM 3447 N N . ARG A 1 435 ? -22.055 -1.382 15.263 1.00 90.81 435 ARG A N 1
ATOM 3448 C CA . ARG A 1 435 ? -21.056 -1.476 14.193 1.00 90.81 435 ARG A CA 1
ATOM 3449 C C . ARG A 1 435 ? -21.453 -0.616 12.995 1.00 90.81 435 ARG A C 1
ATOM 3451 O O . ARG A 1 435 ? -20.673 0.232 12.582 1.00 90.81 435 ARG A O 1
ATOM 3458 N N . GLN A 1 436 ? -22.689 -0.738 12.505 1.00 91.31 436 GLN A N 1
ATOM 3459 C CA . GLN A 1 436 ? -23.166 0.056 11.367 1.00 91.31 436 GLN A CA 1
ATOM 3460 C C . GLN A 1 436 ? -23.106 1.566 11.641 1.00 91.31 436 GLN A C 1
ATOM 3462 O O . GLN A 1 436 ? -22.715 2.344 10.772 1.00 91.31 436 GLN A O 1
ATOM 3467 N N . LYS A 1 437 ? -23.447 1.993 12.865 1.00 93.44 437 LYS A N 1
ATOM 3468 C CA . LYS A 1 437 ? -23.311 3.396 13.276 1.00 93.44 437 LYS A CA 1
ATOM 3469 C C . LYS A 1 437 ? -21.850 3.855 13.238 1.00 93.44 437 LYS A C 1
ATOM 3471 O O . LYS A 1 437 ? -21.583 4.952 12.760 1.00 93.44 437 LYS A O 1
ATOM 3476 N N . ARG A 1 438 ? -20.919 3.036 13.735 1.00 94.62 438 ARG A N 1
ATOM 3477 C CA . ARG A 1 438 ? -19.480 3.346 13.728 1.00 94.62 438 ARG A CA 1
ATOM 3478 C C . ARG A 1 438 ? -18.919 3.414 12.311 1.00 94.62 438 ARG A C 1
ATOM 3480 O O . ARG A 1 438 ? -18.246 4.389 12.002 1.00 94.62 438 ARG A O 1
ATOM 3487 N N . ILE A 1 439 ? -19.293 2.476 11.436 1.00 95.19 439 ILE A N 1
ATOM 3488 C CA . ILE A 1 439 ? -18.969 2.531 10.001 1.00 95.19 439 ILE A CA 1
ATOM 3489 C C . ILE A 1 439 ? -19.446 3.860 9.405 1.00 95.19 439 ILE A C 1
ATOM 3491 O O . ILE A 1 439 ? -18.671 4.544 8.749 1.00 95.19 439 ILE A O 1
ATOM 3495 N N . GLY A 1 440 ? -20.690 4.268 9.684 1.00 94.56 440 GLY A N 1
ATOM 3496 C CA . GLY A 1 440 ? -21.231 5.538 9.191 1.00 94.56 440 GLY A CA 1
ATOM 3497 C C . GLY A 1 440 ? -20.457 6.774 9.666 1.00 94.56 440 GLY A C 1
ATOM 3498 O O . GLY A 1 440 ? -20.290 7.712 8.894 1.00 94.56 440 GLY A O 1
ATOM 3499 N N . ILE A 1 441 ? -19.958 6.773 10.907 1.00 94.12 441 ILE A N 1
ATOM 3500 C CA . ILE A 1 441 ? -19.106 7.853 11.436 1.00 94.12 441 ILE A CA 1
ATOM 3501 C C . ILE A 1 441 ? -17.746 7.860 10.730 1.00 94.12 441 ILE A C 1
ATOM 3503 O O . ILE A 1 441 ? -17.284 8.917 10.321 1.00 94.12 441 ILE A O 1
ATOM 3507 N N . TRP A 1 442 ? -17.124 6.695 10.546 1.00 95.94 442 TRP A N 1
ATOM 3508 C CA . TRP A 1 442 ? -15.817 6.584 9.897 1.00 95.94 442 TRP A CA 1
ATOM 3509 C C . TRP A 1 442 ? -15.857 6.977 8.413 1.00 95.94 442 TRP A C 1
ATOM 3511 O O . TRP A 1 442 ? -15.072 7.817 7.979 1.00 95.94 442 TRP A O 1
ATOM 3521 N N . VAL A 1 443 ? -16.825 6.452 7.653 1.00 96.19 443 VAL A N 1
ATOM 3522 C CA . VAL A 1 443 ? -17.013 6.750 6.218 1.00 96.19 443 VAL A CA 1
ATOM 3523 C C . VAL A 1 443 ? -17.241 8.245 5.961 1.00 96.19 443 VAL A C 1
ATOM 3525 O O . VAL A 1 443 ? -16.884 8.744 4.899 1.00 96.19 443 VAL A O 1
ATOM 3528 N N . LYS A 1 444 ? -17.807 8.976 6.929 1.00 94.75 444 LYS A N 1
ATOM 3529 C CA . LYS A 1 444 ? -18.096 10.416 6.826 1.00 94.75 444 LYS A CA 1
ATOM 3530 C C . LYS A 1 444 ? -16.840 11.264 6.569 1.00 94.75 444 LYS A C 1
ATOM 3532 O O . LYS A 1 444 ? -16.937 12.246 5.839 1.00 94.75 444 LYS A O 1
ATOM 3537 N N . ASP A 1 445 ? -15.701 10.902 7.166 1.00 93.81 445 ASP A N 1
ATOM 3538 C CA . ASP A 1 445 ? -14.487 11.740 7.191 1.00 93.81 445 ASP A CA 1
ATOM 3539 C C . ASP A 1 445 ? -13.253 11.078 6.553 1.00 93.81 445 ASP A C 1
ATOM 3541 O O . ASP A 1 445 ? -12.171 11.677 6.525 1.00 93.81 445 ASP A O 1
ATOM 3545 N N . VAL A 1 446 ? -13.379 9.842 6.067 1.00 95.69 446 VAL A N 1
ATOM 3546 C CA . VAL A 1 446 ? -12.256 9.111 5.476 1.00 95.69 446 VAL A CA 1
ATOM 3547 C C . VAL A 1 446 ? -11.909 9.630 4.078 1.00 95.69 446 VAL A C 1
ATOM 3549 O O . VAL A 1 446 ? -12.748 10.170 3.359 1.00 95.69 446 VAL A O 1
ATOM 3552 N N . ASP A 1 447 ? -10.642 9.497 3.700 1.00 96.50 447 ASP A N 1
ATOM 3553 C CA . ASP A 1 447 ? -10.159 9.872 2.375 1.00 96.50 447 ASP A CA 1
ATOM 3554 C C . ASP A 1 447 ? -10.515 8.839 1.291 1.00 96.50 447 ASP A C 1
ATOM 3556 O O . ASP A 1 447 ? -11.148 7.806 1.524 1.00 96.50 447 ASP A O 1
ATOM 3560 N N . GLU A 1 448 ? -10.076 9.112 0.065 1.00 95.50 448 GLU A N 1
ATOM 3561 C CA . GLU A 1 448 ? -10.309 8.258 -1.094 1.00 95.50 448 GLU A CA 1
ATOM 3562 C C . GLU A 1 448 ? -9.714 6.845 -0.916 1.00 95.50 448 GLU A C 1
ATOM 3564 O O . GLU A 1 448 ? -10.240 5.880 -1.476 1.00 95.50 448 GLU A O 1
ATOM 3569 N N . PHE A 1 449 ? -8.649 6.698 -0.118 1.00 97.06 449 PHE A N 1
ATOM 3570 C CA . PHE A 1 449 ? -8.045 5.402 0.189 1.00 97.06 449 PHE A CA 1
ATOM 3571 C C . PHE A 1 449 ? -8.921 4.581 1.136 1.00 97.06 449 PHE A C 1
ATOM 3573 O O . PHE A 1 449 ? -9.205 3.413 0.866 1.00 97.06 449 PHE A O 1
ATOM 3580 N N . GLY A 1 450 ? -9.413 5.179 2.221 1.00 96.94 450 GLY A N 1
ATOM 3581 C CA . GLY A 1 450 ? -10.346 4.481 3.099 1.00 96.94 450 GLY A CA 1
ATOM 3582 C C . GLY A 1 450 ? -11.698 4.211 2.437 1.00 96.94 450 GLY A C 1
ATOM 3583 O O . GLY A 1 450 ? -12.271 3.145 2.651 1.00 96.94 450 GLY A O 1
ATOM 3584 N N . MET A 1 451 ? -12.166 5.083 1.538 1.00 96.50 451 MET A N 1
ATOM 3585 C CA . MET A 1 451 ? -13.353 4.803 0.722 1.00 96.50 451 MET A CA 1
ATOM 3586 C C . MET A 1 451 ? -13.157 3.600 -0.204 1.00 96.50 451 MET A C 1
ATOM 3588 O O . MET A 1 451 ? -14.065 2.777 -0.334 1.00 96.50 451 MET A O 1
ATOM 3592 N N . MET A 1 452 ? -11.976 3.450 -0.815 1.00 95.56 452 MET A N 1
ATOM 3593 C CA . MET A 1 452 ? -11.631 2.247 -1.580 1.00 95.56 452 MET A CA 1
ATOM 3594 C C . MET A 1 452 ? -11.690 1.000 -0.687 1.00 95.56 452 MET A C 1
ATOM 3596 O O . MET A 1 452 ? -12.306 0.003 -1.063 1.00 95.56 452 MET A O 1
ATOM 3600 N N . LEU A 1 453 ? -11.096 1.059 0.507 1.00 95.12 453 LEU A N 1
ATOM 3601 C CA . LEU A 1 453 ? -11.109 -0.042 1.472 1.00 95.12 453 LEU A CA 1
ATOM 3602 C C . LEU A 1 453 ? -12.539 -0.428 1.884 1.00 95.12 453 LEU A C 1
ATOM 3604 O O . LEU A 1 453 ? -12.873 -1.615 1.915 1.00 95.12 453 LEU A O 1
ATOM 3608 N N . TYR A 1 454 ? -13.398 0.562 2.133 1.00 95.06 454 TYR A N 1
ATOM 3609 C CA . TYR A 1 454 ? -14.813 0.361 2.436 1.00 95.06 454 TYR A CA 1
ATOM 3610 C C . TYR A 1 454 ? -15.564 -0.309 1.283 1.00 95.06 454 TYR A C 1
ATOM 3612 O O . TYR A 1 454 ? -16.258 -1.304 1.489 1.00 95.06 454 TYR A O 1
ATOM 3620 N N . ALA A 1 455 ? -15.401 0.205 0.061 1.00 93.38 455 ALA A N 1
ATOM 3621 C CA . ALA A 1 455 ? -16.073 -0.324 -1.120 1.00 93.38 455 ALA A CA 1
ATOM 3622 C C . ALA A 1 455 ? -15.674 -1.781 -1.379 1.00 93.38 455 ALA A C 1
ATOM 3624 O O . ALA A 1 455 ? -16.528 -2.639 -1.594 1.00 93.38 455 ALA A O 1
ATOM 3625 N N . VAL A 1 456 ? -14.376 -2.082 -1.294 1.00 91.69 456 VAL A N 1
ATOM 3626 C CA . VAL A 1 456 ? -13.872 -3.441 -1.497 1.00 91.69 456 VAL A CA 1
ATOM 3627 C C . VAL A 1 456 ? -14.403 -4.391 -0.429 1.00 91.69 456 VAL A C 1
ATOM 3629 O O . VAL A 1 456 ? -14.856 -5.480 -0.765 1.00 91.69 456 VAL A O 1
ATOM 3632 N N . THR A 1 457 ? -14.360 -4.010 0.847 1.00 90.25 457 THR A N 1
ATOM 3633 C CA . THR A 1 457 ? -14.835 -4.873 1.941 1.00 90.25 457 THR A CA 1
ATOM 3634 C C . THR A 1 457 ? -16.343 -5.107 1.867 1.00 90.25 457 THR A C 1
ATOM 3636 O O . THR A 1 457 ? -16.765 -6.259 1.852 1.00 90.25 457 THR A O 1
ATOM 3639 N N . SER A 1 458 ? -17.141 -4.053 1.692 1.00 87.69 458 SER A N 1
ATOM 3640 C CA . SER A 1 458 ? -18.606 -4.154 1.596 1.00 87.69 458 SER A CA 1
ATOM 3641 C C . SER A 1 458 ? -19.030 -5.057 0.437 1.00 87.69 458 SER A C 1
ATOM 3643 O O . SER A 1 458 ? -19.756 -6.025 0.632 1.00 87.69 458 SER A O 1
ATOM 3645 N N . CYS A 1 459 ? -18.478 -4.840 -0.760 1.00 84.94 459 CYS A N 1
ATOM 3646 C CA . CYS A 1 459 ? -18.845 -5.637 -1.929 1.00 84.94 459 CYS A CA 1
ATOM 3647 C C . CYS A 1 459 ? -18.270 -7.060 -1.925 1.00 84.94 459 CYS A C 1
ATOM 3649 O O . CYS A 1 459 ? -18.718 -7.885 -2.716 1.00 84.94 459 CYS A O 1
ATOM 3651 N N . THR A 1 460 ? -17.269 -7.359 -1.091 1.00 81.19 460 THR A N 1
ATOM 3652 C CA . THR A 1 460 ? -16.775 -8.738 -0.969 1.00 81.19 460 THR A CA 1
ATOM 3653 C C . THR A 1 460 ? -17.637 -9.570 -0.016 1.00 81.19 460 THR A C 1
ATOM 3655 O O . THR A 1 460 ? -17.738 -10.780 -0.182 1.00 81.19 460 THR A O 1
ATOM 3658 N N . TYR A 1 461 ? -18.248 -8.939 0.986 1.00 74.00 461 TYR A N 1
ATOM 3659 C CA . TYR A 1 461 ? -18.893 -9.644 2.096 1.00 74.00 461 TYR A CA 1
ATOM 3660 C C . TYR A 1 461 ? -20.428 -9.593 2.073 1.00 74.00 461 TYR A C 1
ATOM 3662 O O . TYR A 1 461 ? -21.064 -10.275 2.866 1.00 74.00 461 TYR A O 1
ATOM 3670 N N . GLU A 1 462 ? -21.033 -8.833 1.157 1.00 58.09 462 GLU A N 1
ATOM 3671 C CA . GLU A 1 462 ? -22.491 -8.764 0.947 1.00 58.09 462 GLU A CA 1
ATOM 3672 C C . GLU A 1 462 ? -23.041 -9.873 0.014 1.00 58.09 462 GLU A C 1
ATOM 3674 O O . GLU A 1 462 ? -23.966 -9.627 -0.758 1.00 58.09 462 GLU A O 1
ATOM 3679 N N . SER A 1 463 ? -22.477 -11.090 0.056 1.00 41.66 463 SER A N 1
ATOM 3680 C CA . SER A 1 463 ? -22.973 -12.237 -0.741 1.00 41.66 463 SER A CA 1
ATOM 3681 C C . SER A 1 463 ? -24.043 -13.043 -0.017 1.00 41.66 463 SER A C 1
ATOM 3683 O O . SER A 1 463 ? -23.739 -13.514 1.102 1.00 41.66 463 SER A O 1
#

Foldseek 3Di:
DDDDDDDPDDDDDDDDDPPVVVVVVVVVVVVVVVVVVVVVVVVVVVVVVVVVVVVVVVVVVVVVVVVVVVVVVVVVVVVVVVVVVVVVVVVVVVVVVVVVVVVVVVVVVVVVVVVVVVVVVVVVVVDDDDDDDDDDDDDDDDDDDDDDDDDDDDDDDDDDDDDDDDDDDQPDPFFDQPFQLVCLLCVLCCLVPNDPPWDFFDFDPVLLVLLLVLLLVQLVCLLVVHHDPLDAPVLCPPPPNVVLSVLSVVLVDDDPCLVVSLVVLLVVLVVLLVCLVVDDLSNLLSNLLSLLSSLSCCVNPRDPVCLVSSSVSLSSSSVSLSVNSRSHLDTPLLQPPPDDDDLVVVLSSLSSVLSSVSSLSSVQSSCVVVVTTRTDPCSQWPGAQRAFPCCNNPDPVCNVVVVVVQCVVQPNHGHTLCLLADDDPPDDPVVVVVSVVVVVVRVVGHDPSSVSSNVSSCSRHVD

Sequence (463 aa):
MQRKRDLDDHLNDASVPQDTADKMTLAALKRQAAAAQRRVASHVKLTALTKEFNVAMELVKSANAKAELAKEKCESLMNGIEDYATGLAYWREMVHELGRKLSQAEAKSVEMEAVKAEINENTAETLMPTDLEELQMQNSTDHQINEHPQSMAETATASASAPGPAPGANSNPDLICPINPDDIQNRWLNAYVPLVGQEAKNYPTGVSNLIFQTLKGYALKAIEGDPPPFIHPTHLSLQPLSTCFTLLKLCRFPFERNETVAEILKREMTRLHDEHTTYSDMELFSAFQACLIYSMILFFELVPRSMPFLRQAMINLQEIACATSRQGLAFISEQTPGGFPEREIWHVIEAKRRTLYTMYFLDNLLSAADGLPTYIGHELRGLHAPSSKKLWEANHTEWEKEYEDHRLEWGSSRFLLDELWPVDPGTGEHFTKRRQKRIGIWVKDVDEFGMMLYAVTSCTYES

Organism: Fusarium equiseti (NCBI:txid61235)

Secondary structure (DSSP, 8-state):
-----------------HHHHHHHHHHHHHHHHHHHHHHHHHHHHHHHHHHHHHHHHHHHHHHHHHHHHHHHHHHHHHHHHHHHHHHHHHHHHHHHHHHHHHHHHHHHHHHHHHHHHHHHHHHHTT-------------------------------------PPPPPPPS-TTEE-SS-HHHHHTGGGGGTSPPTTPPEE---HHHHHHHHHHHHHHHHHHHHTPPPTTS-GGGTTSTTHHHHHHHHGGGGS-GGGHHHHHHHHHHHHHHHHHTGGG--HHHHHHHHHHHHHHHHHHHHTS-GGGHHHHHHHHHHHHHHHHHHHHT-SEESGGGSTT----HHHHHHHHHHHHHHHHHHHHHHHHHHHTTPPEE--GGGTTPBPPPBHHHHH--TTTHHHHHHHHHHHHTT-PPBGGGGSPPPTTS-HHHHHHHHHHHHHHHHHB-HHHHHHHHHHHHHH--